Protein AF-A0A0V1K9D4-F1 (afdb_monomer)

pLDDT: mean 84.63, std 13.73, range [25.91, 98.25]

Structure (mmCIF, N/CA/C/O backbone):
data_AF-A0A0V1K9D4-F1
#
_entry.id   AF-A0A0V1K9D4-F1
#
loop_
_atom_site.group_PDB
_atom_site.id
_atom_site.type_symbol
_atom_site.label_atom_id
_atom_site.label_alt_id
_atom_site.label_comp_id
_atom_site.label_asym_id
_atom_site.label_entity_id
_atom_site.label_seq_id
_atom_site.pdbx_PDB_ins_code
_atom_site.Cartn_x
_atom_site.Cartn_y
_atom_site.Cartn_z
_atom_site.occupancy
_atom_site.B_iso_or_equiv
_atom_site.auth_seq_id
_atom_site.auth_comp_id
_atom_site.auth_asym_id
_atom_site.auth_atom_id
_atom_site.pdbx_PDB_model_num
ATOM 1 N N . MET A 1 1 ? -11.809 5.997 -17.974 1.00 25.91 1 MET A N 1
ATOM 2 C CA . MET A 1 1 ? -11.691 7.268 -17.230 1.00 25.91 1 MET A CA 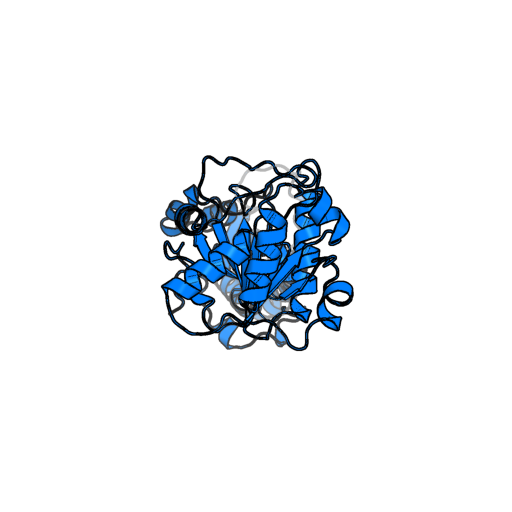1
ATOM 3 C C . MET A 1 1 ? -11.210 6.908 -15.827 1.00 25.91 1 MET A C 1
ATOM 5 O O . MET A 1 1 ? -12.027 6.686 -14.948 1.00 25.91 1 MET A O 1
ATOM 9 N N . LEU A 1 2 ? -9.905 6.669 -15.652 1.00 32.56 2 LEU A N 1
ATOM 10 C CA . LEU A 1 2 ? -9.353 6.331 -14.336 1.00 32.56 2 LEU A CA 1
ATOM 11 C C . LEU A 1 2 ? -9.170 7.648 -13.589 1.00 32.56 2 LEU A C 1
ATOM 13 O O . LEU A 1 2 ? -8.347 8.472 -13.978 1.00 32.56 2 LEU A O 1
ATOM 17 N N . ALA A 1 3 ? -10.036 7.872 -12.604 1.00 34.72 3 ALA A N 1
ATOM 18 C CA . ALA A 1 3 ? -10.008 9.046 -11.756 1.00 34.72 3 ALA A CA 1
ATOM 19 C C . ALA A 1 3 ? -8.617 9.184 -11.133 1.00 34.72 3 ALA A C 1
ATOM 21 O O . ALA A 1 3 ? -8.110 8.249 -10.507 1.00 34.72 3 ALA A O 1
ATOM 22 N N . TYR A 1 4 ? -8.012 10.357 -11.308 1.00 41.97 4 TYR A N 1
ATOM 23 C CA . TYR A 1 4 ? -6.889 10.788 -10.494 1.00 41.97 4 TYR A CA 1
ATOM 24 C C . TYR A 1 4 ? -7.265 10.529 -9.034 1.00 41.97 4 TYR A C 1
ATOM 26 O O . TYR A 1 4 ? -8.296 10.997 -8.551 1.00 41.97 4 TYR A O 1
ATOM 34 N N . THR A 1 5 ? -6.488 9.693 -8.357 1.00 53.44 5 THR A N 1
ATOM 35 C CA . THR A 1 5 ? -6.694 9.436 -6.937 1.00 53.44 5 THR A CA 1
ATOM 36 C C . THR A 1 5 ? -6.131 10.636 -6.183 1.00 53.44 5 THR A C 1
ATOM 38 O O . THR A 1 5 ? -4.928 10.730 -5.952 1.00 53.44 5 THR A O 1
ATOM 41 N N . ILE A 1 6 ? -7.013 11.591 -5.901 1.00 59.72 6 ILE A N 1
ATOM 42 C CA . ILE A 1 6 ? -6.710 12.868 -5.248 1.00 59.72 6 ILE A CA 1
ATOM 43 C C . ILE A 1 6 ? -6.670 12.655 -3.727 1.00 59.72 6 ILE A C 1
ATOM 45 O O . ILE A 1 6 ? -7.391 11.809 -3.196 1.00 59.72 6 ILE A O 1
ATOM 49 N N . MET A 1 7 ? -5.840 13.434 -3.029 1.00 61.31 7 MET A N 1
ATOM 50 C CA . MET A 1 7 ? -5.960 13.642 -1.582 1.00 61.31 7 MET A CA 1
ATOM 51 C C . MET A 1 7 ? -7.354 14.185 -1.262 1.00 61.31 7 MET A C 1
ATOM 53 O O . MET A 1 7 ? -7.665 15.335 -1.573 1.00 61.31 7 MET A O 1
ATOM 57 N N . GLN A 1 8 ? -8.205 13.360 -0.666 1.00 69.81 8 GLN A N 1
ATOM 58 C CA . GLN A 1 8 ? -9.568 13.758 -0.333 1.00 69.81 8 GLN A CA 1
ATOM 59 C C . GLN A 1 8 ? -9.597 14.423 1.050 1.00 69.81 8 GLN A C 1
ATOM 61 O O . GLN A 1 8 ? -8.937 13.978 1.991 1.00 69.81 8 GLN A O 1
ATOM 66 N N . ASN A 1 9 ? -10.343 15.525 1.145 1.00 63.78 9 ASN A N 1
ATOM 67 C CA . ASN A 1 9 ? -10.524 16.287 2.387 1.00 63.78 9 ASN A CA 1
ATOM 68 C C . ASN A 1 9 ? -11.768 15.845 3.175 1.00 63.78 9 ASN A C 1
ATOM 70 O O . ASN A 1 9 ? -12.062 16.421 4.224 1.00 63.78 9 ASN A O 1
ATOM 74 N N . ASP A 1 10 ? -12.495 14.854 2.666 1.00 78.75 10 ASP A N 1
ATOM 75 C CA . ASP A 1 10 ? -13.687 14.311 3.306 1.00 78.75 10 ASP A CA 1
ATOM 76 C C . ASP A 1 10 ? -13.288 13.334 4.421 1.00 78.75 10 ASP A C 1
ATOM 78 O O . ASP A 1 10 ? -12.188 12.781 4.404 1.00 78.75 10 ASP A O 1
ATOM 82 N N . ASP A 1 11 ? -14.163 13.118 5.408 1.00 81.88 11 ASP A N 1
ATOM 83 C CA . ASP A 1 11 ? -13.891 12.162 6.486 1.00 81.88 11 ASP A CA 1
ATOM 84 C C . ASP A 1 11 ? -13.832 10.730 5.908 1.00 81.88 11 ASP A C 1
ATOM 86 O O . ASP A 1 11 ? -14.867 10.187 5.494 1.00 81.88 11 ASP A O 1
ATOM 90 N N . PRO A 1 12 ? -12.652 10.072 5.891 1.00 85.25 12 PRO A N 1
ATOM 91 C CA . PRO A 1 12 ? -12.510 8.744 5.309 1.00 85.25 12 PRO A CA 1
ATOM 92 C C . PRO A 1 12 ? -13.266 7.669 6.087 1.00 85.25 12 PRO A C 1
ATOM 94 O O . PRO A 1 12 ? -13.378 6.546 5.588 1.00 85.25 12 PRO A O 1
ATOM 97 N N . PHE A 1 13 ? -13.747 7.959 7.298 1.00 86.94 13 PHE A N 1
ATOM 98 C CA . PHE A 1 13 ? -14.445 7.008 8.151 1.00 86.94 13 PHE A CA 1
ATOM 99 C C . PHE A 1 13 ? -15.970 7.053 7.987 1.00 86.94 13 PHE A C 1
ATOM 101 O O . PHE A 1 13 ? -16.631 6.079 8.344 1.00 86.94 13 PHE A O 1
ATOM 108 N N . ASN A 1 14 ? -16.534 8.079 7.340 1.00 80.88 14 ASN A N 1
ATOM 109 C CA . ASN A 1 14 ? -17.980 8.149 7.070 1.00 80.88 14 ASN A CA 1
ATOM 110 C C . ASN A 1 14 ? -18.453 7.053 6.096 1.00 80.88 14 ASN A C 1
ATOM 112 O O . ASN A 1 14 ? -19.564 6.538 6.193 1.00 80.88 14 ASN A O 1
ATOM 116 N N . GLN A 1 15 ? -17.582 6.596 5.196 1.00 78.19 15 GLN A N 1
ATOM 117 C CA . GLN A 1 15 ? -17.855 5.459 4.301 1.00 78.19 15 GLN A CA 1
ATOM 118 C C . GLN A 1 15 ? -17.862 4.086 5.006 1.00 78.19 15 GLN A C 1
ATOM 120 O O . GLN A 1 15 ? -18.138 3.070 4.364 1.00 78.19 15 GLN A O 1
ATOM 125 N N . LEU A 1 16 ? -17.553 4.025 6.309 1.00 82.56 16 LEU A N 1
ATOM 126 C CA . LEU A 1 16 ? -17.587 2.782 7.084 1.00 82.56 16 LEU A CA 1
ATOM 127 C C . LEU A 1 16 ? -19.004 2.391 7.542 1.00 82.56 16 LEU A C 1
ATOM 129 O O . LEU A 1 16 ? -19.195 1.303 8.088 1.00 82.56 16 LEU A O 1
ATOM 133 N N . LEU A 1 17 ? -20.011 3.236 7.314 1.00 74.25 17 LEU A N 1
ATOM 134 C CA . LEU A 1 17 ? -21.397 2.940 7.676 1.00 74.25 17 LEU A CA 1
ATOM 135 C C . LEU A 1 17 ? -21.888 1.631 7.031 1.00 74.25 17 LEU A C 1
ATOM 137 O O . LEU A 1 17 ? -21.565 1.303 5.887 1.00 74.25 17 LEU A O 1
ATOM 141 N N . CYS A 1 18 ? -22.667 0.857 7.793 1.00 75.06 18 CYS A N 1
ATOM 142 C CA . CYS A 1 18 ? -23.198 -0.460 7.409 1.00 75.06 18 CYS A CA 1
ATOM 143 C C . CYS A 1 18 ? -22.146 -1.548 7.105 1.00 75.06 18 CYS A C 1
ATOM 145 O O . CYS A 1 18 ? -22.516 -2.652 6.692 1.00 75.06 18 CYS A O 1
ATOM 147 N N . LYS A 1 19 ? -20.854 -1.276 7.319 1.00 87.44 19 LYS A N 1
ATOM 148 C CA . LYS A 1 19 ? -19.765 -2.240 7.132 1.00 87.44 19 LYS A CA 1
ATOM 149 C C . LYS A 1 19 ? -19.511 -3.053 8.393 1.00 87.44 19 LYS A C 1
ATOM 151 O O . LYS A 1 19 ? -19.795 -2.620 9.512 1.00 87.44 19 LYS A O 1
ATOM 156 N N . ARG A 1 20 ? -18.928 -4.237 8.212 1.00 93.62 20 ARG A N 1
ATOM 157 C CA . ARG A 1 20 ? -18.290 -4.971 9.301 1.00 93.62 20 ARG A CA 1
ATOM 158 C C . ARG A 1 20 ? -16.832 -4.550 9.427 1.00 93.62 20 ARG A C 1
ATOM 160 O O . ARG A 1 20 ? -16.049 -4.720 8.491 1.00 93.62 20 ARG A O 1
ATOM 167 N N . ILE A 1 21 ? -16.476 -4.030 10.593 1.00 95.56 21 ILE A N 1
ATOM 168 C CA . ILE A 1 21 ? -15.229 -3.305 10.818 1.00 95.56 21 ILE A CA 1
ATOM 169 C C . ILE A 1 21 ? -14.412 -3.988 11.909 1.00 95.56 21 ILE A C 1
ATOM 171 O O . ILE A 1 21 ? -14.935 -4.332 12.968 1.00 95.56 21 ILE A O 1
ATOM 175 N N . LEU A 1 22 ? -13.116 -4.133 11.653 1.00 97.94 22 LEU A N 1
ATOM 176 C CA . LEU A 1 22 ? -12.110 -4.490 12.643 1.00 97.94 22 LEU A CA 1
ATOM 177 C C . LEU A 1 22 ? -11.229 -3.274 12.930 1.00 97.94 22 LEU A C 1
ATOM 179 O O . LEU A 1 22 ? -10.551 -2.797 12.021 1.00 97.94 22 LEU A O 1
ATOM 183 N N . ILE A 1 23 ? -11.170 -2.811 14.176 1.00 97.81 23 ILE A N 1
ATOM 184 C CA . ILE A 1 23 ? -10.136 -1.868 14.617 1.00 97.81 23 ILE A CA 1
ATOM 185 C C . ILE A 1 23 ? -8.977 -2.679 15.180 1.00 97.81 23 ILE A C 1
ATOM 187 O O . ILE A 1 23 ? -9.066 -3.232 16.274 1.00 97.81 23 ILE A O 1
ATOM 191 N N . LEU A 1 24 ? -7.895 -2.774 14.413 1.00 97.69 24 LEU A N 1
ATOM 192 C CA . LEU A 1 24 ? -6.723 -3.560 14.759 1.00 97.69 24 LEU A CA 1
ATOM 193 C C . LEU A 1 24 ? -5.747 -2.724 15.593 1.00 97.69 24 LEU A C 1
ATOM 195 O O . LEU A 1 24 ? -5.039 -1.869 15.062 1.00 97.69 24 LEU A O 1
ATOM 199 N N . GLY A 1 25 ? -5.670 -3.006 16.893 1.00 95.38 25 GLY A N 1
ATOM 200 C CA . GLY A 1 25 ? -4.737 -2.328 17.798 1.00 95.38 25 GLY A CA 1
ATOM 201 C C . GLY A 1 25 ? -5.230 -0.952 18.246 1.00 95.38 25 GLY A C 1
ATOM 202 O O . GLY A 1 25 ? -4.499 0.030 18.168 1.00 95.38 25 GLY A O 1
ATOM 203 N N . ASP A 1 26 ? -6.453 -0.890 18.764 1.00 94.44 26 ASP A N 1
ATOM 204 C CA . ASP A 1 26 ? -7.172 0.318 19.184 1.00 94.44 26 ASP A CA 1
ATOM 205 C C . ASP A 1 26 ? -6.628 0.980 20.469 1.00 94.44 26 ASP A C 1
ATOM 207 O O . ASP A 1 2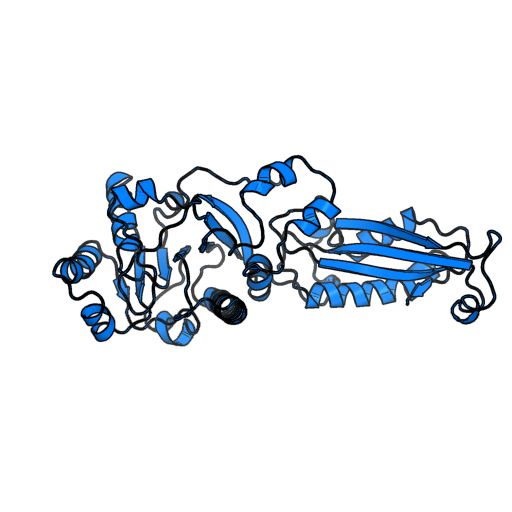6 ? -7.300 1.788 21.095 1.00 94.44 26 ASP A O 1
ATOM 211 N N . GLY A 1 27 ? -5.410 0.649 20.906 1.00 90.94 27 GLY A N 1
ATOM 212 C CA . GLY A 1 27 ? -4.718 1.329 22.006 1.00 90.94 27 GLY A CA 1
ATOM 213 C C . GLY A 1 27 ? -5.580 1.534 23.259 1.00 90.94 27 GLY A C 1
ATOM 214 O O . GLY A 1 27 ? -5.817 0.594 24.007 1.00 90.94 27 GLY A O 1
ATOM 215 N N . ASN A 1 28 ? -6.022 2.773 23.498 1.00 90.81 28 ASN A N 1
ATOM 216 C CA . ASN A 1 28 ? -6.856 3.178 24.639 1.00 90.81 28 ASN A CA 1
ATOM 217 C C . ASN A 1 28 ? -8.381 3.093 24.387 1.00 90.81 28 ASN A C 1
ATOM 219 O O . ASN A 1 28 ? -9.152 3.619 25.184 1.00 90.81 28 ASN A O 1
ATOM 223 N N . LEU A 1 29 ? -8.815 2.475 23.286 1.00 94.00 29 LEU A N 1
ATOM 224 C CA . LEU A 1 29 ? -10.207 2.280 22.853 1.00 94.00 29 LEU A CA 1
ATOM 225 C C . LEU A 1 29 ? -10.982 3.560 22.482 1.00 94.00 29 LEU A C 1
ATOM 227 O O . LEU A 1 29 ? -12.164 3.505 22.127 1.00 94.00 29 LEU A O 1
ATOM 231 N N . THR A 1 30 ? -10.345 4.734 22.544 1.00 93.69 30 THR A N 1
ATOM 232 C CA . THR A 1 30 ? -11.038 6.011 22.306 1.00 93.69 30 THR A C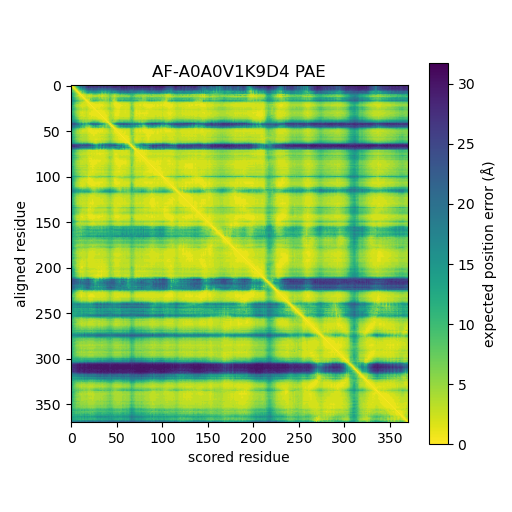A 1
ATOM 233 C C . THR A 1 30 ? -11.386 6.242 20.840 1.00 93.69 30 THR A C 1
ATOM 235 O O . THR A 1 30 ? -12.328 6.982 20.563 1.00 93.69 30 THR A O 1
ATOM 238 N N . PHE A 1 31 ? -10.687 5.599 19.897 1.00 94.69 31 PHE A N 1
ATOM 239 C CA . PHE A 1 31 ? -11.038 5.694 18.481 1.00 94.69 31 PHE A CA 1
ATOM 240 C C . PHE A 1 31 ? -12.329 4.931 18.186 1.00 94.69 31 PHE A C 1
ATOM 242 O O . PHE A 1 31 ? -13.242 5.518 17.608 1.00 94.69 31 PHE A O 1
ATOM 249 N N . SER A 1 32 ? -12.469 3.685 18.659 1.00 94.81 32 SER A N 1
ATOM 250 C CA . SER A 1 32 ? -13.750 2.967 18.536 1.00 94.81 32 SER A CA 1
ATOM 251 C C . SER A 1 32 ? -14.897 3.718 19.197 1.00 94.81 32 SER A C 1
ATOM 253 O O . SER A 1 32 ? -15.984 3.789 18.630 1.00 94.81 32 SER A O 1
ATOM 255 N N . LYS A 1 33 ? -14.661 4.332 20.366 1.00 93.12 33 LYS A N 1
ATOM 256 C CA . LYS A 1 33 ? -15.680 5.160 21.024 1.00 93.12 33 LYS A CA 1
ATOM 257 C C . LYS A 1 33 ? -16.093 6.337 20.141 1.00 93.12 33 LYS A C 1
ATOM 259 O O . LYS A 1 33 ? -17.284 6.543 19.942 1.00 93.12 33 LYS A O 1
ATOM 264 N N . ALA A 1 34 ? -15.133 7.081 19.594 1.00 92.31 34 ALA A N 1
ATOM 265 C CA . ALA A 1 34 ? -15.419 8.213 18.718 1.00 92.31 34 ALA A CA 1
ATOM 266 C C . ALA A 1 34 ? -16.162 7.794 17.437 1.00 92.31 34 ALA A C 1
ATOM 268 O O . ALA A 1 34 ? -17.061 8.510 17.001 1.00 92.31 34 ALA A O 1
ATOM 269 N N . LEU A 1 35 ? -15.834 6.628 16.868 1.00 90.88 35 LEU A N 1
ATOM 270 C CA . LEU A 1 35 ? -16.497 6.091 15.676 1.00 90.88 35 LEU A CA 1
ATOM 271 C C . LEU A 1 35 ? -17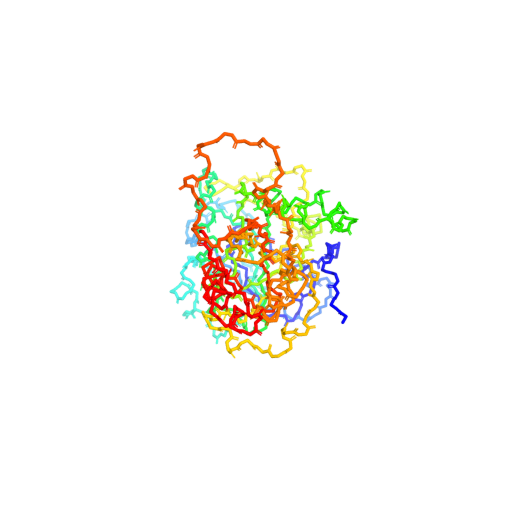.962 5.708 15.949 1.00 90.88 35 LEU A C 1
ATOM 273 O O . LEU A 1 35 ? -18.841 6.023 15.152 1.00 90.88 35 LEU A O 1
ATOM 277 N N . ILE A 1 36 ? -18.241 5.088 17.099 1.00 89.25 36 ILE A N 1
ATOM 278 C CA . ILE A 1 36 ? -19.614 4.782 17.531 1.00 89.25 36 ILE A CA 1
ATOM 279 C C . ILE A 1 36 ? -20.408 6.059 17.828 1.00 89.25 36 ILE A C 1
ATOM 281 O O . ILE A 1 36 ? -21.588 6.137 17.492 1.00 89.25 36 ILE A O 1
ATOM 285 N N . THR A 1 37 ? -19.778 7.079 18.419 1.00 88.19 37 THR A N 1
ATOM 286 C CA . THR A 1 37 ? -20.415 8.393 18.606 1.00 88.19 37 THR A CA 1
ATOM 287 C C . THR A 1 37 ? -20.787 9.019 17.260 1.00 88.19 37 THR A C 1
ATOM 289 O O . THR A 1 37 ? -21.915 9.472 17.108 1.00 88.19 37 THR A O 1
ATOM 292 N N . ALA A 1 38 ? -19.887 8.982 16.268 1.00 84.44 38 ALA A N 1
ATOM 293 C CA . ALA A 1 38 ? -20.153 9.503 14.922 1.00 84.44 38 ALA A CA 1
ATOM 294 C C . ALA A 1 38 ? -21.348 8.806 14.253 1.00 84.44 38 ALA A C 1
ATOM 296 O O . ALA A 1 38 ? -22.213 9.453 13.676 1.00 84.44 38 ALA A O 1
ATOM 297 N N . GLN A 1 39 ? -21.434 7.480 14.376 1.00 78.56 39 GLN A N 1
ATOM 298 C CA . GLN A 1 39 ? -22.564 6.713 13.852 1.00 78.56 39 GLN A CA 1
ATOM 299 C C . GLN A 1 39 ? -23.895 7.140 14.476 1.00 78.56 39 GLN A C 1
ATOM 301 O O . GLN A 1 39 ? -24.880 7.295 13.759 1.00 78.56 39 GLN A O 1
ATOM 306 N N . ALA A 1 40 ? -23.928 7.333 15.798 1.00 77.94 40 ALA A N 1
ATOM 307 C CA . ALA A 1 40 ? -25.138 7.756 16.498 1.00 77.94 40 ALA A CA 1
ATOM 308 C C . ALA A 1 40 ? -25.624 9.152 16.062 1.00 77.94 40 ALA A C 1
ATOM 310 O O . ALA A 1 40 ? -26.806 9.451 16.208 1.00 77.94 40 ALA A O 1
ATOM 311 N N . GLU A 1 41 ? -24.729 9.995 15.536 1.00 76.56 41 GLU A N 1
ATOM 312 C CA . GLU A 1 41 ? -25.057 11.308 14.968 1.00 76.56 41 GLU A CA 1
ATOM 313 C C . GLU A 1 41 ? -25.604 11.208 13.533 1.00 76.56 41 GLU A C 1
ATOM 315 O O . GLU A 1 41 ? -26.464 12.005 13.161 1.00 76.56 41 GLU A O 1
ATOM 320 N N . GLU A 1 42 ? -25.105 10.265 12.722 1.00 69.44 42 GLU A N 1
ATOM 321 C CA . GLU A 1 42 ? -25.304 10.286 11.266 1.00 69.44 42 GLU A CA 1
ATOM 322 C C . GLU A 1 42 ? -26.422 9.381 10.724 1.00 69.44 42 GLU A C 1
ATOM 324 O O . GLU A 1 42 ? -26.942 9.743 9.676 1.00 69.44 42 GLU A O 1
ATOM 329 N N . ASN A 1 43 ? -26.804 8.249 11.348 1.00 61.75 43 ASN A N 1
ATOM 330 C CA . ASN A 1 43 ? -27.981 7.420 10.983 1.00 61.75 43 ASN A CA 1
ATOM 331 C C . ASN A 1 43 ? -28.107 6.148 11.862 1.00 61.75 43 ASN A C 1
ATOM 333 O O . ASN A 1 43 ? -27.112 5.552 12.266 1.00 61.75 43 ASN A O 1
ATOM 337 N N . ASP A 1 44 ? -29.335 5.643 12.036 1.00 60.84 44 ASP A N 1
ATOM 338 C CA . ASP A 1 44 ? -29.733 4.505 12.901 1.00 60.84 44 ASP A CA 1
ATOM 339 C C . ASP A 1 44 ? -29.297 3.095 12.406 1.00 60.84 44 ASP A C 1
ATOM 341 O O . ASP A 1 44 ? -29.872 2.068 12.772 1.00 60.84 44 ASP A O 1
ATOM 345 N N . CYS A 1 45 ? -28.291 3.003 11.528 1.00 63.06 45 CYS A N 1
ATOM 346 C CA . CYS A 1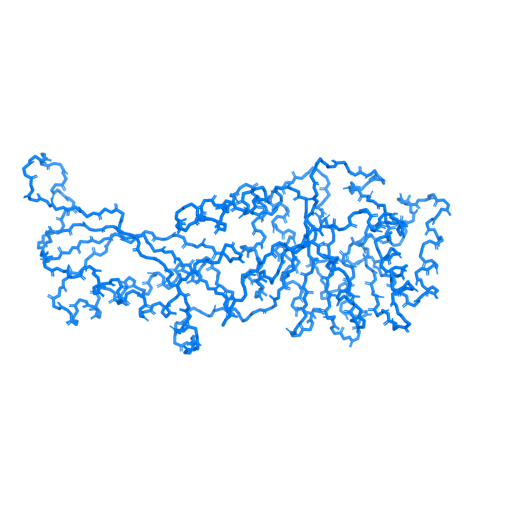 45 ? -27.793 1.716 11.026 1.00 63.06 45 CYS A CA 1
ATOM 347 C C . CYS A 1 45 ? -26.696 1.162 11.943 1.00 63.06 45 CYS A C 1
ATOM 349 O O . CYS A 1 45 ? -25.719 1.871 12.172 1.00 63.06 45 CYS A O 1
ATOM 351 N N . PRO A 1 46 ? -26.772 -0.095 12.424 1.00 67.06 46 PRO A N 1
ATOM 352 C CA . PRO A 1 46 ? -25.795 -0.642 13.365 1.00 67.06 46 PRO A CA 1
ATOM 353 C C . PRO A 1 46 ? -24.411 -0.846 12.719 1.00 67.06 46 PRO A C 1
ATOM 355 O O . PRO A 1 46 ? -24.262 -1.648 11.792 1.00 67.06 46 PRO A O 1
ATOM 358 N N . LEU A 1 47 ? -23.374 -0.172 13.236 1.00 73.69 47 LEU A N 1
ATOM 359 C CA . LEU A 1 47 ? -21.978 -0.514 12.957 1.00 73.69 47 LEU A CA 1
ATOM 360 C C . LEU A 1 47 ? -21.667 -1.877 13.572 1.00 73.69 47 LEU A C 1
ATOM 362 O O . LEU A 1 47 ? -21.774 -2.082 14.781 1.00 73.69 47 LEU A O 1
ATOM 366 N N . ARG A 1 48 ? -21.221 -2.814 12.735 1.00 89.31 48 ARG A N 1
ATOM 367 C CA . ARG A 1 48 ? -20.727 -4.117 13.187 1.00 89.31 48 ARG A CA 1
ATOM 368 C C . ARG A 1 48 ? -19.238 -3.995 13.485 1.00 89.31 48 ARG A C 1
ATOM 370 O O . ARG A 1 48 ? -18.409 -4.338 12.644 1.00 89.31 48 ARG A O 1
ATOM 377 N N . LEU A 1 49 ? -18.922 -3.444 14.654 1.00 93.44 49 LEU A N 1
ATOM 378 C CA . LEU A 1 49 ? -17.567 -3.077 15.062 1.00 93.44 49 LEU A CA 1
ATOM 379 C C . LEU A 1 49 ? -16.963 -4.102 16.030 1.00 93.44 49 LEU A C 1
ATOM 381 O O . LEU A 1 49 ? -17.555 -4.422 17.060 1.00 93.44 49 LEU A O 1
ATOM 385 N N . ILE A 1 50 ? -15.749 -4.552 15.723 1.00 97.25 50 ILE A N 1
ATOM 386 C CA . ILE A 1 50 ? -14.889 -5.298 16.644 1.00 97.25 50 ILE A CA 1
ATOM 387 C C . ILE A 1 50 ? -13.637 -4.462 16.888 1.00 97.25 50 ILE A C 1
ATOM 389 O O . ILE A 1 50 ? -12.906 -4.147 15.949 1.00 97.25 50 ILE A O 1
ATOM 393 N N . SER A 1 51 ? -13.387 -4.106 18.143 1.00 97.19 51 SER A N 1
ATOM 394 C CA . SER A 1 51 ? -12.173 -3.414 18.565 1.00 97.19 51 SER A CA 1
ATOM 395 C C . SER A 1 51 ? -11.195 -4.407 19.170 1.00 97.19 51 SER A C 1
ATOM 397 O O . SER A 1 51 ? -11.581 -5.232 20.000 1.00 97.19 51 SER A O 1
ATOM 399 N N . THR A 1 52 ? -9.928 -4.351 18.763 1.00 98.06 52 THR A N 1
ATOM 400 C CA . THR A 1 52 ? -8.905 -5.250 19.290 1.00 98.06 52 THR A CA 1
ATOM 401 C C . THR A 1 52 ? -7.744 -4.513 19.920 1.00 98.06 52 THR A C 1
ATOM 403 O O . THR A 1 52 ? -7.298 -3.468 19.449 1.00 98.06 52 THR A O 1
ATOM 406 N N . VAL A 1 53 ? -7.191 -5.119 20.961 1.00 95.44 53 VAL A N 1
ATOM 407 C CA . VAL A 1 53 ? -6.043 -4.618 21.713 1.00 95.44 53 VAL A CA 1
ATOM 408 C C . VAL A 1 53 ? -4.968 -5.702 21.737 1.00 95.44 53 VAL A C 1
ATOM 410 O O . VAL A 1 53 ? -5.276 -6.889 21.852 1.00 95.44 53 VAL A O 1
ATOM 413 N N . TYR A 1 54 ? -3.702 -5.295 21.610 1.00 95.12 54 TYR A N 1
ATOM 414 C CA . TYR A 1 54 ? -2.572 -6.226 21.622 1.00 95.12 54 TYR A CA 1
ATOM 415 C C . TYR A 1 54 ? -2.315 -6.802 23.018 1.00 95.12 54 TYR A C 1
ATOM 417 O O . TYR A 1 54 ? -2.031 -7.987 23.165 1.00 95.12 54 TYR A O 1
ATOM 425 N N . GLU A 1 55 ? -2.378 -5.963 24.049 1.00 92.81 55 GLU A N 1
ATOM 426 C CA . GLU A 1 55 ? -2.220 -6.369 25.441 1.00 92.81 55 GLU A CA 1
ATOM 427 C C . GLU A 1 55 ? -3.348 -7.304 25.913 1.00 92.81 55 GLU A C 1
ATOM 429 O O . GLU A 1 55 ? -4.464 -7.289 25.387 1.00 92.81 55 GLU A O 1
ATOM 434 N N . THR A 1 56 ? -3.060 -8.107 26.940 1.00 95.06 56 THR A N 1
ATOM 435 C CA . THR A 1 56 ? -4.102 -8.813 27.708 1.00 95.06 56 THR A CA 1
ATOM 436 C C . THR A 1 56 ? -4.992 -7.811 28.454 1.00 95.06 56 THR A C 1
ATOM 438 O O . THR A 1 56 ? -4.579 -6.675 28.698 1.00 95.06 56 THR A O 1
ATOM 441 N N . GLU A 1 57 ? -6.201 -8.221 28.848 1.00 92.94 57 GLU A N 1
ATOM 442 C CA . GLU A 1 57 ? -7.135 -7.348 29.578 1.00 92.94 57 GLU A CA 1
ATOM 443 C C . GLU A 1 57 ? -6.522 -6.835 30.894 1.00 92.94 57 GLU A C 1
ATOM 445 O O . GLU A 1 57 ? -6.571 -5.641 31.175 1.00 92.94 57 GLU A O 1
ATOM 450 N N . GLU A 1 58 ? -5.829 -7.697 31.641 1.00 91.06 58 GLU A N 1
ATOM 451 C CA . GLU A 1 58 ? -5.129 -7.354 32.890 1.00 91.06 58 GLU A CA 1
ATOM 452 C C . GLU A 1 58 ? -4.031 -6.294 32.688 1.00 91.06 58 GLU A C 1
ATOM 454 O O . GLU A 1 58 ? -3.942 -5.305 33.426 1.00 91.06 58 GLU A O 1
ATOM 459 N N . GLN A 1 59 ? -3.196 -6.470 31.658 1.00 91.12 59 GLN A N 1
ATOM 460 C CA . GLN A 1 59 ? -2.144 -5.514 31.302 1.00 91.12 59 GLN A CA 1
ATOM 461 C C . GLN A 1 59 ? -2.733 -4.178 30.847 1.00 91.12 59 GLN A C 1
ATOM 463 O O . GLN A 1 59 ? -2.217 -3.116 31.204 1.00 91.12 59 GLN A O 1
ATOM 468 N N . TRP A 1 60 ? -3.810 -4.226 30.064 1.00 90.94 60 TRP A N 1
ATOM 469 C CA . TRP A 1 60 ? -4.494 -3.033 29.589 1.00 90.94 60 TRP A CA 1
ATOM 470 C C . TRP A 1 60 ? -5.113 -2.247 30.748 1.00 90.94 60 TRP A C 1
ATOM 472 O O . TRP A 1 60 ? -4.859 -1.050 30.867 1.00 90.94 60 TRP A O 1
ATOM 482 N N . LEU A 1 61 ? -5.837 -2.914 31.653 1.00 88.19 61 LEU A N 1
ATOM 483 C CA . LEU A 1 61 ? -6.443 -2.293 32.836 1.00 88.19 61 LEU A CA 1
ATOM 484 C C . LEU A 1 61 ? -5.395 -1.664 33.756 1.00 88.19 61 LEU A C 1
ATOM 486 O O . LEU A 1 61 ? -5.613 -0.581 34.289 1.00 88.19 61 LEU A O 1
ATOM 490 N N . THR A 1 62 ? -4.234 -2.305 33.897 1.00 87.06 62 THR A N 1
ATOM 491 C CA . THR A 1 62 ? -3.114 -1.762 34.678 1.00 87.06 62 THR A CA 1
ATOM 492 C C . THR A 1 62 ? -2.547 -0.496 34.032 1.00 87.06 62 THR A C 1
ATOM 494 O O . THR A 1 62 ? -2.254 0.484 34.716 1.00 87.06 62 THR A O 1
ATOM 497 N N . ARG A 1 63 ? -2.398 -0.499 32.701 1.00 81.56 63 ARG A N 1
ATOM 498 C CA . ARG A 1 63 ? -1.859 0.630 31.932 1.00 81.56 63 ARG A CA 1
ATOM 499 C C . ARG A 1 63 ? -2.819 1.819 31.870 1.00 81.56 63 ARG A C 1
ATOM 501 O O . ARG A 1 63 ? -2.363 2.960 31.825 1.00 81.56 63 ARG A O 1
ATOM 508 N N . PHE A 1 64 ? -4.118 1.552 31.839 1.00 78.75 64 PHE A N 1
ATOM 509 C CA . PHE A 1 64 ? -5.185 2.544 31.729 1.00 78.75 64 PHE A CA 1
ATOM 510 C C . PHE A 1 64 ? -6.035 2.581 33.011 1.00 78.75 64 PHE A C 1
ATOM 512 O O . PHE A 1 64 ? -7.257 2.664 32.953 1.00 78.75 64 PHE A O 1
ATOM 519 N N . SER A 1 65 ? -5.393 2.535 34.179 1.00 67.50 65 SER A N 1
ATOM 520 C CA . SER A 1 65 ? -6.030 2.357 35.494 1.00 67.50 65 SER A CA 1
ATOM 521 C C . SER A 1 65 ? -6.858 3.543 36.016 1.00 67.50 65 SER A C 1
ATOM 523 O O . SER A 1 65 ? -7.504 3.423 37.056 1.00 67.50 65 SER A O 1
ATOM 525 N N . GLU A 1 66 ? -6.895 4.680 35.314 1.00 60.03 66 GLU A N 1
ATOM 526 C CA . GLU A 1 66 ? -7.737 5.818 35.704 1.00 60.03 66 GLU A CA 1
ATOM 527 C C . GLU A 1 66 ? -9.244 5.533 35.508 1.00 60.03 66 GLU A C 1
ATOM 529 O O . GLU A 1 66 ? -9.670 4.839 34.579 1.00 60.03 66 GLU A O 1
ATOM 534 N N . SER A 1 67 ? -10.063 6.096 36.405 1.00 47.59 67 SER A N 1
ATOM 535 C CA . SER A 1 67 ? -11.496 5.818 36.642 1.00 47.59 67 SER A CA 1
ATOM 536 C C . SER A 1 67 ? -12.436 5.957 35.433 1.00 47.59 67 SER A C 1
ATOM 538 O O . SER A 1 67 ? -13.586 5.522 35.482 1.00 47.59 67 SER A O 1
ATOM 540 N N . THR A 1 68 ? -11.963 6.512 34.321 1.00 53.31 68 THR A N 1
ATOM 541 C CA . THR A 1 68 ? -12.709 6.678 33.068 1.00 53.31 68 THR A CA 1
ATOM 542 C C . THR A 1 68 ? -12.674 5.443 32.154 1.00 53.31 68 THR A C 1
ATOM 544 O O . THR A 1 68 ? -13.464 5.376 31.213 1.00 53.31 68 THR A O 1
ATOM 547 N N . ASN A 1 69 ? -11.851 4.421 32.423 1.00 57.03 69 ASN A N 1
ATOM 548 C CA . ASN A 1 69 ? -11.545 3.388 31.417 1.00 57.03 69 ASN A CA 1
ATOM 549 C C . ASN A 1 69 ? -12.308 2.058 31.560 1.00 57.03 69 ASN A C 1
ATOM 551 O O . ASN A 1 69 ? -12.718 1.476 30.556 1.00 57.03 69 ASN A O 1
ATOM 555 N N . GLY A 1 70 ? -12.655 1.622 32.776 1.00 60.53 70 GLY A N 1
ATOM 556 C CA . GLY A 1 70 ? -13.697 0.590 32.932 1.00 60.53 70 GLY A CA 1
ATOM 557 C C . GLY A 1 70 ? -15.030 1.045 32.315 1.00 60.53 70 GLY A C 1
ATOM 558 O O . GLY A 1 70 ? -15.790 0.248 31.767 1.00 60.53 70 GLY A O 1
ATOM 559 N N . SER A 1 71 ? -15.262 2.364 32.304 1.00 78.00 71 SER A N 1
ATOM 560 C CA . SER A 1 71 ? -16.414 2.963 31.637 1.00 78.00 71 SER A CA 1
ATOM 561 C C . SER A 1 71 ? -16.351 2.843 30.110 1.00 78.00 71 SER A C 1
ATOM 563 O O . SER A 1 71 ? -17.399 2.650 29.502 1.00 78.00 71 SER A O 1
ATOM 565 N N . ILE A 1 72 ? -15.164 2.892 29.474 1.00 90.44 72 ILE A N 1
ATOM 566 C CA . ILE A 1 72 ? -15.073 2.835 28.004 1.00 90.44 72 ILE A CA 1
ATOM 567 C C . ILE A 1 72 ? -15.390 1.441 27.466 1.00 90.44 72 ILE A C 1
ATOM 569 O O . ILE A 1 72 ? -16.162 1.331 26.518 1.00 90.44 72 ILE A O 1
ATOM 573 N N . ILE A 1 73 ? -14.880 0.379 28.099 1.00 91.25 73 ILE A N 1
ATOM 574 C CA . ILE A 1 73 ? -15.174 -1.003 27.687 1.00 91.25 73 ILE A CA 1
ATOM 575 C C . ILE A 1 73 ? -16.672 -1.274 27.839 1.00 91.25 73 ILE A C 1
ATOM 577 O O . ILE A 1 73 ? -17.308 -1.769 26.910 1.00 91.25 73 ILE A O 1
ATOM 581 N N . ASN A 1 74 ? -17.249 -0.900 28.984 1.00 89.88 74 ASN A N 1
ATOM 582 C CA . ASN A 1 74 ? -18.677 -1.077 29.241 1.00 89.88 74 ASN A CA 1
ATOM 583 C C . ASN A 1 74 ? -19.541 -0.246 28.286 1.00 89.88 74 ASN A C 1
ATOM 585 O O . ASN A 1 74 ? -20.559 -0.737 27.811 1.00 89.88 74 ASN A O 1
ATOM 589 N N . HIS A 1 75 ? -19.124 0.980 27.963 1.00 90.00 75 HIS A N 1
ATOM 590 C CA . HIS A 1 75 ? -19.800 1.833 26.989 1.00 90.00 75 HIS A CA 1
ATOM 591 C C . HIS A 1 75 ? -19.762 1.247 25.572 1.00 90.00 75 HIS A C 1
ATOM 593 O O . HIS A 1 75 ? -20.767 1.259 24.871 1.00 90.00 75 HIS A O 1
ATOM 599 N N . LEU A 1 76 ? -18.618 0.711 25.145 1.00 92.75 76 LEU A N 1
ATOM 600 C CA . LEU A 1 76 ? -18.488 0.051 23.846 1.00 92.75 76 LEU A CA 1
ATOM 601 C C . LEU A 1 76 ? -19.367 -1.203 23.781 1.00 92.75 76 LEU A C 1
ATOM 603 O O . LEU A 1 76 ? -20.171 -1.349 22.860 1.00 92.75 76 LEU A O 1
ATOM 607 N N . ARG A 1 77 ? -19.291 -2.065 24.802 1.00 92.81 77 ARG A N 1
ATOM 608 C CA . ARG A 1 77 ? -20.101 -3.288 24.889 1.00 92.81 77 ARG A CA 1
ATOM 609 C C . ARG A 1 77 ? -21.602 -2.987 24.940 1.00 92.81 77 ARG A C 1
ATOM 611 O O . ARG A 1 77 ? -22.369 -3.670 24.268 1.00 92.81 77 ARG A O 1
ATOM 618 N N . SER A 1 78 ? -22.035 -1.946 25.660 1.00 90.50 78 SER A N 1
ATOM 619 C CA . SER A 1 78 ? -23.454 -1.548 25.708 1.00 90.50 78 SER A CA 1
ATOM 620 C C . SER A 1 78 ? -23.981 -1.006 24.376 1.00 90.50 78 SER A C 1
ATOM 622 O O . SER A 1 78 ? -25.189 -0.997 24.153 1.00 90.50 78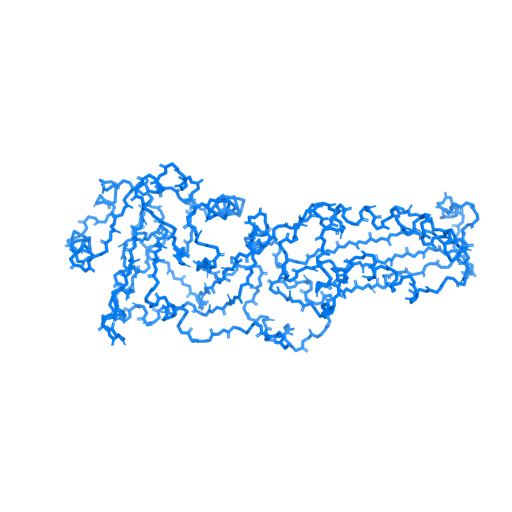 SER A O 1
ATOM 624 N N . ARG A 1 79 ? -23.084 -0.603 23.470 1.00 89.94 79 ARG A N 1
ATOM 625 C CA . ARG A 1 79 ? -23.385 -0.216 22.085 1.00 89.94 79 ARG A CA 1
ATOM 626 C C . ARG A 1 79 ? -23.214 -1.364 21.083 1.00 89.94 79 ARG A C 1
ATOM 628 O O . ARG A 1 79 ? -23.296 -1.130 19.883 1.00 89.94 79 ARG A O 1
ATOM 635 N N . GLY A 1 80 ? -22.995 -2.593 21.555 1.00 90.19 80 GLY A N 1
ATOM 636 C CA . GLY A 1 80 ? -22.855 -3.779 20.706 1.00 90.19 80 GLY A CA 1
ATOM 637 C C . GLY A 1 80 ? -21.466 -3.967 20.090 1.00 90.19 80 GLY A C 1
ATOM 638 O O . GLY A 1 80 ? -21.314 -4.798 19.198 1.00 90.19 80 GLY A O 1
ATOM 639 N N . VAL A 1 81 ? -20.453 -3.225 20.551 1.00 92.94 81 VAL A N 1
ATOM 640 C CA . VAL A 1 81 ? -19.061 -3.410 20.117 1.00 92.94 81 VAL A CA 1
ATOM 641 C C . VAL A 1 81 ? -18.429 -4.563 20.881 1.00 92.94 81 VAL A C 1
ATOM 643 O O . VAL A 1 81 ? -18.416 -4.585 22.115 1.00 92.94 81 VAL A O 1
ATOM 646 N N . GLU A 1 82 ? -17.827 -5.492 20.148 1.00 94.50 82 GLU A N 1
ATOM 647 C CA . GLU A 1 82 ? -17.006 -6.539 20.743 1.00 94.50 82 GLU A CA 1
ATOM 648 C C . GLU A 1 82 ? -15.582 -6.016 20.972 1.00 94.50 82 GLU A C 1
ATOM 650 O O . GLU A 1 82 ? -14.949 -5.494 20.055 1.00 94.50 82 GLU A O 1
ATOM 655 N N . VAL A 1 83 ? -15.074 -6.141 22.201 1.00 96.00 83 VAL A N 1
ATOM 656 C CA . VAL A 1 83 ? -13.712 -5.723 22.568 1.00 96.00 83 VAL A CA 1
ATOM 657 C C . VAL A 1 83 ? -12.871 -6.963 22.850 1.00 96.00 83 VAL A C 1
ATOM 659 O O . VAL A 1 83 ? -13.126 -7.679 23.821 1.00 96.00 83 VAL A O 1
ATOM 662 N N . LEU A 1 84 ? -11.869 -7.211 22.004 1.00 97.69 84 LEU A N 1
ATOM 663 C CA . LEU A 1 84 ? -11.008 -8.391 22.049 1.00 97.69 84 LEU A CA 1
ATOM 664 C C . LEU A 1 84 ? -9.578 -8.030 22.463 1.00 97.69 84 LEU A C 1
ATOM 666 O O . LEU A 1 84 ? -8.846 -7.363 21.736 1.00 97.69 84 LEU A O 1
ATOM 670 N N . PHE A 1 85 ? -9.153 -8.542 23.613 1.00 97.12 85 PHE A N 1
ATOM 671 C CA . PHE A 1 85 ? -7.773 -8.431 24.094 1.00 97.12 85 PHE A CA 1
ATOM 672 C C . PHE A 1 85 ? -6.873 -9.542 23.547 1.00 97.12 85 PHE A C 1
ATOM 674 O O . PHE A 1 85 ? -7.372 -10.556 23.045 1.00 97.12 85 PHE A O 1
ATOM 681 N N . ALA A 1 86 ? -5.558 -9.365 23.696 1.00 97.44 86 ALA A N 1
ATOM 682 C CA . ALA A 1 86 ? -4.521 -10.307 23.277 1.00 97.44 86 ALA A CA 1
ATOM 683 C C . ALA A 1 86 ? -4.560 -10.660 21.776 1.00 97.44 86 ALA A C 1
ATOM 685 O O . ALA A 1 86 ? -4.316 -11.804 21.389 1.00 97.44 86 ALA A O 1
ATOM 686 N N . VAL A 1 87 ? -4.884 -9.684 20.921 1.00 98.00 87 VAL A N 1
ATOM 687 C CA . VAL A 1 87 ? -4.898 -9.859 19.462 1.00 98.00 87 VAL A CA 1
ATOM 688 C C . VAL A 1 87 ? -3.599 -9.337 18.855 1.00 98.00 87 VAL A C 1
ATOM 690 O O . VAL A 1 87 ? -3.305 -8.142 18.895 1.00 98.00 87 VAL A O 1
ATOM 693 N N . ASP A 1 88 ? -2.831 -10.234 18.242 1.00 96.88 88 ASP A N 1
ATOM 694 C CA . ASP A 1 88 ? -1.577 -9.911 17.571 1.00 96.88 88 ASP A CA 1
ATOM 695 C C . ASP A 1 88 ? -1.817 -9.726 16.068 1.00 96.88 88 ASP A C 1
ATOM 697 O O . ASP A 1 88 ? -2.087 -10.681 15.339 1.00 96.88 88 ASP A O 1
ATOM 701 N N . GLY A 1 89 ? -1.678 -8.488 15.587 1.00 96.44 89 GLY A N 1
ATOM 702 C CA . GLY A 1 89 ? -1.863 -8.145 14.173 1.00 96.44 89 GLY A CA 1
ATOM 703 C C . GLY A 1 89 ? -0.906 -8.849 13.207 1.00 96.44 89 GLY A C 1
ATOM 704 O O . GLY A 1 89 ? -1.186 -8.910 12.013 1.00 96.44 89 GLY A O 1
ATOM 705 N N . THR A 1 90 ? 0.199 -9.408 13.707 1.00 96.75 90 THR A N 1
ATOM 706 C CA . THR A 1 90 ? 1.145 -10.209 12.913 1.00 96.75 90 THR A CA 1
ATOM 707 C C . THR A 1 90 ? 0.814 -11.702 12.910 1.00 96.75 90 THR A C 1
ATOM 709 O O . THR A 1 90 ? 1.437 -12.469 12.180 1.00 96.75 90 THR A O 1
ATOM 712 N N . ARG A 1 91 ? -0.177 -12.122 13.707 1.00 97.06 91 ARG A N 1
ATOM 713 C CA . ARG A 1 91 ? -0.616 -13.514 13.879 1.00 97.06 91 ARG A CA 1
ATOM 714 C C . ARG A 1 91 ? -2.141 -13.584 13.986 1.00 97.06 91 ARG A C 1
ATOM 716 O O . ARG A 1 91 ? -2.704 -14.161 14.920 1.00 97.06 91 ARG A O 1
ATOM 723 N N . LEU A 1 92 ? -2.836 -12.967 13.028 1.00 97.50 92 LEU A N 1
ATOM 724 C CA . LEU A 1 92 ? -4.304 -12.872 13.041 1.00 97.50 92 LEU A CA 1
ATOM 725 C C . LEU A 1 92 ? -4.982 -14.239 12.910 1.00 97.50 92 LEU A C 1
ATOM 727 O O . LEU A 1 92 ? -6.065 -14.436 13.459 1.00 97.50 92 LEU A O 1
ATOM 731 N N . GLN A 1 93 ? -4.339 -15.187 12.222 1.00 95.81 93 GLN A N 1
ATOM 732 C CA . GLN A 1 93 ? -4.852 -16.552 12.106 1.00 95.81 93 GLN A CA 1
ATOM 733 C C . GLN A 1 93 ? -4.982 -17.254 13.460 1.00 95.81 93 GLN A C 1
ATOM 735 O O . GLN A 1 93 ? -5.932 -17.994 13.676 1.00 95.81 93 GLN A O 1
ATOM 740 N N . GLU A 1 94 ? -4.043 -17.003 14.367 1.00 96.56 94 GLU A N 1
ATOM 741 C CA . GLU A 1 94 ? -3.991 -17.641 15.683 1.00 96.56 94 GLU A CA 1
ATOM 742 C C . GLU A 1 94 ? -4.816 -16.860 16.708 1.00 96.56 94 GLU A C 1
ATOM 744 O O . GLU A 1 94 ? -5.523 -17.440 17.526 1.00 96.56 94 GLU A O 1
ATOM 749 N N . THR A 1 95 ? -4.724 -15.528 16.667 1.00 97.88 95 THR A N 1
ATOM 750 C CA . THR A 1 95 ? -5.199 -14.672 17.766 1.00 97.88 95 THR A CA 1
ATOM 751 C C . THR A 1 95 ? -6.574 -14.044 17.533 1.00 97.88 95 THR A C 1
ATOM 753 O O . THR A 1 95 ? -7.220 -13.632 18.502 1.00 97.88 95 THR A O 1
ATOM 756 N N . LEU A 1 96 ? -7.044 -13.986 16.278 1.00 97.69 96 LEU A N 1
ATOM 757 C CA . LEU A 1 96 ? -8.326 -13.374 15.912 1.00 97.69 96 LEU A CA 1
ATOM 758 C C . LEU A 1 96 ? -9.288 -14.342 15.219 1.00 97.69 96 LEU A C 1
ATOM 760 O O . LEU A 1 96 ? -10.437 -14.424 15.641 1.00 97.69 96 LEU A O 1
ATOM 764 N N . LEU A 1 97 ? -8.855 -15.066 14.178 1.00 95.62 97 LEU A N 1
ATOM 765 C CA . LEU A 1 97 ? -9.757 -15.902 13.367 1.00 95.62 97 LEU A CA 1
ATOM 766 C C . LEU A 1 97 ? -10.607 -16.899 14.170 1.00 95.62 97 LEU A C 1
ATOM 768 O O . LEU A 1 97 ? -11.793 -16.994 13.870 1.00 95.62 97 LEU A O 1
ATOM 772 N N . PRO A 1 98 ? -10.094 -17.583 15.212 1.00 96.75 98 PRO A N 1
ATOM 773 C CA . PRO A 1 98 ? -10.911 -18.510 15.998 1.00 96.75 98 PRO A CA 1
ATOM 774 C C . PRO A 1 98 ? -12.052 -17.832 16.772 1.00 96.75 98 PRO A C 1
ATOM 776 O O . PRO A 1 98 ? -12.936 -18.509 17.287 1.00 96.75 98 PRO A O 1
ATOM 779 N N . ARG A 1 99 ? -12.019 -16.500 16.890 1.00 96.19 99 ARG A N 1
ATOM 780 C CA . ARG A 1 99 ? -12.942 -15.684 17.689 1.00 96.19 99 ARG A CA 1
ATOM 781 C C . ARG A 1 99 ? -13.946 -14.924 16.824 1.00 96.19 99 ARG A C 1
ATOM 783 O O . ARG A 1 99 ? -14.788 -14.220 17.362 1.00 96.19 99 ARG A O 1
ATOM 790 N N . VAL A 1 100 ? -13.855 -15.029 15.496 1.00 94.75 100 VAL A N 1
ATOM 791 C CA . VAL A 1 100 ? -14.715 -14.289 14.563 1.00 94.75 100 VAL A CA 1
ATOM 792 C C . VAL A 1 100 ? -15.288 -15.221 13.500 1.00 94.75 100 VAL A C 1
ATOM 794 O O . VAL A 1 100 ? -14.609 -16.090 12.972 1.00 94.75 100 VAL A O 1
ATOM 797 N N . SER A 1 101 ? -16.559 -15.030 13.155 1.00 88.56 101 SER A N 1
ATOM 798 C CA . SER A 1 101 ? -17.308 -15.982 12.316 1.00 88.56 101 SER A CA 1
ATOM 799 C C . SER A 1 101 ? -17.312 -15.679 10.815 1.00 88.56 101 SER A C 1
ATOM 801 O O . SER A 1 101 ? -17.851 -16.454 10.032 1.00 88.56 101 SER A O 1
ATOM 803 N N . ALA A 1 102 ? -16.760 -14.543 10.390 1.00 92.94 102 ALA A N 1
ATOM 804 C CA . ALA A 1 102 ? -16.743 -14.150 8.982 1.00 92.94 102 ALA A CA 1
ATOM 805 C C . ALA A 1 102 ? -15.674 -13.063 8.744 1.00 92.94 102 ALA A C 1
ATOM 807 O O . ALA A 1 102 ? -15.184 -12.482 9.719 1.00 92.94 102 ALA A O 1
ATOM 808 N N . PRO A 1 103 ? -15.340 -12.758 7.483 1.00 95.56 103 PRO A N 1
ATOM 809 C CA . PRO A 1 103 ? -14.413 -11.683 7.157 1.00 95.56 103 PRO A CA 1
ATOM 810 C C . PRO A 1 103 ? -15.005 -10.286 7.415 1.00 95.56 103 PRO A C 1
ATOM 812 O O . PRO A 1 103 ? -16.211 -10.121 7.622 1.00 95.56 103 PRO A O 1
ATOM 815 N N . PHE A 1 104 ? -14.129 -9.283 7.390 1.00 97.19 104 PHE A N 1
ATOM 816 C CA . PHE A 1 104 ? -14.421 -7.864 7.569 1.00 97.19 104 PHE A CA 1
ATOM 817 C C . PHE A 1 104 ? -14.423 -7.127 6.233 1.00 97.19 104 PHE A C 1
ATOM 819 O O . PHE A 1 104 ? -13.567 -7.365 5.381 1.00 97.19 104 PHE A O 1
ATOM 826 N N . ASP A 1 105 ? -15.339 -6.178 6.080 1.00 95.81 105 ASP A N 1
ATOM 827 C CA . ASP A 1 105 ? -15.348 -5.263 4.939 1.00 95.81 105 ASP A CA 1
ATOM 828 C C . ASP A 1 105 ? -14.255 -4.202 5.077 1.00 95.81 105 ASP A C 1
ATOM 830 O O . ASP A 1 105 ? -13.714 -3.715 4.084 1.00 95.81 105 ASP A O 1
ATOM 834 N N . CYS A 1 106 ? -13.932 -3.824 6.314 1.00 96.19 106 CYS A N 1
ATOM 835 C CA . CYS A 1 106 ? -12.925 -2.819 6.607 1.00 96.19 106 CYS A CA 1
ATOM 836 C C . CYS A 1 106 ? -12.061 -3.254 7.789 1.00 96.19 106 CYS A C 1
ATOM 838 O O . CYS A 1 106 ? -12.572 -3.647 8.836 1.00 96.19 106 CYS A O 1
ATOM 840 N N . VAL A 1 107 ? -10.746 -3.136 7.639 1.00 98.12 107 VAL A N 1
ATOM 841 C CA . VAL A 1 107 ? -9.805 -3.200 8.762 1.00 98.12 107 VAL A CA 1
ATOM 842 C C . VAL A 1 107 ? -9.188 -1.819 8.912 1.00 98.12 107 VAL A C 1
ATOM 844 O O . VAL A 1 107 ? -8.689 -1.269 7.935 1.00 98.12 107 VAL A O 1
ATOM 847 N N . VAL A 1 108 ? -9.216 -1.255 10.113 1.00 98.19 108 VAL A N 1
ATOM 848 C CA . VAL A 1 108 ? -8.628 0.048 10.433 1.00 98.19 108 VAL A CA 1
ATOM 849 C C . VAL A 1 108 ? -7.485 -0.162 11.410 1.00 98.19 108 VAL A C 1
ATOM 851 O O . VAL A 1 108 ? -7.661 -0.799 12.444 1.00 98.19 108 VAL A O 1
ATOM 854 N N . MET A 1 109 ? -6.318 0.388 11.103 1.00 97.81 109 MET A N 1
ATOM 855 C CA . MET A 1 109 ? -5.175 0.411 12.003 1.00 97.81 109 MET A CA 1
ATOM 856 C C . MET A 1 109 ? -4.610 1.823 12.068 1.00 97.81 109 MET A C 1
ATOM 858 O O . MET A 1 109 ? -4.121 2.366 11.077 1.00 97.81 109 MET A O 1
ATOM 862 N N . ASN A 1 110 ? -4.654 2.414 13.255 1.00 96.00 110 ASN A N 1
ATOM 863 C CA . ASN A 1 110 ? -4.196 3.778 13.460 1.00 96.00 110 ASN A CA 1
ATOM 864 C C . ASN A 1 110 ? -2.812 3.787 14.104 1.00 96.00 110 ASN A C 1
ATOM 866 O O . ASN A 1 110 ? -2.637 3.246 15.191 1.00 96.00 110 ASN A O 1
ATOM 870 N N . PHE A 1 111 ? -1.850 4.443 13.451 1.00 93.94 111 PHE A N 1
ATOM 871 C CA . PHE A 1 111 ? -0.527 4.749 14.005 1.00 93.94 111 PHE A CA 1
ATOM 872 C C . PHE A 1 111 ? 0.195 3.521 14.596 1.00 93.94 111 PHE A C 1
ATOM 874 O O . PHE A 1 111 ? 0.556 3.523 15.777 1.00 93.94 111 PHE A O 1
ATOM 881 N N . PRO A 1 112 ? 0.412 2.450 13.805 1.00 93.56 112 PRO A N 1
ATOM 882 C CA . PRO A 1 112 ? 1.008 1.220 14.314 1.00 93.56 112 PRO A CA 1
ATOM 883 C C . PRO A 1 112 ? 2.406 1.467 14.882 1.00 93.56 112 PRO A C 1
ATOM 885 O O . PRO A 1 112 ? 3.200 2.227 14.329 1.00 93.56 112 PRO A O 1
ATOM 888 N N . HIS A 1 113 ? 2.734 0.785 15.978 1.00 86.44 113 HIS A N 1
ATOM 889 C CA . HIS A 1 113 ? 3.978 1.022 16.703 1.00 86.44 113 HIS A CA 1
ATOM 890 C C . HIS A 1 113 ? 4.593 -0.287 17.214 1.00 86.44 113 HIS A C 1
ATOM 892 O O . HIS A 1 113 ? 3.916 -1.117 17.816 1.00 86.44 113 HIS A O 1
ATOM 898 N N . THR A 1 114 ? 5.905 -0.465 17.032 1.00 85.44 114 THR A N 1
ATOM 899 C CA . THR A 1 114 ? 6.634 -1.687 17.438 1.00 85.44 114 THR A CA 1
ATOM 900 C C . THR A 1 114 ? 6.945 -1.742 18.936 1.00 85.44 114 THR A C 1
ATOM 902 O O . THR A 1 114 ? 7.308 -2.786 19.469 1.00 85.44 114 THR A O 1
ATOM 905 N N . GLY A 1 115 ? 6.782 -0.627 19.647 1.00 78.12 115 GLY A N 1
ATOM 906 C CA . GLY A 1 115 ? 7.265 -0.450 21.017 1.00 78.12 115 GLY A CA 1
ATOM 907 C C . GLY A 1 115 ? 8.701 0.063 21.063 1.00 78.12 115 GLY A C 1
ATOM 908 O O . GLY A 1 115 ? 9.484 -0.186 20.149 1.00 78.12 115 GLY A O 1
ATOM 909 N N . GLY A 1 116 ? 9.032 0.803 22.124 1.00 77.81 116 GLY A N 1
ATOM 910 C CA . GLY A 1 116 ? 10.347 1.428 22.278 1.00 77.81 116 GLY A CA 1
ATOM 911 C C . GLY A 1 116 ? 10.596 2.578 21.296 1.00 77.81 116 GLY A C 1
ATOM 912 O O . GLY A 1 116 ? 9.663 3.213 20.811 1.00 77.81 116 GLY A O 1
ATOM 913 N N . LYS A 1 117 ? 11.872 2.875 21.024 1.00 77.69 117 LYS A N 1
ATOM 914 C CA . LYS A 1 117 ? 12.253 3.888 20.030 1.00 77.69 117 LYS A CA 1
ATOM 915 C C . LYS A 1 117 ? 11.947 3.376 18.621 1.00 77.69 117 LYS A C 1
ATOM 917 O O . LYS A 1 117 ? 12.242 2.226 18.302 1.00 77.69 117 LYS A O 1
ATOM 922 N N . THR A 1 118 ? 11.402 4.252 17.777 1.00 79.25 118 THR A N 1
ATOM 923 C CA . THR A 1 118 ? 11.086 3.926 16.380 1.00 79.25 118 THR A CA 1
ATOM 924 C C . THR A 1 118 ? 12.343 3.457 15.646 1.00 79.25 118 THR A C 1
ATOM 926 O O . THR A 1 118 ? 13.363 4.144 15.639 1.00 79.25 118 THR A O 1
ATOM 929 N N . ASN A 1 119 ? 12.256 2.290 15.008 1.00 89.94 119 ASN A N 1
ATOM 930 C CA . ASN A 1 119 ? 13.294 1.752 14.139 1.00 89.94 119 ASN A CA 1
ATOM 931 C C . ASN A 1 119 ? 12.672 1.378 12.794 1.00 89.94 119 ASN A C 1
ATOM 933 O O . ASN A 1 119 ? 11.758 0.556 12.732 1.00 89.94 119 ASN A O 1
ATOM 937 N N . LEU A 1 120 ? 13.211 1.944 11.715 1.00 92.00 120 LEU A N 1
ATOM 938 C CA . LEU A 1 120 ? 12.663 1.797 10.370 1.00 92.00 120 LEU A CA 1
ATOM 939 C C . LEU A 1 120 ? 12.539 0.335 9.920 1.00 92.00 120 LEU A C 1
ATOM 941 O O . LEU A 1 120 ? 11.547 -0.037 9.297 1.00 92.00 120 LEU A O 1
ATOM 945 N N . LYS A 1 121 ? 13.520 -0.511 10.259 1.00 93.50 121 LYS A N 1
ATOM 946 C CA . LYS A 1 121 ? 13.504 -1.941 9.923 1.00 93.50 121 LYS A CA 1
ATOM 947 C C . LYS A 1 121 ? 12.359 -2.654 10.640 1.00 93.50 121 LYS A C 1
ATOM 949 O O . LYS A 1 121 ? 11.651 -3.436 10.012 1.00 93.50 121 LYS A O 1
ATOM 954 N N . HIS A 1 122 ? 12.161 -2.367 11.927 1.00 94.19 122 HIS A N 1
ATOM 955 C CA . HIS A 1 122 ? 11.086 -2.977 12.708 1.00 94.19 122 HIS A CA 1
ATOM 956 C C . HIS A 1 122 ? 9.708 -2.499 12.242 1.00 94.19 122 HIS A C 1
ATOM 958 O O . HIS A 1 122 ? 8.817 -3.325 12.092 1.00 94.19 122 HIS A O 1
ATOM 964 N N . CYS A 1 123 ? 9.537 -1.207 11.940 1.00 94.56 123 CYS A N 1
ATOM 965 C CA . CYS A 1 123 ? 8.275 -0.677 11.411 1.00 94.56 123 CYS A CA 1
ATOM 966 C C . CYS A 1 123 ? 7.907 -1.316 10.064 1.00 94.56 123 CYS A C 1
ATOM 968 O O . CYS A 1 123 ? 6.772 -1.745 9.869 1.00 94.56 123 CYS A O 1
ATOM 970 N N . ARG A 1 124 ? 8.886 -1.448 9.157 1.00 96.25 124 ARG A N 1
ATOM 971 C CA . ARG A 1 124 ? 8.698 -2.135 7.871 1.00 96.25 124 ARG A CA 1
ATOM 972 C C . ARG A 1 124 ? 8.337 -3.604 8.049 1.00 96.25 124 ARG A C 1
ATOM 974 O O . ARG A 1 124 ? 7.464 -4.101 7.349 1.00 96.25 124 ARG A O 1
ATOM 981 N N . HIS A 1 125 ? 9.003 -4.297 8.972 1.00 96.31 125 HIS A N 1
ATOM 982 C CA . HIS A 1 125 ? 8.694 -5.694 9.254 1.00 96.31 125 HIS A CA 1
ATOM 983 C C . HIS A 1 125 ? 7.286 -5.852 9.840 1.00 96.31 125 HIS A C 1
ATOM 985 O O . HIS A 1 125 ? 6.517 -6.643 9.311 1.00 96.31 125 HIS A O 1
ATOM 991 N N . LEU A 1 126 ? 6.916 -5.040 10.837 1.00 96.44 126 LEU A N 1
ATOM 992 C CA . LEU A 1 126 ? 5.575 -5.034 11.428 1.00 96.44 126 LEU A CA 1
ATOM 993 C C . LEU A 1 126 ? 4.493 -4.875 10.355 1.00 96.44 126 LEU A C 1
ATOM 995 O O . LEU A 1 126 ? 3.585 -5.696 10.274 1.00 96.44 126 LEU A O 1
ATOM 999 N N . LEU A 1 127 ? 4.612 -3.854 9.500 1.00 97.31 127 LEU A N 1
ATOM 1000 C CA . LEU A 1 127 ? 3.641 -3.629 8.431 1.00 97.31 127 LEU A CA 1
ATOM 1001 C C . LEU A 1 127 ? 3.620 -4.759 7.406 1.00 97.31 127 LEU A C 1
ATOM 1003 O O . LEU A 1 127 ? 2.537 -5.152 6.982 1.00 97.31 127 LEU A O 1
ATOM 1007 N N . LYS A 1 128 ? 4.783 -5.305 7.030 1.00 96.81 128 LYS A N 1
ATOM 1008 C CA . LYS A 1 128 ? 4.847 -6.467 6.137 1.00 96.81 128 LYS A CA 1
ATOM 1009 C C . LYS A 1 128 ? 4.036 -7.633 6.704 1.00 96.81 128 LYS A C 1
ATOM 1011 O O . LYS A 1 128 ? 3.194 -8.172 5.993 1.00 96.81 128 LYS A O 1
ATOM 1016 N N . GLU A 1 129 ? 4.255 -7.992 7.967 1.00 97.75 129 GLU A N 1
ATOM 1017 C CA . GLU A 1 129 ? 3.542 -9.109 8.594 1.00 97.75 129 GLU A CA 1
ATOM 1018 C C . GLU A 1 129 ? 2.041 -8.831 8.726 1.00 97.75 129 GLU A C 1
ATOM 1020 O O . GLU A 1 129 ? 1.233 -9.718 8.455 1.00 97.75 129 GLU A O 1
ATOM 1025 N N . ILE A 1 130 ? 1.644 -7.595 9.052 1.00 97.94 130 ILE A N 1
ATOM 1026 C CA . ILE A 1 130 ? 0.228 -7.201 9.076 1.00 97.94 130 ILE A CA 1
ATOM 1027 C C . ILE A 1 130 ? -0.400 -7.390 7.696 1.00 97.94 130 ILE A C 1
ATOM 1029 O O . ILE A 1 130 ? -1.390 -8.109 7.583 1.00 97.94 130 ILE A O 1
ATOM 1033 N N . PHE A 1 131 ? 0.188 -6.825 6.635 1.00 97.94 131 PHE A N 1
ATOM 1034 C CA . PHE A 1 131 ? -0.321 -6.982 5.268 1.00 97.94 131 PHE A CA 1
ATOM 1035 C C . PHE A 1 131 ? -0.475 -8.456 4.880 1.00 97.94 131 PHE A C 1
ATOM 1037 O O . PHE A 1 131 ? -1.520 -8.854 4.364 1.00 97.94 131 PHE A O 1
ATOM 1044 N N . MET A 1 132 ? 0.523 -9.287 5.195 1.00 96.69 132 MET A N 1
ATOM 1045 C CA . MET A 1 132 ? 0.472 -10.727 4.928 1.00 96.69 132 MET A CA 1
ATOM 1046 C C . MET A 1 132 ? -0.653 -11.442 5.687 1.00 96.69 132 MET A C 1
ATOM 1048 O O . MET A 1 132 ? -1.184 -12.431 5.180 1.00 96.69 132 MET A O 1
ATOM 1052 N N . ASN A 1 133 ? -1.040 -10.943 6.864 1.00 97.06 133 ASN A N 1
ATOM 1053 C CA . ASN A 1 133 ? -2.111 -11.502 7.686 1.00 97.06 133 ASN A CA 1
ATOM 1054 C C . ASN A 1 133 ? -3.507 -10.966 7.329 1.00 97.06 133 ASN A C 1
ATOM 1056 O O . ASN A 1 133 ? -4.501 -11.672 7.513 1.00 97.06 133 ASN A O 1
ATOM 1060 N N . LEU A 1 134 ? -3.603 -9.756 6.767 1.00 96.69 134 LEU A N 1
ATOM 1061 C CA . LEU A 1 134 ? -4.876 -9.146 6.365 1.00 96.69 134 LEU A CA 1
ATOM 1062 C C . LEU A 1 134 ? -5.657 -10.010 5.373 1.00 96.69 134 LEU A C 1
ATOM 1064 O O . LEU A 1 134 ? -6.890 -10.007 5.391 1.00 96.69 134 LEU A O 1
ATOM 1068 N N . LYS A 1 135 ? -4.955 -10.802 4.549 1.00 87.38 135 LYS A N 1
ATOM 1069 C CA . LYS A 1 135 ? -5.584 -11.676 3.555 1.00 87.38 135 LYS A CA 1
ATOM 1070 C C . LYS A 1 135 ? -6.561 -12.695 4.157 1.00 87.38 135 LYS A C 1
ATOM 1072 O O . LYS A 1 135 ? -7.454 -13.143 3.441 1.00 87.38 135 LYS A O 1
ATOM 1077 N N . HIS A 1 136 ? -6.402 -13.038 5.435 1.00 92.00 136 HIS A N 1
ATOM 1078 C CA . HIS A 1 136 ? -7.239 -14.022 6.121 1.00 92.00 136 HIS A CA 1
ATOM 1079 C C . HIS A 1 136 ? -8.498 -13.425 6.750 1.00 92.00 136 HIS A C 1
ATOM 1081 O O . HIS A 1 136 ? -9.459 -14.149 6.979 1.00 92.00 136 HIS A O 1
ATOM 1087 N N . VAL A 1 137 ? -8.485 -12.125 7.049 1.00 95.56 137 VAL A N 1
ATOM 1088 C CA . VAL A 1 137 ? -9.558 -11.464 7.804 1.00 95.56 137 VAL A CA 1
ATOM 1089 C C . VAL A 1 137 ? -10.385 -10.516 6.944 1.00 95.56 137 VAL A C 1
ATOM 1091 O O . VAL A 1 137 ? -11.549 -10.300 7.249 1.00 95.56 137 VAL A O 1
ATOM 1094 N N . LEU A 1 138 ? -9.828 -9.948 5.871 1.00 96.12 138 LEU A N 1
ATOM 1095 C CA . LEU A 1 138 ? -10.573 -9.066 4.968 1.00 96.12 138 LEU A CA 1
ATOM 1096 C C . LEU A 1 138 ? -11.430 -9.863 3.983 1.00 96.12 138 LEU A C 1
ATOM 1098 O O . LEU A 1 138 ? -10.993 -10.902 3.491 1.00 96.12 138 LEU A O 1
ATOM 1102 N N . SER A 1 139 ? -12.594 -9.333 3.620 1.00 95.25 139 SER A N 1
ATOM 1103 C CA . SER A 1 139 ? -13.388 -9.840 2.501 1.00 95.25 139 SER A CA 1
ATOM 1104 C C . SER A 1 139 ? -12.680 -9.573 1.165 1.00 95.25 139 SER A C 1
ATOM 1106 O O . SER A 1 139 ? -11.669 -8.864 1.106 1.00 95.25 139 SER A O 1
ATOM 1108 N N . GLU A 1 140 ? -13.187 -10.163 0.080 1.00 90.88 140 GLU A N 1
ATOM 1109 C CA . GLU A 1 140 ? -12.610 -10.027 -1.266 1.00 90.88 140 GLU A CA 1
ATOM 1110 C C . GLU A 1 140 ? -12.522 -8.561 -1.720 1.00 90.88 140 GLU A C 1
ATOM 1112 O O . GLU A 1 140 ? -11.472 -8.116 -2.175 1.00 90.88 140 GLU A O 1
ATOM 1117 N N . ASN A 1 141 ? -13.585 -7.788 -1.479 1.00 92.75 141 ASN A N 1
ATOM 1118 C CA . ASN A 1 141 ? -13.649 -6.347 -1.752 1.00 92.75 141 ASN A CA 1
ATOM 1119 C C . ASN A 1 141 ? -13.319 -5.492 -0.518 1.00 92.75 141 ASN A C 1
ATOM 1121 O O . ASN A 1 141 ? -13.620 -4.297 -0.480 1.00 92.75 141 ASN A O 1
ATOM 1125 N N . GLY A 1 142 ? -12.747 -6.114 0.515 1.00 95.12 142 GLY A N 1
ATOM 1126 C CA . GLY A 1 142 ? -12.440 -5.454 1.769 1.00 95.12 142 GLY A CA 1
ATOM 1127 C C . GLY A 1 142 ? -11.308 -4.437 1.621 1.00 95.12 142 GLY A C 1
ATOM 1128 O O . GLY A 1 142 ? -10.365 -4.636 0.849 1.00 95.12 142 GLY A O 1
ATOM 1129 N N . LYS A 1 143 ? -11.387 -3.353 2.394 1.00 97.00 143 LYS A N 1
ATOM 1130 C CA . LYS A 1 143 ? -10.397 -2.269 2.394 1.00 97.00 143 LYS A CA 1
ATOM 1131 C C . LYS A 1 143 ? -9.615 -2.215 3.703 1.00 97.00 143 LYS A C 1
ATOM 1133 O O . LYS A 1 143 ? -10.156 -2.461 4.782 1.00 97.00 143 LYS A O 1
ATOM 1138 N N . PHE A 1 144 ? -8.338 -1.860 3.611 1.00 98.25 144 PHE A N 1
ATOM 1139 C CA . PHE A 1 144 ? -7.485 -1.625 4.773 1.00 98.25 144 PHE A CA 1
ATOM 1140 C C . PHE A 1 144 ? -7.175 -0.138 4.918 1.00 98.25 144 PHE A C 1
ATOM 1142 O O . PHE A 1 144 ? -6.626 0.471 4.008 1.00 98.25 144 PHE A O 1
ATOM 1149 N N . TYR A 1 145 ? -7.516 0.430 6.066 1.00 98.25 145 TYR A N 1
ATOM 1150 C CA . TYR A 1 145 ? -7.323 1.830 6.411 1.00 98.25 145 TYR A CA 1
ATOM 1151 C C . TYR A 1 145 ? -6.135 1.923 7.354 1.00 98.25 145 TYR A C 1
ATOM 1153 O O . TYR A 1 145 ? -6.196 1.437 8.483 1.00 98.25 145 TYR A O 1
ATOM 1161 N N . LEU A 1 146 ? -5.055 2.543 6.895 1.00 98.25 146 LEU A N 1
ATOM 1162 C CA . LEU A 1 146 ? -3.834 2.689 7.669 1.00 98.25 146 LEU A CA 1
ATOM 1163 C C . LEU A 1 146 ? -3.540 4.163 7.917 1.00 98.25 146 LEU A C 1
ATOM 1165 O O . LEU A 1 146 ? -3.198 4.893 6.985 1.00 98.25 146 LEU A O 1
ATOM 1169 N N . SER A 1 147 ? -3.619 4.587 9.175 1.00 96.81 147 SER A N 1
ATOM 1170 C CA . SER A 1 147 ? -3.287 5.964 9.545 1.00 96.81 147 SER A CA 1
ATOM 1171 C C . SER A 1 147 ? -1.809 6.103 9.888 1.00 96.81 147 SER A C 1
ATOM 1173 O O . SER A 1 147 ? -1.279 5.339 10.701 1.00 96.81 147 SER A O 1
ATOM 1175 N N . LEU A 1 148 ? -1.147 7.086 9.282 1.00 94.19 148 LEU A N 1
ATOM 1176 C CA . LEU A 1 148 ? 0.295 7.310 9.365 1.00 94.19 148 LEU A CA 1
ATOM 1177 C C . LEU A 1 148 ? 0.610 8.771 9.681 1.00 94.19 148 LEU A C 1
ATOM 1179 O O . LEU A 1 148 ? -0.078 9.695 9.247 1.00 94.19 148 LEU A O 1
ATOM 1183 N N . LEU A 1 149 ? 1.691 8.970 10.427 1.00 91.38 149 LEU A N 1
ATOM 1184 C CA . LEU A 1 149 ? 2.268 10.282 10.696 1.00 91.38 149 LEU A CA 1
ATOM 1185 C C . LEU A 1 149 ? 3.105 10.770 9.507 1.00 91.38 149 LEU A C 1
ATOM 1187 O O . LEU A 1 149 ? 3.523 9.985 8.651 1.00 91.38 149 LEU A O 1
ATOM 1191 N N . ASP A 1 150 ? 3.395 12.072 9.486 1.00 85.19 150 ASP A N 1
ATOM 1192 C CA . ASP A 1 150 ? 4.267 12.674 8.474 1.00 85.19 150 ASP A CA 1
ATOM 1193 C C . ASP A 1 150 ? 5.621 11.948 8.381 1.00 85.19 150 ASP A C 1
ATOM 1195 O O . ASP A 1 150 ? 6.216 11.562 9.390 1.00 85.19 150 ASP A O 1
ATOM 1199 N N . GLY A 1 151 ? 6.092 11.732 7.152 1.00 86.25 151 GLY A N 1
ATOM 1200 C CA . GLY A 1 151 ? 7.352 11.040 6.865 1.00 86.25 151 GLY A CA 1
ATOM 1201 C C . GLY A 1 151 ? 7.327 9.512 7.020 1.00 86.25 151 GLY A C 1
ATOM 1202 O O . GLY A 1 151 ? 8.286 8.851 6.618 1.00 86.25 151 GLY A O 1
ATOM 1203 N N . GLN A 1 152 ? 6.253 8.919 7.555 1.00 92.38 152 GLN A N 1
ATOM 1204 C CA . GLN A 1 152 ? 6.118 7.458 7.599 1.00 92.38 152 GLN A CA 1
ATOM 1205 C C . GLN A 1 152 ? 5.725 6.896 6.230 1.00 92.38 152 GLN A C 1
ATOM 1207 O O . GLN A 1 152 ? 6.261 5.871 5.811 1.00 92.38 152 GLN A O 1
ATOM 1212 N N . PHE A 1 153 ? 4.844 7.581 5.504 1.00 94.19 153 PHE A N 1
ATOM 1213 C CA . PHE A 1 153 ? 4.531 7.243 4.118 1.00 94.19 153 PHE A CA 1
ATOM 1214 C C . PHE A 1 153 ? 5.634 7.724 3.166 1.00 94.19 153 PHE A C 1
ATOM 1216 O O . PHE A 1 153 ? 6.325 8.707 3.430 1.00 94.19 153 PHE A O 1
ATOM 1223 N N . GLU A 1 154 ? 5.837 7.009 2.062 1.00 93.00 154 GLU A N 1
ATOM 1224 C CA . GLU A 1 154 ? 6.926 7.290 1.123 1.00 93.00 154 GLU A CA 1
ATOM 1225 C C . GLU A 1 154 ? 6.747 8.544 0.276 1.00 93.00 154 GLU A C 1
ATOM 1227 O O . GLU A 1 154 ? 7.731 8.987 -0.308 1.00 93.00 154 GLU A O 1
ATOM 1232 N N . ILE A 1 155 ? 5.549 9.123 0.224 1.00 89.12 155 ILE A N 1
ATOM 1233 C CA . ILE A 1 155 ? 5.287 10.373 -0.490 1.00 89.12 155 ILE A CA 1
ATOM 1234 C C . ILE A 1 155 ? 5.092 11.488 0.529 1.00 89.12 155 ILE A C 1
ATOM 1236 O O . ILE A 1 155 ? 4.323 11.355 1.479 1.00 89.12 155 ILE A O 1
ATOM 1240 N N . ASP A 1 156 ? 5.792 12.599 0.316 1.00 82.19 156 ASP A N 1
ATOM 1241 C CA . ASP A 1 156 ? 5.582 13.809 1.102 1.00 82.19 156 ASP A CA 1
ATOM 1242 C C . ASP A 1 156 ? 4.287 14.496 0.672 1.00 82.19 156 ASP A C 1
ATOM 1244 O O . ASP A 1 156 ? 4.148 14.880 -0.492 1.00 82.19 156 ASP A O 1
ATOM 1248 N N . LYS A 1 157 ? 3.366 14.696 1.618 1.00 75.94 157 LYS A N 1
ATOM 1249 C CA . LYS A 1 157 ? 2.098 15.385 1.368 1.00 75.94 157 LYS A CA 1
ATOM 1250 C C . LYS A 1 157 ? 2.309 16.778 0.767 1.00 75.94 157 LYS A C 1
ATOM 1252 O O . LYS A 1 157 ? 1.548 17.178 -0.105 1.00 75.94 157 LYS A O 1
ATOM 1257 N N . GLN A 1 158 ? 3.347 17.508 1.185 1.00 75.31 158 GLN A N 1
ATOM 1258 C CA . GLN A 1 158 ? 3.598 18.870 0.689 1.00 75.31 158 GLN A CA 1
ATOM 1259 C C . GLN A 1 158 ? 3.993 18.898 -0.788 1.00 75.31 158 GLN A C 1
ATOM 1261 O O . GLN A 1 158 ? 3.744 19.885 -1.470 1.00 75.31 158 GLN A O 1
ATOM 1266 N N . ARG A 1 159 ? 4.571 17.804 -1.289 1.00 76.00 159 ARG A N 1
ATOM 1267 C CA . ARG A 1 159 ? 5.028 17.695 -2.676 1.00 76.00 159 ARG A CA 1
ATOM 1268 C C . ARG A 1 159 ? 3.966 17.097 -3.602 1.00 76.00 159 ARG A C 1
ATOM 1270 O O . ARG A 1 159 ? 4.218 16.923 -4.788 1.00 76.00 159 ARG A O 1
ATOM 1277 N N . TRP A 1 160 ? 2.778 16.776 -3.087 1.00 75.19 160 TRP A N 1
ATOM 1278 C CA . TRP A 1 160 ? 1.717 16.156 -3.881 1.00 75.19 160 TRP A CA 1
ATOM 1279 C C . TRP A 1 160 ? 1.245 17.052 -5.027 1.00 75.19 160 TRP A C 1
ATOM 1281 O O . TRP A 1 160 ? 1.203 16.618 -6.174 1.00 75.19 160 TRP A O 1
ATOM 1291 N N . SER A 1 161 ? 0.978 18.327 -4.734 1.00 71.19 161 SER A N 1
ATOM 1292 C CA . SER A 1 161 ? 0.573 19.308 -5.747 1.00 71.19 161 SER A CA 1
ATOM 1293 C C . SER A 1 161 ? 1.670 19.554 -6.788 1.00 71.19 161 SER A C 1
ATOM 1295 O O . SER A 1 161 ? 1.365 19.792 -7.953 1.00 71.19 161 SER A O 1
ATOM 1297 N N . GLU A 1 162 ? 2.947 19.439 -6.398 1.00 76.56 162 GLU A N 1
ATOM 1298 C CA . GLU A 1 162 ? 4.067 19.486 -7.347 1.00 76.56 162 GLU A CA 1
ATOM 1299 C C . GLU A 1 162 ? 4.032 18.279 -8.291 1.00 76.56 162 GLU A C 1
ATOM 1301 O O . GLU A 1 162 ? 4.257 18.430 -9.487 1.00 76.56 162 GLU A O 1
ATOM 1306 N N . ALA A 1 163 ? 3.730 17.084 -7.775 1.00 71.19 163 ALA A N 1
ATOM 1307 C CA . ALA A 1 163 ? 3.656 15.863 -8.574 1.00 71.19 163 ALA A CA 1
ATOM 1308 C C . ALA A 1 163 ? 2.473 15.857 -9.555 1.00 71.19 163 ALA A C 1
ATOM 1310 O O . ALA A 1 163 ? 2.591 15.292 -10.638 1.00 71.19 163 ALA A O 1
ATOM 1311 N N . GLU A 1 164 ? 1.356 16.502 -9.212 1.00 69.56 164 GLU A N 1
ATOM 1312 C CA . GLU A 1 164 ? 0.205 16.646 -10.115 1.00 69.56 164 GLU A CA 1
ATOM 1313 C C . GLU A 1 164 ? 0.488 17.603 -11.278 1.00 69.56 164 GLU A C 1
ATOM 1315 O O . GLU A 1 164 ? 0.017 17.385 -12.393 1.00 69.56 164 GLU A O 1
ATOM 1320 N N . GLN A 1 165 ? 1.271 18.654 -11.029 1.00 72.88 165 GLN A N 1
ATOM 1321 C CA . GLN A 1 165 ? 1.609 19.663 -12.036 1.00 72.88 165 GLN A CA 1
ATOM 1322 C C . GLN A 1 165 ? 2.851 19.291 -12.854 1.00 72.88 165 GLN A C 1
ATOM 1324 O O . GLN A 1 165 ? 3.062 19.843 -13.935 1.00 72.88 165 GLN A O 1
ATOM 1329 N N . ASN A 1 166 ? 3.671 18.359 -12.358 1.00 75.81 166 ASN A N 1
ATOM 1330 C CA . ASN A 1 166 ? 4.909 17.948 -12.998 1.00 75.81 166 ASN A CA 1
ATOM 1331 C C . ASN A 1 166 ? 4.766 16.589 -13.699 1.00 75.81 166 ASN A C 1
ATOM 1333 O O . ASN A 1 166 ? 4.687 15.528 -13.074 1.00 75.81 166 ASN A O 1
ATOM 1337 N N . SER A 1 167 ? 4.777 16.635 -15.029 1.00 75.38 167 SER A N 1
ATOM 1338 C CA . SER A 1 167 ? 4.741 15.458 -15.899 1.00 75.38 167 SER A CA 1
ATOM 1339 C C . SER A 1 167 ? 6.111 14.798 -16.103 1.00 75.38 167 SER A C 1
ATOM 1341 O O . SER A 1 167 ? 6.177 13.756 -16.753 1.00 75.38 167 SER A O 1
ATOM 1343 N N . ASP A 1 168 ? 7.194 15.353 -15.543 1.00 84.88 168 ASP A N 1
ATOM 1344 C CA . ASP A 1 168 ? 8.514 14.724 -15.564 1.00 84.88 168 ASP A CA 1
ATOM 1345 C C . ASP A 1 168 ? 8.494 13.428 -14.745 1.00 84.88 168 ASP A C 1
ATOM 1347 O O . ASP A 1 168 ? 8.393 13.403 -13.513 1.00 84.88 168 ASP A O 1
ATOM 1351 N N . ILE A 1 169 ? 8.638 12.318 -15.457 1.00 82.56 169 ILE A N 1
ATOM 1352 C CA . ILE A 1 169 ? 8.670 10.983 -14.882 1.00 82.56 169 ILE A CA 1
ATOM 1353 C C . ILE A 1 169 ? 9.805 10.794 -13.870 1.00 82.56 169 ILE A C 1
ATOM 1355 O O . ILE A 1 169 ? 9.632 10.134 -12.844 1.00 82.56 169 ILE A O 1
ATOM 1359 N N . MET A 1 170 ? 10.977 11.380 -14.110 1.00 85.69 170 MET A N 1
ATOM 1360 C CA . MET A 1 170 ? 12.106 11.234 -13.199 1.00 85.69 170 MET A CA 1
ATOM 1361 C C . MET A 1 170 ? 11.865 12.018 -11.918 1.00 85.69 170 MET A C 1
ATOM 1363 O O . MET A 1 170 ? 12.224 11.540 -10.839 1.00 85.69 170 MET A O 1
ATOM 1367 N N . PHE A 1 171 ? 11.179 13.158 -12.004 1.00 86.38 171 PHE A N 1
ATOM 1368 C CA . PHE A 1 171 ? 10.684 13.844 -10.819 1.00 86.38 171 PHE A CA 1
ATOM 1369 C C . PHE A 1 171 ? 9.731 12.938 -10.026 1.00 86.38 171 PHE A C 1
ATOM 1371 O O . PHE A 1 171 ? 9.972 12.705 -8.839 1.00 86.38 171 PHE A O 1
ATOM 1378 N N . GLN A 1 172 ? 8.735 12.332 -10.679 1.00 82.81 172 GLN A N 1
ATOM 1379 C CA . GLN A 1 172 ? 7.773 11.424 -10.034 1.00 82.81 172 GLN A CA 1
ATOM 1380 C C . GLN A 1 172 ? 8.452 10.216 -9.368 1.00 82.81 172 GLN A C 1
ATOM 1382 O O . GLN A 1 172 ? 8.132 9.869 -8.233 1.00 82.81 172 GLN A O 1
ATOM 1387 N N . VAL A 1 173 ? 9.466 9.623 -10.003 1.00 83.38 173 VAL A N 1
ATOM 1388 C CA . VAL A 1 173 ? 10.282 8.541 -9.419 1.00 83.38 173 VAL A CA 1
ATOM 1389 C C . VAL A 1 173 ? 10.951 8.977 -8.108 1.00 83.38 173 VAL A C 1
ATOM 1391 O O . VAL A 1 173 ? 11.016 8.201 -7.150 1.00 83.38 173 VAL A O 1
ATOM 1394 N N . THR A 1 174 ? 11.464 10.211 -8.039 1.00 86.31 174 THR A N 1
ATOM 1395 C CA . THR A 1 174 ? 12.168 10.721 -6.845 1.00 86.31 174 THR A CA 1
ATOM 1396 C C . THR A 1 174 ? 11.240 11.043 -5.675 1.00 86.31 174 THR A C 1
ATOM 1398 O O . THR A 1 174 ? 11.719 11.236 -4.556 1.00 86.31 174 THR A O 1
ATOM 1401 N N . MET A 1 175 ? 9.923 11.064 -5.896 1.00 86.56 175 MET A N 1
ATOM 1402 C CA . MET A 1 175 ? 8.937 11.333 -4.850 1.00 86.56 175 MET A CA 1
ATOM 1403 C C . MET A 1 175 ? 8.916 10.253 -3.772 1.00 86.56 175 MET A C 1
ATOM 1405 O O . MET A 1 175 ? 8.622 10.553 -2.618 1.00 86.56 175 MET A O 1
ATOM 1409 N N . HIS A 1 176 ? 9.253 9.008 -4.125 1.00 90.94 176 HIS A N 1
ATOM 1410 C CA . HIS A 1 176 ? 9.213 7.879 -3.199 1.00 90.94 176 HIS A CA 1
ATOM 1411 C C . HIS A 1 176 ? 10.459 7.855 -2.310 1.00 90.94 176 HIS A C 1
ATOM 1413 O O . HIS A 1 176 ? 11.463 7.198 -2.618 1.00 90.94 176 HIS A O 1
ATOM 1419 N N . LYS A 1 177 ? 10.372 8.518 -1.155 1.00 90.75 177 LYS A N 1
ATOM 1420 C CA . LYS A 1 177 ? 11.425 8.590 -0.134 1.00 90.75 177 LYS A CA 1
ATOM 1421 C C . LYS A 1 177 ? 11.872 7.200 0.302 1.00 90.75 177 LYS A C 1
ATOM 1423 O O . LYS A 1 177 ? 11.050 6.352 0.657 1.00 90.75 177 LYS A O 1
ATOM 1428 N N . LYS A 1 178 ? 13.180 6.930 0.265 1.00 89.12 178 LYS A N 1
ATOM 1429 C CA . LYS A 1 178 ? 13.769 5.629 0.653 1.00 89.12 178 LYS A CA 1
ATOM 1430 C C . LYS A 1 178 ? 13.912 5.466 2.165 1.00 89.12 178 LYS A C 1
ATOM 1432 O O . LYS A 1 178 ? 14.007 4.339 2.638 1.00 89.12 178 LYS A O 1
ATOM 1437 N N . ASP A 1 179 ? 13.909 6.567 2.895 1.00 89.94 179 ASP A N 1
ATOM 1438 C CA . ASP A 1 179 ? 13.989 6.715 4.349 1.00 89.94 179 ASP A CA 1
ATOM 1439 C C . ASP A 1 179 ? 12.602 6.810 5.017 1.00 89.94 179 ASP A C 1
ATOM 1441 O O . ASP A 1 179 ? 12.468 7.273 6.140 1.00 89.94 179 ASP A O 1
ATOM 1445 N N . SER A 1 180 ? 11.568 6.306 4.343 1.00 92.69 180 SER A N 1
ATOM 1446 C CA . SER A 1 180 ? 10.198 6.156 4.853 1.00 92.69 180 SER A CA 1
ATOM 1447 C C . SER A 1 180 ? 9.871 4.691 5.159 1.00 92.69 180 SER A C 1
ATOM 1449 O O . SER A 1 180 ? 10.691 3.788 4.949 1.00 92.69 180 SER A O 1
ATOM 1451 N N . TRP A 1 181 ? 8.656 4.390 5.604 1.00 95.31 181 TRP A N 1
ATOM 1452 C CA . TRP A 1 181 ? 8.233 3.008 5.826 1.00 95.31 181 TRP A CA 1
ATOM 1453 C C . TRP A 1 181 ? 7.954 2.250 4.520 1.00 95.31 181 TRP A C 1
ATOM 1455 O O . TRP A 1 181 ? 7.868 1.028 4.565 1.00 95.31 181 TRP A O 1
ATOM 1465 N N . ARG A 1 182 ? 7.925 2.926 3.357 1.00 95.19 182 ARG A N 1
ATOM 1466 C CA . ARG A 1 182 ? 7.756 2.302 2.026 1.00 95.19 182 ARG A CA 1
ATOM 1467 C C . ARG A 1 182 ? 6.521 1.400 1.959 1.00 95.19 182 ARG A C 1
ATOM 1469 O O . ARG A 1 182 ? 6.593 0.273 1.471 1.00 95.19 182 ARG A O 1
ATOM 1476 N N . VAL A 1 183 ? 5.409 1.876 2.502 1.00 96.56 183 VAL A N 1
ATOM 1477 C CA . VAL A 1 183 ? 4.212 1.082 2.774 1.00 96.56 183 VAL A CA 1
ATOM 1478 C C . VAL A 1 183 ? 3.605 0.521 1.491 1.00 96.56 183 VAL A C 1
ATOM 1480 O O . VAL A 1 183 ? 3.240 -0.651 1.479 1.00 96.56 183 VAL A O 1
ATOM 1483 N N . MET A 1 184 ? 3.579 1.281 0.389 1.00 96.12 184 MET A N 1
ATOM 1484 C CA . MET A 1 184 ? 3.085 0.780 -0.902 1.00 96.12 184 MET A CA 1
ATOM 1485 C C . MET A 1 184 ? 3.924 -0.398 -1.397 1.00 96.12 184 MET A C 1
ATOM 1487 O O . MET A 1 184 ? 3.396 -1.390 -1.892 1.00 96.12 184 MET A O 1
ATOM 1491 N N . TYR A 1 185 ? 5.244 -0.309 -1.222 1.00 96.69 185 TYR A N 1
ATOM 1492 C CA . TYR A 1 185 ? 6.173 -1.367 -1.615 1.00 96.69 185 TYR A CA 1
ATOM 1493 C C . TYR A 1 185 ? 6.056 -2.611 -0.732 1.00 96.69 185 TYR A C 1
ATOM 1495 O O . TYR A 1 185 ? 6.405 -3.693 -1.188 1.00 96.69 185 TYR A O 1
ATOM 1503 N N . LEU A 1 186 ? 5.598 -2.480 0.516 1.00 97.06 186 LEU A N 1
ATOM 1504 C CA . LEU A 1 186 ? 5.314 -3.619 1.393 1.00 97.06 186 LEU A CA 1
ATOM 1505 C C . LEU A 1 186 ? 3.960 -4.256 1.055 1.00 97.06 186 LEU A C 1
ATOM 1507 O O . LEU A 1 186 ? 3.861 -5.479 1.006 1.00 97.06 186 LEU A O 1
ATOM 1511 N N . ALA A 1 187 ? 2.951 -3.429 0.778 1.00 97.31 187 ALA A N 1
ATOM 1512 C CA . ALA A 1 187 ? 1.577 -3.839 0.502 1.00 97.31 187 ALA A CA 1
ATOM 1513 C C . ALA A 1 187 ? 1.467 -4.792 -0.701 1.00 97.31 187 ALA A C 1
ATOM 1515 O O . ALA A 1 187 ? 0.750 -5.794 -0.637 1.00 97.31 187 ALA A O 1
ATOM 1516 N N . VAL A 1 188 ? 2.234 -4.545 -1.771 1.00 96.19 188 VAL A N 1
ATOM 1517 C CA . VAL A 1 188 ? 2.187 -5.384 -2.982 1.00 96.19 188 VAL A CA 1
ATOM 1518 C C . VAL A 1 188 ? 2.609 -6.834 -2.737 1.00 96.19 188 VAL A C 1
ATOM 1520 O O . VAL A 1 188 ? 2.091 -7.727 -3.394 1.00 96.19 188 VAL A O 1
ATOM 1523 N N . TYR A 1 189 ? 3.454 -7.127 -1.744 1.00 95.44 189 TYR A N 1
ATOM 1524 C CA . TYR A 1 189 ? 3.790 -8.524 -1.421 1.00 95.44 189 TYR A CA 1
ATOM 1525 C C . TYR A 1 189 ? 2.593 -9.329 -0.903 1.00 95.44 189 TYR A C 1
ATOM 1527 O O . TYR A 1 189 ? 2.611 -10.556 -0.961 1.00 95.44 189 TYR A O 1
ATOM 1535 N N . ALA A 1 190 ? 1.561 -8.649 -0.406 1.00 95.50 190 ALA A N 1
ATOM 1536 C CA . ALA A 1 190 ? 0.338 -9.260 0.093 1.00 95.50 190 ALA A CA 1
ATOM 1537 C C . ALA A 1 190 ? -0.864 -9.069 -0.848 1.00 95.50 190 ALA A C 1
ATOM 1539 O O . ALA A 1 190 ? -1.985 -9.396 -0.462 1.00 95.50 190 ALA A O 1
ATOM 1540 N N . GLY A 1 191 ? -0.658 -8.547 -2.064 1.00 95.31 191 GLY A N 1
ATOM 1541 C CA . GLY A 1 191 ? -1.752 -8.305 -3.008 1.00 95.31 191 GLY A CA 1
ATOM 1542 C C . GLY A 1 191 ? -2.570 -7.056 -2.689 1.00 95.31 191 GLY A C 1
ATOM 1543 O O . GLY A 1 191 ? -3.787 -7.067 -2.840 1.00 95.31 191 GLY A O 1
ATOM 1544 N N . PHE A 1 192 ? -1.926 -5.985 -2.220 1.00 96.31 192 PHE A N 1
ATOM 1545 C CA . PHE A 1 192 ? -2.586 -4.708 -1.947 1.00 96.31 192 PHE A CA 1
ATOM 1546 C C . PHE A 1 192 ? -1.941 -3.557 -2.719 1.00 96.31 192 PHE A C 1
ATOM 1548 O O . PHE A 1 192 ? -0.720 -3.492 -2.865 1.00 96.31 192 PHE A O 1
ATOM 1555 N N . VAL A 1 193 ? -2.772 -2.611 -3.153 1.00 95.88 193 VAL A N 1
ATOM 1556 C CA . VAL A 1 193 ? -2.362 -1.321 -3.730 1.00 95.88 193 VAL A CA 1
ATOM 1557 C C . VAL A 1 193 ? -3.146 -0.191 -3.073 1.00 95.88 193 VAL A C 1
ATOM 1559 O O . VAL A 1 193 ? -4.214 -0.422 -2.502 1.00 95.88 193 VAL A O 1
ATOM 1562 N N . VAL A 1 194 ? -2.620 1.033 -3.142 1.00 95.81 194 VAL A N 1
ATOM 1563 C CA . VAL A 1 194 ? -3.315 2.208 -2.603 1.00 95.81 194 VAL A CA 1
ATOM 1564 C C . VAL A 1 194 ? -4.549 2.510 -3.449 1.00 95.81 194 VAL A C 1
ATOM 1566 O O . VAL A 1 194 ? -4.470 2.655 -4.668 1.00 95.81 194 VAL A O 1
ATOM 1569 N N . ASP A 1 195 ? -5.689 2.603 -2.785 1.00 93.75 195 ASP A N 1
ATOM 1570 C CA . ASP A 1 195 ? -6.967 3.008 -3.356 1.00 93.75 195 ASP A CA 1
ATOM 1571 C C . ASP A 1 195 ? -7.158 4.522 -3.266 1.00 93.75 195 ASP A C 1
ATOM 1573 O O . ASP A 1 195 ? -7.514 5.149 -4.253 1.00 93.75 195 ASP A O 1
ATOM 1577 N N . SER A 1 196 ? -6.880 5.113 -2.099 1.00 92.06 196 SER A N 1
ATOM 1578 C CA . SER A 1 196 ? -6.978 6.561 -1.876 1.00 92.06 196 SER A CA 1
ATOM 1579 C C . SER A 1 196 ? -6.193 7.008 -0.648 1.00 92.06 196 SER A C 1
ATOM 1581 O O . SER A 1 196 ? -5.905 6.191 0.229 1.00 92.06 196 SER A O 1
ATOM 1583 N N . ILE A 1 197 ? -5.876 8.301 -0.571 1.00 92.06 197 ILE A N 1
ATOM 1584 C CA . ILE A 1 197 ? -5.280 8.930 0.612 1.00 92.06 197 ILE A CA 1
ATOM 1585 C C . ILE A 1 197 ? -6.167 10.087 1.062 1.00 92.06 197 ILE A C 1
ATOM 1587 O O . ILE A 1 197 ? -6.674 10.844 0.238 1.00 92.06 197 ILE A O 1
ATOM 1591 N N . HIS A 1 198 ? -6.347 10.197 2.373 1.00 92.00 198 HIS A N 1
ATOM 1592 C CA . HIS A 1 198 ? -7.172 11.210 3.020 1.00 92.00 198 HIS A CA 1
ATOM 1593 C C . HIS A 1 198 ? -6.425 11.842 4.183 1.00 92.00 198 HIS A C 1
ATOM 1595 O O . HIS A 1 198 ? -5.494 11.249 4.737 1.00 92.00 198 HIS A O 1
ATOM 1601 N N . ASP A 1 199 ? -6.880 13.012 4.605 1.00 91.62 199 ASP A N 1
ATOM 1602 C CA . ASP A 1 199 ? -6.451 13.585 5.874 1.00 91.62 199 ASP A CA 1
ATOM 1603 C C . ASP A 1 199 ? -7.062 12.822 7.048 1.00 91.62 199 ASP A C 1
ATOM 1605 O O . ASP A 1 199 ? -8.232 12.445 7.035 1.00 91.62 199 ASP A O 1
ATOM 1609 N N . PHE A 1 200 ? -6.269 12.592 8.094 1.00 92.38 200 PHE A N 1
ATOM 1610 C CA . PHE A 1 200 ? -6.797 12.032 9.330 1.00 92.38 200 PHE A CA 1
ATOM 1611 C C . PHE A 1 200 ? -7.649 13.103 10.042 1.00 92.38 200 PHE A C 1
ATOM 1613 O O . PHE A 1 200 ? -7.113 14.163 10.393 1.00 92.38 200 PHE A O 1
ATOM 1620 N N . PRO A 1 201 ? -8.947 12.854 10.305 1.00 91.88 201 PRO A N 1
ATOM 1621 C CA . PRO A 1 201 ? -9.893 13.853 10.804 1.00 91.88 201 PRO A CA 1
ATOM 1622 C C . PRO A 1 201 ? -9.756 14.067 12.323 1.00 91.88 201 PRO A C 1
ATOM 1624 O O . PRO A 1 201 ? -10.685 13.854 13.102 1.00 91.88 201 PRO A O 1
ATOM 1627 N N . THR A 1 202 ? -8.569 14.490 12.778 1.00 89.31 202 THR A N 1
ATOM 1628 C CA . THR A 1 202 ? -8.236 14.632 14.208 1.00 89.31 202 THR A CA 1
ATOM 1629 C C . THR A 1 202 ? -9.246 15.509 14.943 1.00 89.31 202 THR A C 1
ATOM 1631 O O . THR A 1 202 ? -9.692 15.144 16.023 1.00 89.31 202 THR A O 1
ATOM 1634 N N . LYS A 1 203 ? -9.627 16.662 14.373 1.00 88.25 203 LYS A N 1
ATOM 1635 C CA . LYS A 1 203 ? -10.519 17.622 15.047 1.00 88.25 203 LYS A CA 1
ATOM 1636 C C . LYS A 1 203 ? -11.917 17.040 15.254 1.00 88.25 203 LYS A C 1
ATOM 1638 O O . LYS A 1 203 ? -12.454 17.142 16.352 1.00 88.25 203 LYS A O 1
ATOM 1643 N N . GLN A 1 204 ? -12.472 16.413 14.219 1.00 89.38 204 GLN A N 1
ATOM 1644 C CA . GLN A 1 204 ? -13.789 15.780 14.238 1.00 89.38 204 GLN A CA 1
ATOM 1645 C C . GLN A 1 204 ? -13.812 14.623 15.241 1.00 89.38 204 GLN A C 1
ATOM 1647 O O . GLN A 1 204 ? -14.677 14.568 16.111 1.00 89.38 204 GLN A O 1
ATOM 1652 N N . LEU A 1 205 ? -12.805 13.745 15.187 1.00 91.00 205 LEU A N 1
ATOM 1653 C CA . LEU A 1 205 ? -12.676 12.627 16.119 1.00 91.00 205 LEU A CA 1
ATOM 1654 C C . LEU A 1 205 ? -12.501 13.108 17.565 1.00 91.00 205 LEU A C 1
ATOM 1656 O O . LEU A 1 205 ? -13.119 12.558 18.475 1.00 91.00 205 LEU A O 1
ATOM 1660 N N . SER A 1 206 ? -11.692 14.145 17.798 1.00 90.38 206 SER A N 1
ATOM 1661 C CA . SER A 1 206 ? -11.494 14.715 19.135 1.00 90.38 206 SER A CA 1
ATOM 1662 C C . SER A 1 206 ? -12.762 15.369 19.686 1.00 90.38 206 SER A C 1
ATOM 1664 O O . SER A 1 206 ? -13.040 15.204 20.872 1.00 90.38 206 SER A O 1
ATOM 1666 N N . GLY A 1 207 ? -13.580 16.015 18.843 1.00 89.81 207 GLY A N 1
ATOM 1667 C CA . GLY A 1 207 ? -14.923 16.483 19.219 1.00 89.81 207 GLY A CA 1
ATOM 1668 C C . GLY A 1 207 ? -15.845 15.357 19.705 1.00 89.81 207 GLY A C 1
ATOM 1669 O O . GLY A 1 207 ? -16.714 15.588 20.540 1.00 89.81 207 GLY A O 1
ATOM 1670 N N . ARG A 1 208 ? -15.589 14.121 19.260 1.00 90.62 208 ARG A N 1
ATOM 1671 C CA . ARG A 1 208 ? -16.303 12.892 19.649 1.00 90.62 208 ARG A CA 1
ATOM 1672 C C . ARG A 1 208 ? -15.598 12.086 20.750 1.00 90.62 208 ARG A C 1
ATOM 1674 O O . ARG A 1 208 ? -16.003 10.966 21.063 1.00 90.62 208 ARG A O 1
ATOM 1681 N N . GLY A 1 209 ? -14.548 12.645 21.357 1.00 89.06 209 GLY A N 1
ATOM 1682 C CA . GLY A 1 209 ? -13.831 12.047 22.485 1.00 89.06 209 GLY A CA 1
ATOM 1683 C C . GLY A 1 209 ? -12.638 11.158 22.123 1.00 89.06 209 GLY A C 1
ATOM 1684 O O . GLY A 1 209 ? -12.150 10.442 22.998 1.00 89.06 209 GLY A O 1
ATOM 1685 N N . TYR A 1 210 ? -12.147 11.188 20.879 1.00 90.94 210 TYR A N 1
ATOM 1686 C CA . TYR A 1 210 ? -10.884 10.536 20.518 1.00 90.94 210 TYR A CA 1
ATOM 1687 C C . TYR A 1 210 ? -9.697 11.229 21.191 1.00 90.94 210 TYR A C 1
ATOM 1689 O O . TYR A 1 210 ? -9.491 12.439 21.039 1.00 90.94 210 TYR A O 1
ATOM 1697 N N . VAL A 1 211 ? -8.873 10.434 21.877 1.00 87.06 211 VAL A N 1
ATOM 1698 C CA . VAL A 1 211 ? -7.636 10.890 22.510 1.00 87.06 211 VAL A CA 1
ATOM 1699 C C . VAL A 1 211 ? -6.489 10.025 22.023 1.00 87.06 211 VAL A C 1
ATOM 1701 O O . VAL A 1 211 ? -6.460 8.812 22.226 1.00 87.06 211 VAL A O 1
ATOM 1704 N N . ASN A 1 212 ? -5.494 10.662 21.419 1.00 78.94 212 ASN A N 1
ATOM 1705 C CA . ASN A 1 212 ? -4.302 9.960 20.990 1.00 78.94 212 ASN A CA 1
ATOM 1706 C C . ASN A 1 212 ? -3.466 9.468 22.190 1.00 78.94 212 ASN A C 1
ATOM 1708 O O . ASN A 1 212 ? -3.122 10.261 23.066 1.00 78.94 212 ASN A O 1
ATOM 1712 N N . ALA A 1 213 ? -3.087 8.186 22.195 1.00 69.19 213 ALA A N 1
ATOM 1713 C CA . ALA A 1 213 ? -2.139 7.605 23.146 1.00 69.19 213 ALA A CA 1
ATOM 1714 C C . ALA A 1 213 ? -0.971 6.962 22.381 1.00 69.19 213 ALA A C 1
ATOM 1716 O O . ALA A 1 213 ? -1.128 5.947 21.706 1.00 69.19 213 ALA A O 1
ATOM 1717 N N . GLY A 1 214 ? 0.203 7.578 22.470 1.00 55.91 214 GLY A N 1
ATOM 1718 C CA . GLY A 1 214 ? 1.274 7.433 21.493 1.00 55.91 214 GLY A CA 1
ATOM 1719 C C . GLY A 1 214 ? 2.412 6.474 21.826 1.00 55.91 214 GLY A C 1
ATOM 1720 O O . GLY A 1 214 ? 3.099 6.002 20.923 1.00 55.91 214 GLY A O 1
ATOM 1721 N N . PHE A 1 215 ? 2.648 6.170 23.104 1.00 54.03 215 PHE A N 1
ATOM 1722 C CA . PHE A 1 215 ? 3.839 5.421 23.517 1.00 54.03 215 PHE A CA 1
ATOM 1723 C C . PHE A 1 215 ? 3.479 4.074 24.133 1.00 54.03 215 PHE A C 1
ATOM 1725 O O . PHE A 1 215 ? 2.832 4.012 25.173 1.00 54.03 215 PHE A O 1
ATOM 1732 N N . ARG A 1 216 ? 3.947 2.967 23.538 1.00 51.34 216 ARG A N 1
ATOM 1733 C CA . ARG A 1 216 ? 3.834 1.627 24.148 1.00 51.34 216 ARG A CA 1
ATOM 1734 C C . ARG A 1 216 ? 4.523 1.655 25.523 1.00 51.34 216 ARG A C 1
ATOM 1736 O O . ARG A 1 216 ? 5.726 1.889 25.585 1.00 51.34 216 ARG A O 1
ATOM 1743 N N . GLY A 1 217 ? 3.753 1.467 26.596 1.00 49.78 217 GLY A N 1
ATOM 1744 C CA . GLY A 1 217 ? 4.231 1.492 27.985 1.00 49.78 217 GLY A CA 1
ATOM 1745 C C . GLY A 1 217 ? 3.870 2.734 28.812 1.00 49.78 217 GLY A C 1
ATOM 1746 O O . GLY A 1 217 ? 3.924 2.638 30.026 1.00 49.78 217 GLY A O 1
ATOM 1747 N N . ASN A 1 218 ? 3.448 3.855 28.208 1.00 50.53 218 ASN A N 1
ATOM 1748 C CA . ASN A 1 218 ? 2.987 5.051 28.936 1.00 50.53 218 ASN A CA 1
ATOM 1749 C C . ASN A 1 218 ? 1.787 5.684 28.210 1.00 50.53 218 ASN A C 1
ATOM 1751 O O . ASN A 1 218 ? 1.829 5.860 26.997 1.00 50.53 218 ASN A O 1
ATOM 1755 N N . ALA A 1 219 ? 0.725 6.072 28.920 1.00 53.78 219 ALA A N 1
ATOM 1756 C CA . ALA A 1 219 ? -0.496 6.662 28.340 1.00 53.78 219 ALA A CA 1
ATOM 1757 C C . ALA A 1 219 ? -0.324 8.098 27.771 1.00 53.78 219 ALA A C 1
ATOM 1759 O O . ALA A 1 219 ? -1.286 8.852 27.677 1.00 53.78 219 ALA A O 1
ATOM 1760 N N . LYS A 1 220 ? 0.897 8.506 27.391 1.00 51.66 220 LYS A N 1
ATOM 1761 C CA . LYS A 1 220 ? 1.191 9.852 26.874 1.00 51.66 220 LYS A CA 1
ATOM 1762 C C . LYS A 1 220 ? 0.749 10.001 25.419 1.00 51.66 220 LYS A C 1
ATOM 1764 O O . LYS A 1 220 ? 1.042 9.128 24.603 1.00 51.66 220 LYS A O 1
ATOM 1769 N N . SER A 1 221 ? 0.115 11.124 25.094 1.00 58.38 221 SER A N 1
ATOM 1770 C CA . SER A 1 221 ? -0.169 11.550 23.721 1.00 58.38 221 SER A CA 1
ATOM 1771 C C . SER A 1 221 ? 1.114 11.906 22.962 1.00 58.38 221 SER A C 1
ATOM 1773 O O . SER A 1 221 ? 2.157 12.183 23.564 1.00 58.38 221 SER A O 1
ATOM 1775 N N . PHE A 1 222 ? 1.051 11.900 21.630 1.00 58.41 222 PHE A N 1
ATOM 1776 C CA . PHE A 1 222 ? 2.079 12.505 20.783 1.00 58.41 222 PHE A CA 1
ATOM 1777 C C . PHE A 1 222 ? 1.585 13.823 20.166 1.00 58.41 222 PHE A C 1
ATOM 1779 O O . PHE A 1 222 ? 0.404 13.975 19.856 1.00 58.41 222 PHE A O 1
ATOM 1786 N N . HIS A 1 223 ? 2.494 14.786 19.993 1.00 55.59 223 HIS A N 1
ATOM 1787 C CA . HIS A 1 223 ? 2.228 16.057 19.316 1.00 55.59 223 HIS A CA 1
ATOM 1788 C C . HIS A 1 223 ? 2.879 16.051 17.932 1.00 55.59 223 HIS A C 1
ATOM 1790 O O . HIS A 1 223 ? 4.065 15.744 17.805 1.00 55.59 223 HIS A O 1
ATOM 1796 N N . HIS A 1 224 ? 2.117 16.429 16.903 1.00 63.94 224 HIS A N 1
ATOM 1797 C CA . HIS A 1 224 ? 2.624 16.592 15.543 1.00 63.94 224 HIS A CA 1
ATOM 1798 C C . HIS A 1 224 ? 2.222 17.945 14.975 1.00 63.94 224 HIS A C 1
ATOM 1800 O O . HIS A 1 224 ? 1.079 18.373 15.110 1.00 63.94 224 HIS A O 1
ATOM 1806 N N . ASN A 1 225 ? 3.170 18.589 14.294 1.00 65.88 225 ASN A N 1
ATOM 1807 C CA . ASN A 1 225 ? 2.967 19.892 13.656 1.00 65.88 225 ASN A CA 1
ATOM 1808 C C . ASN A 1 225 ? 2.249 19.784 12.300 1.00 65.88 225 ASN A C 1
ATOM 1810 O O . ASN A 1 225 ? 1.912 20.799 11.701 1.00 65.88 225 ASN A O 1
ATOM 1814 N N . LYS A 1 226 ? 2.043 18.561 11.797 1.00 81.88 226 LYS A N 1
ATOM 1815 C CA . LYS A 1 226 ? 1.429 18.275 10.498 1.00 81.88 226 LYS A CA 1
ATOM 1816 C C . LYS A 1 226 ? 0.250 17.321 10.663 1.00 81.88 226 LYS A C 1
ATOM 1818 O O . LYS A 1 226 ? 0.259 16.470 11.552 1.00 81.88 226 LYS A O 1
ATOM 1823 N N . VAL A 1 227 ? -0.742 17.474 9.787 1.00 86.25 227 VAL A N 1
ATOM 1824 C CA . VAL A 1 227 ? -1.943 16.629 9.742 1.00 86.25 227 VAL A CA 1
ATOM 1825 C C . VAL A 1 227 ? -1.541 15.213 9.305 1.00 86.25 227 VAL A C 1
ATOM 1827 O O . VAL A 1 227 ? -0.954 15.084 8.227 1.00 86.25 227 VAL A O 1
ATOM 1830 N N . PRO A 1 228 ? -1.805 14.170 10.116 1.00 91.50 228 PRO A N 1
ATOM 1831 C CA . PRO A 1 228 ? -1.576 12.787 9.711 1.00 91.50 228 PRO A CA 1
ATOM 1832 C C . PRO A 1 228 ? -2.467 12.391 8.531 1.00 91.50 228 PRO A C 1
ATOM 1834 O O . PRO A 1 228 ? -3.455 13.063 8.245 1.00 91.50 228 PRO A O 1
ATOM 1837 N N . ILE A 1 229 ? -2.146 11.282 7.872 1.00 93.06 229 ILE A N 1
ATOM 1838 C CA . ILE A 1 229 ? -2.905 10.787 6.715 1.00 93.06 229 ILE A CA 1
ATOM 1839 C C . ILE A 1 229 ? -3.539 9.429 7.005 1.00 93.06 229 ILE A C 1
ATOM 1841 O O . ILE A 1 229 ? -3.028 8.673 7.830 1.00 93.06 229 ILE A O 1
ATOM 1845 N N . VAL A 1 230 ? -4.601 9.103 6.275 1.00 95.69 230 VAL A N 1
ATOM 1846 C CA . VAL A 1 230 ? -5.185 7.764 6.161 1.00 95.69 230 VAL A CA 1
ATOM 1847 C C . VAL A 1 230 ? -4.914 7.253 4.755 1.00 95.69 230 VAL A C 1
ATOM 1849 O O . VAL A 1 230 ? -5.409 7.813 3.779 1.00 95.69 230 VAL A O 1
ATOM 1852 N N . VAL A 1 231 ? -4.135 6.182 4.642 1.00 96.38 231 VAL A N 1
ATOM 1853 C CA . VAL A 1 231 ? -3.900 5.486 3.375 1.00 96.38 231 VAL A CA 1
ATOM 1854 C C . VAL A 1 231 ? -4.844 4.295 3.312 1.00 96.38 231 VAL A C 1
ATOM 1856 O O . VAL A 1 231 ? -4.771 3.387 4.142 1.00 96.38 231 VAL A O 1
ATOM 1859 N N . ILE A 1 232 ? -5.739 4.305 2.331 1.00 97.12 232 ILE A N 1
ATOM 1860 C CA . ILE A 1 232 ? -6.702 3.234 2.097 1.00 97.12 232 ILE A CA 1
ATOM 1861 C C . ILE A 1 232 ? -6.126 2.305 1.040 1.00 97.12 232 ILE A C 1
ATOM 1863 O O . ILE A 1 232 ? -5.759 2.748 -0.046 1.00 97.12 232 ILE A O 1
ATOM 1867 N N . PHE A 1 233 ? -6.061 1.017 1.346 1.00 97.44 233 PHE A N 1
ATOM 1868 C CA . PHE A 1 233 ? -5.601 -0.030 0.448 1.00 97.44 233 PHE A CA 1
ATOM 1869 C C . PHE A 1 233 ? -6.765 -0.912 0.015 1.00 97.44 233 PHE A C 1
ATOM 1871 O O . PHE A 1 233 ? -7.620 -1.276 0.827 1.00 97.44 233 PHE A O 1
ATOM 1878 N N . ARG A 1 234 ? -6.744 -1.315 -1.254 1.00 95.69 234 ARG A N 1
ATOM 1879 C CA . ARG A 1 234 ? -7.633 -2.335 -1.817 1.00 95.69 234 ARG A CA 1
ATOM 1880 C C . ARG A 1 234 ? -6.839 -3.566 -2.226 1.00 95.69 234 ARG A C 1
ATOM 1882 O O . ARG A 1 234 ? -5.645 -3.468 -2.527 1.00 95.69 234 ARG A O 1
ATOM 1889 N N . ARG A 1 235 ? -7.512 -4.714 -2.265 1.00 94.75 235 ARG A N 1
ATOM 1890 C CA . ARG A 1 235 ? -6.934 -5.948 -2.796 1.00 94.75 235 ARG A CA 1
ATOM 1891 C C . ARG A 1 235 ? -6.798 -5.884 -4.317 1.00 94.75 235 ARG A C 1
ATOM 1893 O O . ARG A 1 235 ? -7.622 -5.287 -5.009 1.00 94.75 235 ARG A O 1
ATOM 1900 N N . VAL A 1 236 ? -5.751 -6.532 -4.805 1.00 92.75 236 VAL A N 1
ATOM 1901 C CA . VAL A 1 236 ? -5.488 -6.837 -6.211 1.00 92.75 236 VAL A CA 1
ATOM 1902 C C . VAL A 1 236 ? -4.870 -8.227 -6.319 1.00 92.75 236 VAL A C 1
ATOM 1904 O O . VAL A 1 236 ? -4.207 -8.676 -5.377 1.00 92.75 236 VAL A O 1
ATOM 1907 N N . PRO A 1 237 ? -5.019 -8.917 -7.458 1.00 91.31 237 PRO A N 1
ATOM 1908 C CA . PRO A 1 237 ? -4.259 -10.131 -7.702 1.00 91.31 237 PRO A CA 1
ATOM 1909 C C . PRO A 1 237 ? -2.750 -9.846 -7.670 1.00 91.31 237 PRO A C 1
ATOM 1911 O O . PRO A 1 237 ? -2.277 -8.806 -8.141 1.00 91.31 237 PRO A O 1
ATOM 1914 N N . ILE A 1 238 ? -1.980 -10.782 -7.115 1.00 88.88 238 ILE A N 1
ATOM 1915 C CA . ILE A 1 238 ? -0.517 -10.744 -7.196 1.00 88.88 238 ILE A CA 1
ATOM 1916 C C . ILE A 1 238 ? -0.120 -11.239 -8.579 1.00 88.88 238 ILE A C 1
ATOM 1918 O O . ILE A 1 238 ? -0.587 -12.287 -9.028 1.00 88.88 238 ILE A O 1
ATOM 1922 N N . LEU A 1 239 ? 0.739 -10.482 -9.251 1.00 83.50 239 LEU A N 1
ATOM 1923 C CA . LEU A 1 239 ? 1.219 -10.865 -10.566 1.00 83.50 239 LEU A CA 1
ATOM 1924 C C . LEU A 1 239 ? 2.132 -12.092 -10.451 1.00 83.50 239 LEU A C 1
ATOM 1926 O O . LEU A 1 239 ? 3.029 -12.134 -9.614 1.00 83.50 239 LEU A O 1
ATOM 1930 N N . THR A 1 240 ? 1.911 -13.112 -11.271 1.00 77.19 240 THR A N 1
ATOM 1931 C CA . THR A 1 240 ? 2.807 -14.275 -11.314 1.00 77.19 240 THR A CA 1
ATOM 1932 C C . THR A 1 240 ? 4.054 -13.969 -12.138 1.00 77.19 240 THR A C 1
ATOM 1934 O O . THR A 1 240 ? 4.064 -13.033 -12.931 1.00 77.19 240 THR A O 1
ATOM 1937 N N . SER A 1 241 ? 5.091 -14.797 -12.021 1.00 69.94 241 SER A N 1
ATOM 1938 C CA . SER A 1 241 ? 6.363 -14.630 -12.739 1.00 69.94 241 SER A CA 1
ATOM 1939 C C . SER A 1 241 ? 6.291 -14.830 -14.260 1.00 69.94 241 SER A C 1
ATOM 1941 O O . SER A 1 241 ? 7.331 -14.837 -14.899 1.00 69.94 241 SER A O 1
ATOM 1943 N N . THR A 1 242 ? 5.107 -15.014 -14.855 1.00 73.12 242 THR A N 1
ATOM 1944 C CA . THR A 1 242 ? 4.944 -15.212 -16.305 1.00 73.12 242 THR A CA 1
ATOM 1945 C C . THR A 1 242 ? 4.006 -14.169 -16.911 1.00 73.12 242 THR A C 1
ATOM 1947 O O . THR A 1 242 ? 2.893 -13.950 -16.428 1.00 73.12 242 THR A O 1
ATOM 1950 N N . LEU A 1 243 ? 4.444 -13.540 -18.007 1.00 72.94 243 LEU A N 1
ATOM 1951 C CA . LEU A 1 243 ? 3.675 -12.511 -18.726 1.00 72.94 243 LEU A CA 1
ATOM 1952 C C . LEU A 1 243 ? 2.450 -13.065 -19.471 1.00 72.94 243 LEU A C 1
ATOM 1954 O O . LEU A 1 243 ? 1.527 -12.321 -19.811 1.00 72.94 243 LEU A O 1
ATOM 1958 N N . THR A 1 244 ? 2.408 -14.372 -19.723 1.00 67.25 244 THR A N 1
ATOM 1959 C CA . THR A 1 244 ? 1.325 -15.040 -20.462 1.00 67.25 244 THR A CA 1
ATOM 1960 C C . THR A 1 244 ? -0.021 -14.967 -19.744 1.00 67.25 244 THR A C 1
ATOM 1962 O O . THR A 1 244 ? -1.055 -14.940 -20.404 1.00 67.25 244 THR A O 1
ATOM 1965 N N . VAL A 1 245 ? -0.014 -14.869 -18.412 1.00 70.12 245 VAL A N 1
ATOM 1966 C CA . VAL A 1 245 ? -1.222 -14.848 -17.568 1.00 70.12 245 VAL A CA 1
ATOM 1967 C C . VAL A 1 245 ? -1.804 -13.433 -17.418 1.00 70.12 245 VAL A C 1
ATOM 1969 O O . VAL A 1 245 ? -2.904 -13.259 -16.901 1.00 70.12 245 VAL A O 1
ATOM 1972 N N . VAL A 1 246 ? -1.100 -12.401 -17.897 1.00 72.81 246 VAL A N 1
ATOM 1973 C CA . VAL A 1 246 ? -1.558 -11.008 -17.790 1.00 72.81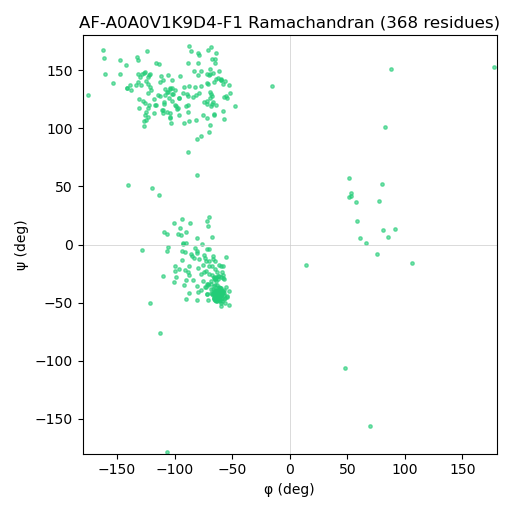 246 VAL A CA 1
ATOM 1974 C C . VAL A 1 246 ? -2.745 -10.759 -18.735 1.00 72.81 246 VAL A C 1
ATOM 1976 O O . VAL A 1 246 ? -2.587 -10.971 -19.945 1.00 72.81 246 VAL A O 1
ATOM 1979 N N . PRO A 1 247 ? -3.906 -10.291 -18.229 1.00 70.75 247 PRO A N 1
ATOM 1980 C CA . PRO A 1 247 ? -5.089 -10.035 -19.049 1.00 70.75 247 PRO A CA 1
ATOM 1981 C C . PRO A 1 247 ? -4.861 -8.970 -20.125 1.00 70.75 247 PRO A C 1
ATOM 1983 O O . PRO A 1 247 ? -4.136 -7.999 -19.907 1.00 70.75 247 PRO A O 1
ATOM 1986 N N . ARG A 1 248 ? -5.562 -9.103 -21.259 1.00 72.44 248 ARG A N 1
ATOM 1987 C CA . ARG A 1 248 ? -5.505 -8.137 -22.374 1.00 72.44 248 ARG A CA 1
ATOM 1988 C C . ARG A 1 248 ? -5.941 -6.723 -21.985 1.00 72.44 248 ARG A C 1
ATOM 1990 O O . ARG A 1 248 ? -5.441 -5.762 -22.553 1.00 72.44 248 ARG A O 1
ATOM 1997 N N . ASP A 1 249 ? -6.807 -6.573 -20.989 1.00 68.81 249 ASP A N 1
ATOM 1998 C CA . ASP A 1 249 ? -7.233 -5.245 -20.530 1.00 68.81 249 ASP A CA 1
ATOM 1999 C C . ASP A 1 249 ? -6.069 -4.454 -19.906 1.00 68.81 249 ASP A C 1
ATOM 2001 O O . ASP A 1 249 ? -6.023 -3.229 -20.010 1.00 68.81 249 ASP A O 1
ATOM 2005 N N . VAL A 1 250 ? -5.074 -5.149 -19.333 1.00 68.06 250 VAL A N 1
ATOM 2006 C CA . VAL A 1 250 ? -3.832 -4.529 -18.840 1.00 68.06 250 VAL A CA 1
ATOM 2007 C C . VAL A 1 250 ? -2.988 -4.006 -20.002 1.00 68.06 250 VAL A C 1
ATOM 2009 O O . VAL A 1 250 ? -2.428 -2.917 -19.913 1.00 68.06 250 VAL A O 1
ATOM 2012 N N . GLU A 1 251 ? -2.947 -4.737 -21.122 1.00 66.56 251 GLU A N 1
ATOM 2013 C CA . GLU A 1 251 ? -2.228 -4.322 -22.335 1.00 66.56 251 GLU A CA 1
ATOM 2014 C C . GLU A 1 251 ? -2.782 -3.017 -22.909 1.00 66.56 251 GLU A C 1
ATOM 2016 O O . GLU A 1 251 ? -2.048 -2.275 -23.551 1.00 66.56 251 GLU A O 1
ATOM 2021 N N . GLN A 1 252 ? -4.055 -2.702 -22.676 1.00 66.19 252 GLN A N 1
ATOM 2022 C CA . GLN A 1 252 ? -4.685 -1.477 -23.175 1.00 66.19 252 GLN A CA 1
ATOM 2023 C C . GLN A 1 252 ? -4.558 -0.292 -22.209 1.00 66.19 252 GLN A C 1
ATOM 2025 O O . GLN A 1 252 ? -5.059 0.797 -22.497 1.00 66.19 252 GLN A O 1
ATOM 2030 N N . GLN A 1 253 ? -3.892 -0.471 -21.064 1.00 67.69 253 GLN A N 1
ATOM 2031 C CA . GLN A 1 253 ? -3.760 0.597 -20.084 1.00 67.69 253 GLN A CA 1
ATOM 2032 C C . GLN A 1 253 ? -2.916 1.761 -20.579 1.00 67.69 253 GLN A C 1
ATOM 2034 O O . GLN A 1 253 ? -1.931 1.621 -21.306 1.00 67.69 253 GLN A O 1
ATOM 2039 N N . HIS A 1 254 ? -3.291 2.942 -20.096 1.00 67.81 254 HIS A N 1
ATOM 2040 C CA . HIS A 1 254 ? -2.527 4.147 -20.328 1.00 67.81 254 HIS A CA 1
ATOM 2041 C C . HIS A 1 254 ? -1.136 4.033 -19.676 1.00 67.81 254 HIS A C 1
ATOM 2043 O O . HIS A 1 254 ? -0.970 3.495 -18.576 1.00 67.81 254 HIS A O 1
ATOM 2049 N N . ARG A 1 255 ? -0.122 4.567 -20.360 1.00 79.06 255 ARG A N 1
ATOM 2050 C CA . ARG A 1 255 ? 1.278 4.578 -19.906 1.00 79.06 255 ARG A CA 1
ATOM 2051 C C . ARG A 1 255 ? 1.588 5.682 -18.888 1.00 79.06 255 ARG A C 1
ATOM 2053 O O . ARG A 1 255 ? 2.735 5.861 -18.502 1.00 79.06 255 ARG A O 1
ATOM 2060 N N . GLN A 1 256 ? 0.576 6.422 -18.438 1.00 81.62 256 GLN A N 1
ATOM 2061 C CA . GLN A 1 256 ? 0.765 7.425 -17.394 1.00 81.62 256 GLN A CA 1
ATOM 2062 C C . GLN A 1 256 ? 1.144 6.751 -16.090 1.00 81.62 256 GLN A C 1
ATOM 2064 O O . GLN A 1 256 ? 0.599 5.714 -15.717 1.00 81.62 256 GLN A O 1
ATOM 2069 N N . ILE A 1 257 ? 2.076 7.392 -15.409 1.00 85.62 257 ILE A N 1
ATOM 2070 C CA . ILE A 1 257 ? 2.555 6.935 -14.126 1.00 85.62 257 ILE A CA 1
ATOM 2071 C C . ILE A 1 257 ? 1.603 7.386 -13.040 1.00 85.62 257 ILE A C 1
ATOM 2073 O O . ILE A 1 257 ? 1.144 8.527 -12.987 1.00 85.62 257 ILE A O 1
ATOM 2077 N N . ASN A 1 258 ? 1.325 6.443 -12.162 1.00 87.75 258 ASN A N 1
ATOM 2078 C CA . ASN A 1 258 ? 0.540 6.639 -10.976 1.00 87.75 258 ASN A CA 1
ATOM 2079 C C . ASN A 1 258 ? 1.485 6.689 -9.778 1.00 87.75 258 ASN A C 1
ATOM 2081 O O . ASN A 1 258 ? 2.045 5.669 -9.376 1.00 87.75 258 ASN A O 1
ATOM 2085 N N . ILE A 1 259 ? 1.671 7.866 -9.180 1.00 88.69 259 ILE A N 1
ATOM 2086 C CA . ILE A 1 259 ? 2.543 8.016 -8.003 1.00 88.69 259 ILE A CA 1
ATOM 2087 C C . ILE A 1 259 ? 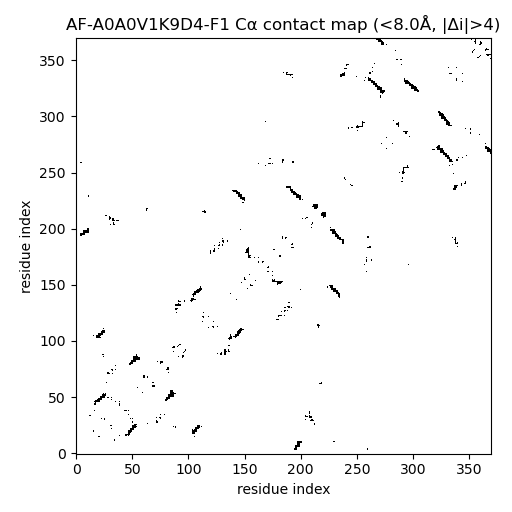2.076 7.152 -6.821 1.00 88.69 259 ILE A C 1
ATOM 2089 O O . ILE A 1 259 ? 2.859 6.825 -5.945 1.00 88.69 259 ILE A O 1
ATOM 2093 N N . LEU A 1 260 ? 0.822 6.694 -6.816 1.00 90.94 260 LEU A N 1
ATOM 2094 C CA . LEU A 1 260 ? 0.271 5.800 -5.798 1.00 90.94 260 LEU A CA 1
ATOM 2095 C C . LEU A 1 260 ? 0.502 4.310 -6.060 1.00 90.94 260 LEU A C 1
ATOM 2097 O O . LEU A 1 260 ? -0.178 3.446 -5.495 1.00 90.94 260 LEU A O 1
ATOM 2101 N N . ARG A 1 261 ? 1.453 3.976 -6.927 1.00 92.81 261 ARG A N 1
ATOM 2102 C CA . ARG A 1 261 ? 1.884 2.601 -7.174 1.00 92.81 261 ARG A CA 1
ATOM 2103 C C . ARG A 1 261 ? 3.389 2.491 -7.006 1.00 92.81 261 ARG A C 1
ATOM 2105 O O . ARG A 1 261 ? 4.105 3.425 -7.357 1.00 92.81 261 ARG A O 1
ATOM 2112 N N . PRO A 1 262 ? 3.914 1.349 -6.535 1.00 94.62 262 PRO A N 1
ATOM 2113 C CA . PRO A 1 262 ? 5.348 1.108 -6.564 1.00 94.62 262 PRO A CA 1
ATOM 2114 C C . PRO A 1 262 ? 5.937 1.342 -7.958 1.00 94.62 262 PRO A C 1
ATOM 2116 O O . PRO A 1 262 ? 5.427 0.840 -8.956 1.00 94.62 262 PRO A O 1
ATOM 2119 N N . ILE A 1 263 ? 7.021 2.114 -8.000 1.00 94.06 263 ILE A N 1
ATOM 2120 C CA . ILE A 1 263 ? 7.809 2.368 -9.207 1.00 94.06 263 ILE A CA 1
ATOM 2121 C C . ILE A 1 263 ? 9.139 1.632 -9.072 1.00 94.06 263 ILE A C 1
ATOM 2123 O O . ILE A 1 263 ? 9.834 1.794 -8.055 1.00 94.06 263 ILE A O 1
ATOM 2127 N N . TYR A 1 264 ? 9.497 0.848 -10.089 1.00 95.12 264 TYR A N 1
ATOM 2128 C CA . TYR A 1 264 ? 10.784 0.165 -10.191 1.00 95.12 264 TYR A CA 1
ATOM 2129 C C . TYR A 1 264 ? 11.541 0.660 -11.418 1.00 95.12 264 TYR A C 1
ATOM 2131 O O . TYR A 1 264 ? 11.039 0.627 -12.535 1.00 95.12 264 TYR A O 1
ATOM 2139 N N . VAL A 1 265 ? 12.766 1.124 -11.196 1.00 94.56 265 VAL A N 1
ATOM 2140 C CA . VAL A 1 265 ? 13.629 1.659 -12.250 1.00 94.56 265 VAL A CA 1
ATOM 2141 C C . VAL A 1 265 ? 14.698 0.631 -12.567 1.00 94.56 265 VAL A C 1
ATOM 2143 O O . VAL A 1 265 ? 15.410 0.188 -11.661 1.00 94.56 265 VAL A O 1
ATOM 2146 N N . HIS A 1 266 ? 14.809 0.271 -13.840 1.00 94.56 266 HIS A N 1
ATOM 2147 C CA . HIS A 1 266 ? 15.801 -0.676 -14.325 1.00 94.56 266 HIS A CA 1
ATOM 2148 C C . HIS A 1 266 ? 16.522 -0.121 -15.545 1.00 94.56 266 HIS A C 1
ATOM 2150 O O . HIS A 1 266 ? 15.891 0.213 -16.542 1.00 94.56 266 HIS A O 1
ATOM 2156 N N . ASP A 1 267 ? 17.848 -0.075 -15.471 1.00 93.06 267 ASP A N 1
ATOM 2157 C CA . ASP A 1 267 ? 18.682 0.309 -16.602 1.00 93.06 267 ASP A CA 1
ATOM 2158 C C . ASP A 1 267 ? 19.089 -0.952 -17.386 1.00 93.06 267 ASP A C 1
ATOM 2160 O O . ASP A 1 267 ? 19.441 -2.001 -16.827 1.00 93.06 267 ASP A O 1
ATOM 2164 N N . VAL A 1 268 ? 18.995 -0.854 -18.706 1.00 91.12 268 VAL A N 1
ATOM 2165 C CA . VAL A 1 268 ? 19.269 -1.912 -19.671 1.00 91.12 268 VAL A CA 1
ATOM 2166 C C . VAL A 1 268 ? 20.305 -1.383 -20.642 1.00 91.12 268 VAL A C 1
ATOM 2168 O O . VAL A 1 268 ? 20.014 -0.540 -21.489 1.00 91.12 268 VAL A O 1
ATOM 2171 N N . SER A 1 269 ? 21.522 -1.895 -20.502 1.00 89.69 269 SER A N 1
ATOM 2172 C CA . SER A 1 269 ? 22.652 -1.518 -21.342 1.00 89.69 269 SER A CA 1
ATOM 2173 C C . SER A 1 269 ? 22.938 -2.618 -22.348 1.00 89.69 269 SER A C 1
ATOM 2175 O O . SER A 1 269 ? 23.006 -3.786 -21.973 1.00 89.69 269 SER A O 1
ATOM 2177 N N . PHE A 1 270 ? 23.140 -2.264 -23.611 1.00 88.56 270 PHE A N 1
ATOM 2178 C CA . PHE A 1 270 ? 23.473 -3.211 -24.673 1.00 88.56 270 PHE A CA 1
ATOM 2179 C C . PHE A 1 270 ? 24.385 -2.592 -25.726 1.00 88.56 270 PHE A C 1
ATOM 2181 O O . PHE A 1 270 ? 24.498 -1.376 -25.871 1.00 88.56 270 PHE A O 1
ATOM 2188 N N . TRP A 1 271 ? 25.068 -3.467 -26.451 1.00 87.00 271 TRP A N 1
ATOM 2189 C CA . TRP A 1 271 ? 25.760 -3.165 -27.690 1.00 87.00 271 TRP A CA 1
ATOM 2190 C C . TRP A 1 271 ? 24.864 -3.495 -28.881 1.00 87.00 271 TRP A C 1
ATOM 2192 O O . TRP A 1 271 ? 24.143 -4.485 -28.832 1.00 87.00 271 TRP A O 1
ATOM 2202 N N . ILE A 1 272 ? 24.955 -2.706 -29.948 1.00 86.06 272 ILE A N 1
ATOM 2203 C CA . ILE A 1 272 ? 24.201 -2.860 -31.194 1.00 86.06 272 ILE A CA 1
ATOM 2204 C C . ILE A 1 272 ? 25.182 -3.043 -32.362 1.00 86.06 272 ILE A C 1
ATOM 2206 O O . ILE A 1 272 ? 26.175 -2.314 -32.456 1.00 86.06 272 ILE A O 1
ATOM 2210 N N . SER A 1 273 ? 24.930 -4.026 -33.229 1.00 82.62 273 SER A N 1
ATOM 2211 C CA . SER A 1 273 ? 25.798 -4.366 -34.371 1.00 82.62 273 SER A CA 1
ATOM 2212 C C . SER A 1 273 ? 25.602 -3.524 -35.628 1.00 82.62 273 SER A C 1
ATOM 2214 O O . SER A 1 273 ? 26.410 -3.612 -36.547 1.00 82.62 273 SER A O 1
ATOM 2216 N N . THR A 1 274 ? 24.532 -2.735 -35.691 1.00 79.12 274 THR A N 1
ATOM 2217 C CA . THR A 1 274 ? 24.215 -1.868 -36.829 1.00 79.12 274 THR A CA 1
ATOM 2218 C C . THR A 1 274 ? 23.946 -0.442 -36.364 1.00 79.12 274 THR A C 1
ATOM 2220 O O . THR A 1 274 ? 23.438 -0.224 -35.261 1.00 79.12 274 THR A O 1
ATOM 2223 N N . ALA A 1 275 ? 24.316 0.526 -37.204 1.00 72.12 275 ALA A N 1
ATOM 2224 C CA . ALA A 1 275 ? 24.099 1.943 -36.947 1.00 72.12 275 ALA A CA 1
ATOM 2225 C C . ALA A 1 275 ? 22.633 2.369 -37.152 1.00 72.12 275 ALA A C 1
ATOM 2227 O O . ALA A 1 275 ? 22.219 3.395 -36.620 1.00 72.12 275 ALA A O 1
ATOM 2228 N N . ASP A 1 276 ? 21.851 1.552 -37.864 1.00 75.00 276 ASP A N 1
ATOM 2229 C CA . ASP A 1 276 ? 20.501 1.886 -38.327 1.00 75.00 276 ASP A CA 1
ATOM 2230 C C . ASP A 1 276 ? 19.385 1.272 -37.463 1.00 75.00 276 ASP A C 1
ATOM 2232 O O . ASP A 1 276 ? 18.246 1.144 -37.915 1.00 75.00 276 ASP A O 1
ATOM 2236 N N . VAL A 1 277 ? 19.674 0.847 -36.224 1.00 78.19 277 VAL A N 1
ATOM 2237 C CA . VAL A 1 277 ? 18.603 0.345 -35.346 1.00 78.19 277 VAL A CA 1
ATOM 2238 C C . VAL A 1 277 ? 17.621 1.464 -35.028 1.00 78.19 277 VAL A C 1
ATOM 2240 O O . VAL A 1 277 ? 17.964 2.467 -34.401 1.00 78.19 277 VAL A O 1
ATOM 2243 N N . ASP A 1 278 ? 16.366 1.240 -35.405 1.00 85.94 278 ASP A N 1
ATOM 2244 C CA . ASP A 1 278 ? 15.256 2.109 -35.051 1.00 85.94 278 ASP A CA 1
ATOM 2245 C C . ASP A 1 278 ? 14.963 1.998 -33.543 1.00 85.94 278 ASP A C 1
ATOM 2247 O O . ASP A 1 278 ? 14.364 1.037 -33.046 1.00 85.94 278 ASP A O 1
ATOM 2251 N N . MET A 1 279 ? 15.408 3.009 -32.797 1.00 84.81 279 MET A N 1
ATOM 2252 C CA . MET A 1 279 ? 15.202 3.097 -31.352 1.00 84.81 279 MET A CA 1
ATOM 2253 C C . MET A 1 279 ? 13.723 3.222 -30.973 1.00 84.81 279 MET A C 1
ATOM 2255 O O . MET A 1 279 ? 13.337 2.764 -29.898 1.00 84.81 279 MET A O 1
ATOM 2259 N N . GLU A 1 280 ? 12.881 3.804 -31.828 1.00 88.88 280 GLU A N 1
ATOM 2260 C CA . GLU A 1 280 ? 11.442 3.890 -31.575 1.00 88.88 280 GLU A CA 1
ATOM 2261 C C . GLU A 1 280 ? 10.770 2.531 -31.769 1.00 88.88 280 GLU A C 1
ATOM 2263 O O . GLU A 1 280 ? 9.889 2.153 -30.993 1.00 88.88 280 GLU A O 1
ATOM 2268 N N . LEU A 1 281 ? 11.224 1.747 -32.746 1.00 89.56 281 LEU A N 1
ATOM 2269 C CA . LEU A 1 281 ? 10.799 0.360 -32.909 1.00 89.56 281 LEU A CA 1
ATOM 2270 C C . LEU A 1 281 ? 11.206 -0.505 -31.710 1.00 89.56 281 LEU A C 1
ATOM 2272 O O . LEU A 1 281 ? 10.386 -1.268 -31.198 1.00 89.56 281 LEU A O 1
ATOM 2276 N N . LEU A 1 282 ? 12.432 -0.336 -31.207 1.00 89.94 282 LEU A N 1
ATOM 2277 C CA . LEU A 1 282 ? 12.895 -1.017 -29.998 1.00 89.94 282 LEU A CA 1
ATOM 2278 C C . LEU A 1 282 ? 12.038 -0.652 -28.774 1.00 89.94 282 LEU A C 1
ATOM 2280 O O . LEU A 1 282 ? 11.603 -1.538 -28.037 1.00 89.94 282 LEU A O 1
ATOM 2284 N N . LYS A 1 283 ? 11.729 0.636 -28.577 1.00 92.00 283 LYS A N 1
ATOM 2285 C CA . LYS A 1 283 ? 10.813 1.085 -27.514 1.00 92.00 283 LYS A CA 1
ATOM 2286 C C . LYS A 1 283 ? 9.428 0.451 -27.657 1.00 92.00 283 LYS A C 1
ATOM 2288 O O . LYS A 1 283 ? 8.898 -0.072 -26.679 1.00 92.00 283 LYS A O 1
ATOM 2293 N N . LYS A 1 284 ? 8.857 0.428 -28.868 1.00 91.31 284 LYS A N 1
ATOM 2294 C CA . LYS A 1 284 ? 7.568 -0.235 -29.147 1.00 91.31 284 LYS A CA 1
ATOM 2295 C C . LYS A 1 284 ? 7.605 -1.725 -28.811 1.00 91.31 284 LYS A C 1
ATOM 2297 O O . LYS A 1 284 ? 6.660 -2.224 -28.205 1.00 91.31 284 LYS A O 1
ATOM 2302 N N . ALA A 1 285 ? 8.695 -2.416 -29.139 1.00 92.38 285 ALA A N 1
ATOM 2303 C CA . ALA A 1 285 ? 8.878 -3.820 -28.791 1.00 92.38 285 ALA A CA 1
ATOM 2304 C C . ALA A 1 285 ? 8.927 -4.033 -27.268 1.00 92.38 285 ALA A C 1
ATOM 2306 O O . ALA A 1 285 ? 8.292 -4.959 -26.769 1.00 92.38 285 ALA A O 1
ATOM 2307 N N . ILE A 1 286 ? 9.596 -3.149 -26.517 1.00 93.75 286 ILE A N 1
ATOM 2308 C CA . ILE A 1 286 ? 9.621 -3.182 -25.043 1.00 93.75 286 ILE A CA 1
ATOM 2309 C C . ILE A 1 286 ? 8.215 -2.977 -24.458 1.00 93.75 286 ILE A C 1
ATOM 2311 O O . ILE A 1 286 ? 7.796 -3.728 -23.571 1.00 93.75 286 ILE A O 1
ATOM 2315 N N . PHE A 1 287 ? 7.461 -1.992 -24.954 1.00 91.75 287 PHE A N 1
ATOM 2316 C CA . PHE A 1 287 ? 6.084 -1.752 -24.507 1.00 91.75 287 PHE A CA 1
ATOM 2317 C C . PHE A 1 287 ? 5.171 -2.944 -24.804 1.00 91.75 287 PHE A C 1
ATOM 2319 O O . PHE A 1 287 ? 4.423 -3.376 -23.927 1.00 91.75 287 PHE A O 1
ATOM 2326 N N . SER A 1 288 ? 5.279 -3.514 -26.007 1.00 89.50 288 SER A N 1
ATOM 2327 C CA . SER A 1 288 ? 4.503 -4.686 -26.415 1.00 89.50 288 SER A CA 1
ATOM 2328 C C . SER A 1 288 ? 4.842 -5.913 -25.570 1.00 89.50 288 SER A C 1
ATOM 2330 O O . SER A 1 288 ? 3.939 -6.571 -25.063 1.00 89.50 288 SER A O 1
ATOM 2332 N N . PHE A 1 289 ? 6.132 -6.207 -25.379 1.00 91.44 289 PHE A N 1
ATOM 2333 C CA . PHE A 1 289 ? 6.589 -7.334 -24.564 1.00 91.44 289 PHE A CA 1
ATOM 2334 C C . PHE A 1 289 ? 6.084 -7.216 -23.125 1.00 91.44 289 PHE A C 1
ATOM 2336 O O . PHE A 1 289 ? 5.516 -8.151 -22.569 1.00 91.44 289 PHE A O 1
ATOM 2343 N N . SER A 1 290 ? 6.262 -6.036 -22.527 1.00 90.94 290 SER A N 1
ATOM 2344 C CA . SER A 1 290 ? 5.888 -5.783 -21.135 1.00 90.94 290 SER A CA 1
ATOM 2345 C C . SER A 1 290 ? 4.390 -5.589 -20.924 1.00 90.94 290 SER A C 1
ATOM 2347 O O . SER A 1 290 ? 3.983 -5.339 -19.789 1.00 90.94 290 SER A O 1
ATOM 2349 N N . LYS A 1 291 ? 3.569 -5.663 -21.983 1.00 88.81 291 LYS A N 1
ATOM 2350 C CA . LYS A 1 291 ? 2.122 -5.428 -21.912 1.00 88.81 291 LYS A CA 1
ATOM 2351 C C . LYS A 1 291 ? 1.789 -4.083 -21.251 1.00 88.81 291 LYS A C 1
ATOM 2353 O O . LYS A 1 291 ? 0.901 -3.997 -20.410 1.00 88.81 291 LYS A O 1
ATOM 2358 N N . ASN A 1 292 ? 2.557 -3.043 -21.593 1.00 88.94 292 ASN A N 1
ATOM 2359 C CA . ASN A 1 292 ? 2.484 -1.695 -21.011 1.00 88.94 292 ASN A CA 1
ATOM 2360 C C . ASN A 1 292 ? 2.705 -1.609 -19.481 1.00 88.94 292 ASN A C 1
ATOM 2362 O O . ASN A 1 292 ? 2.366 -0.597 -18.864 1.00 88.94 292 ASN A O 1
ATOM 2366 N N . MET A 1 293 ? 3.328 -2.619 -18.857 1.00 91.00 293 MET A N 1
ATOM 2367 C CA . MET A 1 293 ? 3.847 -2.497 -17.484 1.00 91.00 293 MET A CA 1
ATOM 2368 C C . MET A 1 293 ? 5.155 -1.711 -17.417 1.00 91.00 293 MET A C 1
ATOM 2370 O O . MET A 1 293 ? 5.461 -1.107 -16.388 1.00 91.00 293 MET A O 1
ATOM 2374 N N . VAL A 1 294 ? 5.931 -1.684 -18.504 1.00 93.69 294 VAL A N 1
ATOM 2375 C CA . VAL A 1 294 ? 6.888 -0.596 -18.703 1.00 93.69 294 VAL A CA 1
ATOM 2376 C C . VAL A 1 294 ? 6.075 0.618 -19.129 1.00 93.69 294 VAL A C 1
ATOM 2378 O O . VAL A 1 294 ? 5.490 0.640 -20.211 1.00 93.69 294 VAL A O 1
ATOM 2381 N N . LYS A 1 295 ? 6.009 1.614 -18.252 1.00 91.12 295 LYS A N 1
ATOM 2382 C CA . LYS A 1 295 ? 5.259 2.850 -18.481 1.00 91.12 295 LYS A CA 1
ATOM 2383 C C . LYS A 1 295 ? 6.070 3.861 -19.286 1.00 91.12 295 LYS A C 1
ATOM 2385 O O . LYS A 1 295 ? 5.501 4.606 -20.069 1.00 91.12 295 LYS A O 1
ATOM 2390 N N . GLU A 1 296 ? 7.395 3.842 -19.150 1.00 92.62 296 GLU A N 1
ATOM 2391 C CA . GLU A 1 296 ? 8.283 4.767 -19.855 1.00 92.62 296 GLU A CA 1
ATOM 2392 C C . GLU A 1 296 ? 9.634 4.122 -20.192 1.00 92.62 296 GLU A C 1
ATOM 2394 O O . GLU A 1 296 ? 10.143 3.292 -19.426 1.00 92.62 296 GLU A O 1
ATOM 2399 N N . VAL A 1 297 ? 10.212 4.526 -21.330 1.00 94.06 297 VAL A N 1
ATOM 2400 C CA . VAL A 1 297 ? 11.542 4.114 -21.800 1.00 94.06 297 VAL A CA 1
ATOM 2401 C C . VAL A 1 297 ? 12.378 5.352 -22.104 1.00 94.06 297 VAL A C 1
ATOM 2403 O O . VAL A 1 297 ? 12.265 5.972 -23.161 1.00 94.06 297 VAL A O 1
ATOM 2406 N N . ILE A 1 298 ? 13.278 5.677 -21.183 1.00 92.69 298 ILE A N 1
ATOM 2407 C CA . ILE A 1 298 ? 14.133 6.858 -21.269 1.00 92.69 298 ILE A CA 1
ATOM 2408 C C . ILE A 1 298 ? 15.475 6.450 -21.862 1.00 92.69 298 ILE A C 1
ATOM 2410 O O . ILE A 1 298 ? 16.160 5.569 -21.342 1.00 92.69 298 ILE A O 1
ATOM 2414 N N . THR A 1 299 ? 15.892 7.118 -22.930 1.00 92.00 299 THR A N 1
ATOM 2415 C CA . THR A 1 299 ? 17.261 6.998 -23.429 1.00 92.00 299 THR A CA 1
ATOM 2416 C C . THR A 1 299 ? 18.199 7.718 -22.464 1.00 92.00 299 THR A C 1
ATOM 2418 O O . THR A 1 299 ? 18.176 8.942 -22.382 1.00 92.00 299 THR A O 1
ATOM 2421 N N . VAL A 1 300 ? 19.009 6.961 -21.719 1.00 89.88 300 VAL A N 1
ATOM 2422 C CA . VAL A 1 300 ? 19.989 7.526 -20.778 1.00 89.88 300 VAL A CA 1
ATOM 2423 C C . VAL A 1 300 ? 21.236 7.966 -21.530 1.00 89.88 300 VAL A C 1
ATOM 2425 O O . VAL A 1 300 ? 21.722 9.075 -21.339 1.00 89.88 300 VAL A O 1
ATOM 2428 N N . GLU A 1 301 ? 21.747 7.090 -22.392 1.00 86.12 301 GLU A N 1
ATOM 2429 C CA . GLU A 1 301 ? 22.977 7.328 -23.138 1.00 86.12 301 GLU A CA 1
ATOM 2430 C C . GLU A 1 301 ? 22.958 6.536 -24.448 1.00 86.12 301 GLU A C 1
ATOM 2432 O O . GLU A 1 301 ? 22.558 5.369 -24.469 1.00 86.12 301 GLU A O 1
ATOM 2437 N N . ILE A 1 302 ? 23.420 7.162 -25.534 1.00 85.25 302 ILE A N 1
ATOM 2438 C CA . ILE A 1 302 ? 23.781 6.472 -26.775 1.00 85.25 302 ILE A CA 1
ATOM 2439 C C . ILE A 1 302 ? 25.219 6.844 -27.114 1.00 85.25 302 ILE A C 1
ATOM 2441 O O . ILE A 1 302 ? 25.541 7.989 -27.430 1.00 85.25 302 ILE A O 1
ATOM 2445 N N . PHE A 1 303 ? 26.079 5.844 -27.057 1.00 80.19 303 PHE A N 1
ATOM 2446 C CA . PHE A 1 303 ? 27.498 5.928 -27.320 1.00 80.19 303 PHE A CA 1
ATOM 2447 C C . PHE A 1 303 ? 27.807 5.460 -28.747 1.00 80.19 303 PHE A C 1
ATOM 2449 O O . PHE A 1 303 ? 27.588 4.296 -29.087 1.00 80.19 303 PHE A O 1
ATOM 2456 N N . HIS A 1 304 ? 28.370 6.357 -29.559 1.00 78.12 304 HIS A N 1
ATOM 2457 C CA . HIS A 1 304 ? 28.864 6.062 -30.906 1.00 78.12 304 HIS A CA 1
ATOM 2458 C C . HIS A 1 304 ? 30.405 6.054 -30.883 1.00 78.12 304 HIS A C 1
ATOM 2460 O O . HIS A 1 304 ? 30.999 7.109 -30.665 1.00 78.12 304 HIS A O 1
ATOM 2466 N N . PRO A 1 305 ? 31.075 4.911 -31.111 1.00 65.19 305 PRO A N 1
ATOM 2467 C CA . PRO A 1 305 ? 32.527 4.770 -31.004 1.00 65.19 305 PRO A CA 1
ATOM 2468 C C . PRO A 1 305 ? 33.353 5.549 -32.046 1.00 65.19 305 PRO A C 1
ATOM 2470 O O . PRO A 1 305 ? 34.569 5.612 -31.890 1.00 65.19 305 PRO A O 1
ATOM 2473 N N . ASP A 1 306 ? 32.734 6.132 -33.083 1.00 61.28 306 ASP A N 1
ATOM 2474 C CA . ASP A 1 306 ? 33.425 6.703 -34.256 1.00 61.28 306 ASP A CA 1
ATOM 2475 C C . ASP A 1 306 ? 33.191 8.210 -34.473 1.00 61.28 306 ASP A C 1
ATOM 2477 O O . ASP A 1 306 ? 32.948 8.696 -35.579 1.00 61.28 306 ASP A O 1
ATOM 2481 N N . LYS A 1 307 ? 33.350 9.003 -33.412 1.00 54.22 307 LYS A N 1
ATOM 2482 C CA . LYS A 1 307 ? 33.671 10.431 -33.553 1.00 54.22 307 LYS A CA 1
ATOM 2483 C C . LYS A 1 307 ? 34.929 10.721 -32.738 1.00 54.22 307 LYS A C 1
ATOM 2485 O O . LYS A 1 307 ? 34.925 10.576 -31.527 1.00 54.22 307 LYS A O 1
ATOM 2490 N N . GLN A 1 308 ? 36.006 11.015 -33.469 1.00 51.56 308 GLN A N 1
ATOM 2491 C CA . GLN A 1 308 ? 37.371 11.370 -33.055 1.00 51.56 308 GLN A CA 1
ATOM 2492 C C . GLN A 1 308 ? 37.560 11.781 -31.580 1.00 51.56 308 GLN A C 1
ATOM 2494 O O . GLN A 1 308 ? 36.852 12.644 -31.080 1.00 51.56 308 GLN A O 1
ATOM 2499 N N . LEU A 1 309 ? 38.639 11.257 -30.982 1.00 50.88 309 LEU A N 1
ATOM 2500 C CA . LEU A 1 309 ? 39.042 11.293 -29.566 1.00 50.88 309 LEU A CA 1
ATOM 2501 C C . LEU A 1 309 ? 38.347 10.222 -28.726 1.00 50.88 309 LEU A C 1
ATOM 2503 O O . LEU A 1 309 ? 37.215 10.394 -28.328 1.00 50.88 309 LEU A O 1
ATOM 2507 N N . PHE A 1 310 ? 39.043 9.125 -28.426 1.00 49.06 310 PHE A N 1
ATOM 2508 C CA . PHE A 1 310 ? 39.402 8.732 -27.055 1.00 49.06 310 PHE A CA 1
ATOM 2509 C C . PHE A 1 310 ? 40.293 7.482 -27.124 1.00 49.06 310 PHE A C 1
ATOM 2511 O O . PHE A 1 310 ? 40.021 6.512 -27.833 1.00 49.06 310 PHE A O 1
ATOM 2518 N N . ALA A 1 311 ? 41.428 7.571 -26.434 1.00 45.69 311 ALA A N 1
ATOM 2519 C CA . ALA A 1 311 ? 42.547 6.645 -26.494 1.00 45.69 311 ALA A CA 1
ATOM 2520 C C . ALA A 1 311 ? 42.167 5.203 -26.104 1.00 45.69 311 ALA A C 1
ATOM 2522 O O . ALA A 1 311 ? 41.370 4.987 -25.195 1.00 45.69 311 ALA A O 1
ATOM 2523 N N . THR A 1 312 ? 42.769 4.255 -26.831 1.00 49.81 312 THR A N 1
ATOM 2524 C CA . THR A 1 312 ? 43.194 2.855 -26.558 1.00 49.81 312 THR A CA 1
ATOM 2525 C C . THR A 1 312 ? 42.714 2.058 -25.324 1.00 49.81 312 THR A C 1
ATOM 2527 O O . THR A 1 312 ? 42.786 0.830 -25.364 1.00 49.81 312 THR A O 1
ATOM 2530 N N . THR A 1 313 ? 42.184 2.661 -24.263 1.00 47.34 313 THR A N 1
ATOM 2531 C CA . THR A 1 313 ? 41.782 1.993 -23.015 1.00 47.34 313 THR A CA 1
ATOM 2532 C C . THR A 1 313 ? 40.322 1.505 -23.025 1.00 47.34 313 THR A C 1
ATOM 2534 O O . THR A 1 313 ? 40.048 0.457 -22.446 1.00 47.34 313 THR A O 1
ATOM 2537 N N . ILE A 1 314 ? 39.389 2.166 -23.737 1.00 51.09 314 ILE A N 1
ATOM 2538 C CA . ILE A 1 314 ? 37.960 1.748 -23.803 1.00 51.09 314 ILE A CA 1
ATOM 2539 C C . ILE A 1 314 ? 37.656 0.797 -24.977 1.00 51.09 314 ILE A C 1
ATOM 2541 O O . ILE A 1 314 ? 36.744 -0.026 -24.880 1.00 51.09 314 ILE A O 1
ATOM 2545 N N . ARG A 1 315 ? 38.476 0.784 -26.042 1.00 49.97 315 ARG A N 1
ATOM 2546 C CA . ARG A 1 315 ? 38.349 -0.215 -27.130 1.00 49.97 315 ARG A CA 1
ATOM 2547 C C . ARG A 1 315 ? 38.472 -1.665 -26.638 1.00 49.97 315 ARG A C 1
ATOM 2549 O O . ARG A 1 315 ? 38.006 -2.566 -27.321 1.00 49.97 315 ARG A O 1
ATOM 2556 N N . ARG A 1 316 ? 39.034 -1.902 -25.445 1.00 51.34 316 ARG A N 1
ATOM 2557 C CA . ARG A 1 316 ? 39.112 -3.236 -24.823 1.00 51.34 316 ARG A CA 1
ATOM 2558 C C . ARG A 1 316 ? 37.759 -3.784 -24.335 1.00 51.34 316 ARG A C 1
ATOM 2560 O O . ARG A 1 316 ? 37.682 -4.973 -24.054 1.00 51.34 316 ARG A O 1
ATOM 2567 N N . GLY A 1 317 ? 36.712 -2.955 -24.233 1.00 60.38 317 GLY A N 1
ATOM 2568 C CA . GLY A 1 317 ? 35.388 -3.361 -23.736 1.00 60.38 317 GLY A CA 1
ATOM 2569 C C . GLY A 1 317 ? 34.289 -3.491 -24.797 1.00 60.38 317 GLY A C 1
ATOM 2570 O O . GLY A 1 317 ? 33.183 -3.910 -24.453 1.00 60.38 317 GLY A O 1
ATOM 2571 N N . ILE A 1 318 ? 34.560 -3.127 -26.058 1.00 67.94 318 ILE A N 1
ATOM 2572 C CA . ILE A 1 318 ? 33.589 -3.229 -27.160 1.00 67.94 318 ILE A CA 1
ATOM 2573 C C . ILE A 1 318 ? 33.738 -4.606 -27.816 1.00 67.94 318 ILE A C 1
ATOM 2575 O O . ILE A 1 318 ? 34.819 -4.913 -28.320 1.00 67.94 318 ILE A O 1
ATOM 2579 N N . PRO A 1 319 ? 32.700 -5.458 -27.819 1.00 70.81 319 PRO A N 1
ATOM 2580 C CA . PRO A 1 319 ? 32.755 -6.727 -28.526 1.00 70.81 319 PRO A CA 1
ATOM 2581 C C . PRO A 1 319 ? 32.937 -6.493 -30.033 1.00 70.81 319 PRO A C 1
ATOM 2583 O O . PRO A 1 319 ? 32.390 -5.544 -30.595 1.00 70.81 319 PRO A O 1
ATOM 2586 N N . ALA A 1 320 ? 33.705 -7.361 -30.693 1.00 73.00 320 ALA A N 1
ATOM 2587 C CA . ALA A 1 320 ? 33.900 -7.289 -32.138 1.00 73.00 320 ALA A CA 1
ATOM 2588 C C . ALA A 1 320 ? 32.552 -7.376 -32.878 1.00 73.00 320 ALA A C 1
ATOM 2590 O O . ALA A 1 320 ? 31.697 -8.178 -32.503 1.00 73.00 320 ALA A O 1
ATOM 2591 N N . GLY A 1 321 ? 32.372 -6.554 -33.917 1.00 75.31 321 GLY A N 1
ATOM 2592 C CA . GLY A 1 321 ? 31.134 -6.501 -34.705 1.00 75.31 321 GLY A CA 1
ATOM 2593 C C . GLY A 1 321 ? 30.036 -5.589 -34.143 1.00 75.31 321 GLY A C 1
ATOM 2594 O O . GLY A 1 321 ? 28.937 -5.584 -34.686 1.00 75.31 321 GLY A O 1
ATOM 2595 N N . PHE A 1 322 ? 30.314 -4.815 -33.087 1.00 80.25 322 PHE A N 1
ATOM 2596 C CA . PHE A 1 322 ? 29.373 -3.847 -32.518 1.00 80.25 322 PHE A CA 1
ATOM 2597 C C . PHE A 1 322 ? 29.845 -2.408 -32.717 1.00 80.25 322 PHE A C 1
ATOM 2599 O O . PHE A 1 322 ? 31.028 -2.107 -32.559 1.00 80.25 322 PHE A O 1
ATOM 2606 N N . CYS A 1 323 ? 28.909 -1.516 -33.041 1.00 78.88 323 CYS A N 1
ATOM 2607 C CA . CYS A 1 323 ? 29.197 -0.137 -33.433 1.00 78.88 323 CYS A CA 1
ATOM 2608 C C . CYS A 1 323 ? 28.401 0.916 -32.654 1.00 78.88 323 CYS A C 1
ATOM 2610 O O . CYS A 1 323 ? 28.655 2.095 -32.846 1.00 78.88 323 CYS A O 1
ATOM 2612 N N . ILE A 1 324 ? 27.463 0.543 -31.776 1.00 82.75 324 ILE A N 1
ATOM 2613 C CA . ILE A 1 324 ? 26.765 1.483 -30.880 1.00 82.75 324 ILE A CA 1
ATOM 2614 C C . ILE A 1 324 ? 26.617 0.846 -29.498 1.00 82.75 324 ILE A C 1
ATOM 2616 O O . ILE A 1 324 ? 26.292 -0.333 -29.386 1.00 82.75 324 ILE A O 1
ATOM 2620 N N . GLY A 1 325 ? 26.857 1.609 -28.432 1.00 85.88 325 GLY A N 1
ATOM 2621 C CA . GLY A 1 325 ? 26.434 1.260 -27.075 1.00 85.88 325 GLY A CA 1
ATOM 2622 C C . GLY A 1 325 ? 25.200 2.070 -26.697 1.00 85.88 325 GLY A C 1
ATOM 2623 O O . GLY A 1 325 ? 25.182 3.272 -26.919 1.00 85.88 325 GLY A O 1
ATOM 2624 N N . ALA A 1 326 ? 24.183 1.452 -26.114 1.00 87.50 326 ALA A N 1
ATOM 2625 C CA . ALA A 1 326 ? 22.996 2.156 -25.646 1.00 87.50 326 ALA A CA 1
ATOM 2626 C C . ALA A 1 326 ? 22.671 1.757 -24.208 1.00 87.50 326 ALA A C 1
ATOM 2628 O O . ALA A 1 326 ? 22.851 0.602 -23.821 1.00 87.50 326 ALA A O 1
ATOM 2629 N N . CYS A 1 327 ? 22.189 2.721 -23.429 1.00 91.06 327 CYS A N 1
ATOM 2630 C CA . CYS A 1 327 ? 21.613 2.514 -22.109 1.00 91.06 327 CYS A CA 1
ATOM 2631 C C . CYS A 1 327 ? 20.192 3.080 -22.103 1.00 91.06 327 CYS A C 1
ATOM 2633 O O . CYS A 1 327 ? 19.981 4.280 -22.305 1.00 91.06 327 CYS A O 1
ATOM 2635 N N . LEU A 1 328 ? 19.218 2.201 -21.888 1.00 93.50 328 LEU A N 1
ATOM 2636 C CA . LEU A 1 328 ? 17.812 2.550 -21.738 1.00 93.50 328 LEU A CA 1
ATOM 2637 C C . LEU A 1 328 ? 17.393 2.373 -20.285 1.00 93.50 328 LEU A C 1
ATOM 2639 O O . LEU A 1 328 ? 17.663 1.340 -19.683 1.00 93.50 328 LEU A O 1
ATOM 2643 N N . ARG A 1 329 ? 16.680 3.349 -19.738 1.00 94.94 329 ARG A N 1
ATOM 2644 C CA . ARG A 1 329 ? 16.046 3.268 -18.426 1.00 94.94 329 ARG A CA 1
ATOM 2645 C C . ARG A 1 329 ? 14.576 2.941 -18.593 1.00 94.94 329 ARG A C 1
ATOM 2647 O O . ARG A 1 329 ? 13.832 3.703 -19.203 1.00 94.94 329 ARG A O 1
ATOM 2654 N N . LEU A 1 330 ? 14.169 1.818 -18.022 1.00 95.56 330 LEU A N 1
ATOM 2655 C CA . LEU A 1 330 ? 12.801 1.326 -18.041 1.00 95.56 330 LEU A CA 1
ATOM 2656 C C . LEU A 1 330 ? 12.136 1.624 -16.700 1.00 95.56 330 LEU A C 1
ATOM 2658 O O . LEU A 1 330 ? 12.685 1.306 -15.638 1.00 95.56 330 LEU A O 1
ATOM 2662 N N . ILE A 1 331 ? 10.948 2.221 -16.755 1.00 94.88 331 ILE A N 1
ATOM 2663 C CA . ILE A 1 331 ? 10.131 2.509 -15.577 1.00 94.88 331 ILE A CA 1
ATOM 2664 C C . ILE A 1 331 ? 8.995 1.490 -15.507 1.00 94.88 331 ILE A C 1
ATOM 2666 O O . ILE A 1 331 ? 8.033 1.563 -16.268 1.00 94.88 331 ILE A O 1
ATOM 2670 N N . TRP A 1 332 ? 9.122 0.530 -14.595 1.00 94.50 332 TRP A N 1
ATOM 2671 C CA . TRP A 1 332 ? 8.157 -0.543 -14.381 1.00 94.50 332 TRP A CA 1
ATOM 2672 C C . TRP A 1 332 ? 7.141 -0.163 -13.304 1.00 94.50 332 TRP A C 1
ATOM 2674 O O . TRP A 1 332 ? 7.518 0.237 -12.196 1.00 94.50 332 TRP A O 1
ATOM 2684 N N . GLN A 1 333 ? 5.859 -0.338 -13.619 1.00 92.88 333 GLN A N 1
ATOM 2685 C CA . GLN A 1 333 ? 4.738 -0.104 -12.715 1.00 92.88 333 GLN A CA 1
ATOM 2686 C C . GLN A 1 333 ? 3.482 -0.838 -13.212 1.00 92.88 333 GLN A C 1
ATOM 2688 O O . GLN A 1 333 ? 3.246 -0.944 -14.413 1.00 92.88 333 GLN A O 1
ATOM 2693 N N . CYS A 1 334 ? 2.639 -1.303 -12.288 1.00 90.38 334 CYS A N 1
ATOM 2694 C CA . CYS A 1 334 ? 1.336 -1.881 -12.609 1.00 90.38 334 CYS A CA 1
ATOM 2695 C C . CYS A 1 334 ? 0.249 -1.304 -11.692 1.00 90.38 334 CYS A C 1
ATOM 2697 O O . CYS A 1 334 ? 0.468 -1.159 -10.488 1.00 90.38 334 CYS A O 1
ATOM 2699 N N . ASP A 1 335 ? -0.911 -0.974 -12.266 1.00 85.31 335 ASP A N 1
ATOM 2700 C CA . ASP A 1 335 ? -2.034 -0.374 -11.539 1.00 85.31 335 ASP A CA 1
ATOM 2701 C C . ASP A 1 335 ? -3.029 -1.412 -11.002 1.00 85.31 335 ASP A C 1
ATOM 2703 O O . ASP A 1 335 ? -3.581 -1.217 -9.913 1.00 85.31 335 ASP A O 1
ATOM 2707 N N . GLU A 1 336 ? -3.238 -2.498 -11.755 1.00 84.56 336 GLU A N 1
ATOM 2708 C CA . GLU A 1 336 ? -4.262 -3.527 -11.490 1.00 84.56 336 GLU A CA 1
ATOM 2709 C C . GLU A 1 336 ? -3.740 -4.741 -10.743 1.00 84.56 336 GLU A C 1
ATOM 2711 O O . GLU A 1 336 ? -4.520 -5.472 -10.140 1.00 84.56 336 GLU A O 1
ATOM 2716 N N . PHE A 1 337 ? -2.429 -4.961 -10.786 1.00 90.31 337 PHE A N 1
ATOM 2717 C CA . PHE A 1 337 ? -1.787 -6.092 -10.141 1.00 90.31 337 PHE A CA 1
ATOM 2718 C C . PHE A 1 337 ? -0.754 -5.605 -9.146 1.00 90.31 337 PHE A C 1
ATOM 2720 O O . PHE A 1 337 ? -0.060 -4.606 -9.348 1.00 90.31 337 PHE A O 1
ATOM 2727 N N . ALA A 1 338 ? -0.607 -6.374 -8.078 1.00 93.00 338 ALA A N 1
ATOM 2728 C CA . ALA A 1 338 ? 0.508 -6.221 -7.173 1.00 93.00 338 ALA A CA 1
ATOM 2729 C C . ALA A 1 338 ? 1.796 -6.681 -7.876 1.00 93.00 338 ALA A C 1
ATOM 2731 O O . ALA A 1 338 ? 2.110 -7.872 -7.931 1.00 93.00 338 ALA A O 1
ATOM 2732 N N . LEU A 1 339 ? 2.533 -5.715 -8.427 1.00 93.88 339 LEU A N 1
ATOM 2733 C CA . LEU A 1 339 ? 3.867 -5.908 -8.985 1.00 93.88 339 LEU A CA 1
ATOM 2734 C C . LEU A 1 339 ? 4.902 -5.731 -7.871 1.00 93.88 339 LEU A C 1
ATOM 2736 O O . LEU A 1 339 ? 5.048 -4.630 -7.341 1.00 93.88 339 LEU A O 1
ATOM 2740 N N . THR A 1 340 ? 5.620 -6.796 -7.513 1.00 94.69 340 THR A N 1
ATOM 2741 C CA . THR A 1 340 ? 6.746 -6.709 -6.570 1.00 94.69 340 THR A CA 1
ATOM 2742 C C . THR A 1 340 ? 8.052 -6.379 -7.292 1.00 94.69 340 THR A C 1
ATOM 2744 O O . THR A 1 340 ? 8.149 -6.426 -8.521 1.00 94.69 340 THR A O 1
ATOM 2747 N N . ARG A 1 341 ? 9.101 -6.084 -6.514 1.00 93.62 341 ARG A N 1
ATOM 2748 C CA . ARG A 1 341 ? 10.440 -5.824 -7.056 1.00 93.62 341 ARG A CA 1
ATOM 2749 C C . ARG A 1 341 ? 11.017 -7.060 -7.745 1.00 93.62 341 ARG A C 1
ATOM 2751 O O . ARG A 1 341 ? 11.689 -6.933 -8.762 1.00 93.62 341 ARG A O 1
ATOM 2758 N N . GLU A 1 342 ? 10.799 -8.233 -7.165 1.00 93.62 342 GLU A N 1
ATOM 2759 C CA . GLU A 1 342 ? 11.274 -9.516 -7.674 1.00 93.62 342 GLU A CA 1
ATOM 2760 C C . GLU A 1 342 ? 10.592 -9.844 -8.996 1.00 93.62 342 GLU A C 1
ATOM 2762 O O . GLU A 1 342 ? 11.287 -10.153 -9.954 1.00 93.62 342 GLU A O 1
ATOM 2767 N N . ILE A 1 343 ? 9.270 -9.667 -9.085 1.00 92.25 343 ILE A N 1
ATOM 2768 C CA . ILE A 1 343 ? 8.528 -9.901 -10.330 1.00 92.25 343 ILE A CA 1
ATOM 2769 C C . ILE A 1 343 ? 8.983 -8.923 -11.421 1.00 92.25 343 ILE A C 1
ATOM 2771 O O . ILE A 1 343 ? 9.270 -9.344 -12.538 1.00 92.25 343 ILE A O 1
ATOM 2775 N N . ALA A 1 344 ? 9.125 -7.630 -11.102 1.00 93.25 344 ALA A N 1
ATOM 2776 C CA . ALA A 1 344 ? 9.634 -6.642 -12.058 1.00 93.25 344 ALA A CA 1
ATOM 2777 C C . ALA A 1 344 ? 11.050 -6.990 -12.551 1.00 93.25 344 ALA A C 1
ATOM 2779 O O . ALA A 1 344 ? 11.339 -6.894 -13.742 1.00 93.25 344 ALA A O 1
ATOM 2780 N N . ARG A 1 345 ? 11.930 -7.448 -11.650 1.00 93.06 345 ARG A N 1
ATOM 2781 C CA . ARG A 1 345 ? 13.268 -7.943 -12.005 1.00 93.06 345 ARG A CA 1
ATOM 2782 C C . ARG A 1 345 ? 13.187 -9.176 -12.906 1.00 93.06 345 ARG A C 1
ATOM 2784 O O . ARG A 1 345 ? 13.963 -9.274 -13.850 1.00 93.06 345 ARG A O 1
ATOM 2791 N N . ASP A 1 346 ? 12.299 -10.115 -12.618 1.00 92.12 346 ASP A N 1
ATOM 2792 C CA . ASP A 1 346 ? 12.199 -11.357 -13.381 1.00 92.12 346 ASP A CA 1
ATOM 2793 C C . ASP A 1 346 ? 11.691 -11.074 -14.805 1.00 92.12 346 ASP A C 1
ATOM 2795 O O . ASP A 1 346 ? 12.326 -11.503 -15.768 1.00 92.12 346 ASP A O 1
ATOM 2799 N N . PHE A 1 347 ? 10.682 -10.211 -14.974 1.00 92.50 347 PHE A N 1
ATOM 2800 C CA . PHE A 1 347 ? 10.285 -9.717 -16.301 1.00 92.50 347 PHE A CA 1
ATOM 2801 C C . PHE A 1 347 ? 11.374 -8.912 -16.995 1.00 92.50 347 PHE A C 1
ATOM 2803 O O . PHE A 1 347 ? 11.526 -9.000 -18.212 1.00 92.50 347 PHE A O 1
ATOM 2810 N N . GLN A 1 348 ? 12.171 -8.155 -16.244 1.00 92.38 348 GLN A N 1
ATOM 2811 C CA . GLN A 1 348 ? 13.332 -7.475 -16.799 1.00 92.38 348 GLN A CA 1
ATOM 2812 C C . GLN A 1 348 ? 14.351 -8.476 -17.371 1.00 92.38 348 GLN A C 1
ATOM 2814 O O . GLN A 1 348 ? 14.966 -8.180 -18.395 1.00 92.38 348 GLN A O 1
ATOM 2819 N N . LEU A 1 349 ? 14.535 -9.645 -16.750 1.00 91.56 349 LEU A N 1
ATOM 2820 C CA . LEU A 1 349 ? 15.403 -10.714 -17.260 1.00 91.56 349 LEU A CA 1
ATOM 2821 C C . LEU A 1 349 ? 14.793 -11.432 -18.471 1.00 91.56 349 LEU A C 1
ATOM 2823 O O . LEU A 1 349 ? 15.525 -11.786 -19.394 1.00 91.56 349 LEU A O 1
ATOM 2827 N N . GLU A 1 350 ? 13.477 -11.630 -18.505 1.00 92.19 350 GLU A N 1
ATOM 2828 C CA . GLU A 1 350 ? 12.795 -12.184 -19.682 1.00 92.19 350 GLU A CA 1
ATOM 2829 C C . GLU A 1 350 ? 12.855 -11.223 -20.874 1.00 92.19 350 GLU A C 1
ATOM 2831 O O . GLU A 1 350 ? 13.201 -11.643 -21.977 1.00 92.19 350 GLU A O 1
ATOM 2836 N N . LEU A 1 351 ? 12.633 -9.924 -20.643 1.00 92.50 351 LEU A N 1
ATOM 2837 C CA . LEU A 1 351 ? 12.775 -8.887 -21.665 1.00 92.50 351 LEU A CA 1
ATOM 2838 C C . LEU A 1 351 ? 14.180 -8.905 -22.263 1.00 92.50 351 LEU A C 1
ATOM 2840 O O . LEU A 1 351 ? 14.342 -8.795 -23.473 1.00 92.50 351 LEU A O 1
ATOM 2844 N N . ARG A 1 352 ? 15.204 -9.072 -21.420 1.00 91.56 352 ARG A N 1
ATOM 2845 C CA . ARG A 1 352 ? 16.593 -9.177 -21.872 1.00 91.56 352 ARG A CA 1
ATOM 2846 C C . ARG A 1 352 ? 16.774 -10.326 -22.875 1.00 91.56 352 ARG A C 1
ATOM 2848 O O . ARG A 1 352 ? 17.324 -10.106 -23.949 1.00 91.56 352 ARG A O 1
ATOM 2855 N N . LYS A 1 353 ? 16.231 -11.511 -22.575 1.00 91.19 353 LYS A N 1
ATOM 2856 C CA . LYS A 1 353 ? 16.269 -12.667 -23.488 1.00 91.19 353 LYS A CA 1
ATOM 2857 C C . LYS A 1 353 ? 15.506 -12.406 -24.787 1.00 91.19 353 LYS A C 1
ATOM 2859 O O . LYS A 1 353 ? 16.012 -12.742 -25.852 1.00 91.19 353 LYS A O 1
ATOM 2864 N N . TYR A 1 354 ? 14.322 -11.804 -24.706 1.00 92.25 354 TYR A N 1
ATOM 2865 C CA . TYR A 1 354 ? 13.528 -11.439 -25.882 1.00 92.25 354 TYR A CA 1
ATOM 2866 C C . TYR A 1 354 ? 14.284 -10.466 -26.801 1.00 92.25 354 TYR A C 1
ATOM 2868 O O . TYR A 1 354 ? 14.321 -10.650 -28.017 1.00 92.25 354 TYR A O 1
ATOM 2876 N N . LEU A 1 355 ? 14.937 -9.453 -26.220 1.00 91.25 355 LEU A N 1
ATOM 2877 C CA . LEU A 1 355 ? 15.686 -8.457 -26.981 1.00 91.25 355 LEU A CA 1
ATOM 2878 C C . LEU A 1 355 ? 16.910 -9.054 -27.689 1.00 91.25 355 LEU A C 1
ATOM 2880 O O . LEU A 1 355 ? 17.150 -8.709 -28.840 1.00 91.25 355 LEU A O 1
ATOM 2884 N N . GLU A 1 356 ? 17.662 -9.949 -27.044 1.00 89.56 356 GLU A N 1
ATOM 2885 C CA . GLU A 1 356 ? 18.847 -10.587 -27.650 1.00 89.56 356 GLU A CA 1
ATOM 2886 C C . GLU A 1 356 ? 18.519 -11.650 -28.702 1.00 89.56 356 GLU A C 1
ATOM 2888 O O . GLU A 1 356 ? 19.356 -11.929 -29.556 1.00 89.56 356 GLU A O 1
ATOM 2893 N N . ASN A 1 357 ? 17.323 -12.243 -28.654 1.00 89.19 357 ASN A N 1
ATOM 2894 C CA . ASN A 1 357 ? 16.954 -13.355 -29.529 1.00 89.19 357 ASN A CA 1
ATOM 2895 C C . ASN A 1 357 ? 15.858 -12.949 -30.517 1.00 89.19 357 ASN A C 1
ATOM 2897 O O . ASN A 1 357 ? 16.138 -12.693 -31.687 1.00 89.19 357 ASN A O 1
ATOM 2901 N N . ASP A 1 358 ? 14.615 -12.862 -30.046 1.00 88.19 358 ASP A N 1
ATOM 2902 C CA . ASP A 1 358 ? 13.436 -12.713 -30.901 1.00 88.19 358 ASP A CA 1
ATOM 2903 C C . ASP A 1 358 ? 13.434 -11.374 -31.646 1.00 88.19 358 ASP A C 1
ATOM 2905 O O . ASP A 1 358 ? 13.250 -11.337 -32.863 1.00 88.19 358 ASP A O 1
ATOM 2909 N N . PHE A 1 359 ? 13.703 -10.271 -30.937 1.00 88.19 359 PHE A N 1
ATOM 2910 C CA . PHE A 1 359 ? 13.782 -8.940 -31.546 1.00 88.19 359 PHE A CA 1
ATOM 2911 C C . PHE A 1 359 ? 14.915 -8.863 -32.577 1.00 88.19 359 PHE A C 1
ATOM 2913 O O . PHE A 1 359 ? 14.704 -8.403 -33.698 1.00 88.19 359 PHE A O 1
ATOM 2920 N N . CYS A 1 360 ? 16.103 -9.353 -32.213 1.00 86.94 360 CYS A N 1
ATOM 2921 C CA . CYS A 1 360 ? 17.268 -9.401 -33.098 1.00 86.94 360 CYS A CA 1
ATOM 2922 C C . CYS A 1 360 ? 16.978 -10.167 -34.391 1.00 86.94 360 CYS A C 1
ATOM 2924 O O . CYS A 1 360 ? 17.266 -9.680 -35.484 1.00 86.94 360 CYS A O 1
ATOM 2926 N N . HIS A 1 361 ? 16.349 -11.338 -34.272 1.00 85.81 361 HIS A N 1
ATOM 2927 C CA . HIS A 1 361 ? 15.964 -12.162 -35.411 1.00 85.81 361 HIS A CA 1
ATOM 2928 C C . HIS A 1 361 ? 14.939 -11.456 -36.314 1.00 85.81 361 HIS A C 1
ATOM 2930 O O . HIS A 1 361 ? 15.109 -11.422 -37.532 1.00 85.81 361 HIS A O 1
ATOM 2936 N N . LEU A 1 362 ? 13.895 -10.860 -35.728 1.00 85.38 362 LEU A N 1
ATOM 2937 C CA . LEU A 1 362 ? 12.835 -10.161 -36.466 1.00 85.38 362 LEU A CA 1
ATOM 2938 C C . LEU A 1 362 ? 13.338 -8.922 -37.216 1.00 85.38 362 LEU A C 1
ATOM 2940 O O . LEU A 1 362 ? 12.846 -8.623 -38.303 1.00 85.38 362 LEU A O 1
ATOM 2944 N N . HIS A 1 363 ? 14.306 -8.208 -36.644 1.00 82.62 363 HIS A N 1
ATOM 2945 C CA . HIS A 1 363 ? 14.783 -6.925 -37.165 1.00 82.62 363 HIS A CA 1
ATOM 2946 C C . HIS A 1 363 ? 16.184 -6.985 -37.776 1.00 82.62 363 HIS A C 1
ATOM 2948 O O . HIS A 1 363 ? 16.756 -5.942 -38.085 1.00 82.62 363 HIS A O 1
ATOM 2954 N N . GLN A 1 364 ? 16.724 -8.194 -37.969 1.00 82.25 364 GLN A N 1
ATOM 2955 C CA . GLN A 1 364 ? 18.029 -8.438 -38.593 1.00 82.25 364 GLN A CA 1
ATOM 2956 C C . GLN A 1 364 ? 19.159 -7.606 -37.961 1.00 82.25 364 GLN A C 1
ATOM 2958 O O . GLN A 1 364 ? 20.036 -7.079 -38.646 1.00 82.25 364 GLN A O 1
ATOM 2963 N N . CYS A 1 365 ? 19.141 -7.490 -36.634 1.00 81.19 365 CYS A N 1
ATOM 2964 C CA . CYS A 1 365 ? 20.168 -6.808 -35.852 1.00 81.19 365 CYS A CA 1
ATOM 2965 C C . CYS A 1 365 ? 20.739 -7.750 -34.788 1.00 81.19 365 CYS A C 1
ATOM 2967 O O . CYS A 1 365 ? 20.184 -8.814 -34.531 1.00 81.19 365 CYS A O 1
ATOM 2969 N N . ILE A 1 366 ? 21.868 -7.386 -34.178 1.00 83.19 366 ILE A N 1
ATOM 2970 C CA . ILE A 1 366 ? 22.424 -8.114 -33.036 1.00 83.19 366 ILE A CA 1
ATOM 2971 C C . ILE A 1 366 ? 22.539 -7.137 -31.874 1.00 83.19 366 ILE A C 1
ATOM 2973 O O . ILE A 1 366 ? 23.240 -6.123 -31.953 1.00 83.19 366 ILE A O 1
ATOM 2977 N N . LEU A 1 367 ? 21.849 -7.468 -30.788 1.00 84.94 367 LEU A N 1
ATOM 2978 C CA . LEU A 1 367 ? 21.958 -6.822 -29.494 1.00 84.94 367 LEU A CA 1
ATOM 2979 C C . LEU A 1 367 ? 22.764 -7.733 -28.571 1.00 84.94 367 LEU A C 1
ATOM 2981 O O . LEU A 1 367 ? 22.535 -8.937 -28.520 1.00 84.94 367 LEU A O 1
ATOM 2985 N N . LYS A 1 368 ? 23.711 -7.159 -27.830 1.00 83.56 368 LYS A N 1
ATOM 2986 C CA . LYS A 1 368 ? 24.430 -7.862 -26.763 1.00 83.56 368 LYS A CA 1
ATOM 2987 C C . LYS A 1 368 ? 24.327 -7.069 -25.476 1.00 83.56 368 LYS A C 1
ATOM 2989 O O . LYS A 1 368 ? 24.966 -6.023 -25.343 1.00 83.56 368 LYS A O 1
ATOM 2994 N N . LEU A 1 369 ? 23.517 -7.549 -24.544 1.00 80.25 369 LEU A N 1
ATOM 2995 C CA . LEU A 1 369 ? 23.299 -6.906 -23.258 1.00 80.25 369 LEU A CA 1
ATOM 2996 C C . LEU A 1 369 ? 24.547 -6.992 -22.379 1.00 80.25 369 LEU A C 1
ATOM 2998 O O . LEU A 1 369 ? 25.365 -7.908 -22.490 1.00 80.25 369 LEU A O 1
ATOM 3002 N N . ARG A 1 370 ? 24.692 -5.990 -21.515 1.00 67.62 370 ARG A N 1
ATOM 3003 C CA . ARG A 1 370 ? 25.739 -5.895 -20.498 1.00 67.62 370 ARG A CA 1
ATOM 3004 C C . ARG A 1 370 ? 25.205 -6.160 -19.099 1.00 67.62 370 ARG A C 1
ATOM 3006 O O . ARG A 1 370 ? 23.998 -5.901 -18.837 1.00 67.62 370 ARG A O 1
#

Foldseek 3Di:
DPDQQDADADAPLVVQFPWQEEADACQLLLLVLLSLLVDVVPDPGQHNYEYEHQAAPVVSCVQVVDPCRVVSCVVCVVSVYHYYYNQQLLCCVPRPPVPDDAATQEYEYEADDPADDDDLVSLLVSLLSNLQSNVPRHDQFHKYKYWFDAQQFQAGPVCVVVLVVDQPPVVLLVRRHPSHNPNQQSNLVNQKFWPHKYFPPVVSSVVSPDDAQHHDPHRDHDDDPDTIMITMMGGFAADDLDPVPDDLVLLVDALRDRSRHDKDKDKWKKFKLDPPDDVVVVVVVVSNLNSSQQSDKDWPDKDFPPDDDDDDPCVVPHDPRTGIMTMIMTIGTGDRHSDHPVSVVSSVVVVVVCVQPVVCVVVVMHIGID

Organism: Trichinella pseudospiralis (NCBI:txid6337)

Radius of gyration: 25.48 Å; Cα contacts (8 Å, |Δi|>4): 655; chains: 1; bounding box: 73×38×75 Å

Secondary structure (DSSP, 8-state):
-------B-S-TTGGGTTSEEEEET-TTSHHHHHHHHHHHHH-SPPPEEEEE-SS-HHHHHHHT-STTHHHHHHHHHHTT-EEE-S--TT-HHHHTGGG-SS-EEEEEEES---SSS--HHHHHHHHHHHHHHHHHHEEEEEEEEEEE-TTTSSS-GGGHHHHHH---HHHHHHTS-TTS--HHHHHGGGTEEEEEEEE--HHHHHHTT-----BTTB------SS--EEEEEEE-PBPPS-GGGS-HHHHTS-----TTS--EEEEEEEEES-TT--HHHHHHHHHHHTTT-EEEEEEEEEE-S-SS---TTSGGGSPTT--EEEEEEEEE--SSSB--HHHHHHHHHHHHHHIIIIIHHHHT--EEE-

Solvent-accessible surface area (backbone atoms only — not comparable to full-atom values): 20782 Å² total; per-residue (Å²): 136,82,73,79,74,55,81,38,87,56,66,75,66,68,79,50,66,73,33,37,34,35,34,54,50,42,76,86,48,24,58,62,49,14,52,54,49,49,40,75,74,74,51,98,61,74,62,47,39,35,39,25,25,54,50,43,63,70,57,44,47,65,68,48,64,56,90,69,41,73,52,49,57,53,51,38,44,77,68,64,32,47,79,41,55,44,30,43,63,66,41,30,74,77,46,40,47,87,80,51,96,70,60,22,46,30,41,38,32,61,60,84,75,88,49,78,77,91,46,71,69,56,50,35,48,52,52,37,39,27,42,58,33,44,69,78,43,41,36,85,88,18,35,38,38,40,30,37,52,83,65,41,47,24,59,57,75,86,51,46,69,54,53,74,74,43,83,52,63,70,61,54,61,64,46,56,40,85,89,27,45,37,52,60,66,43,28,13,77,47,16,26,45,61,63,44,41,24,50,47,57,59,69,65,35,39,77,45,58,32,64,70,63,61,43,74,93,48,81,46,60,72,89,71,100,63,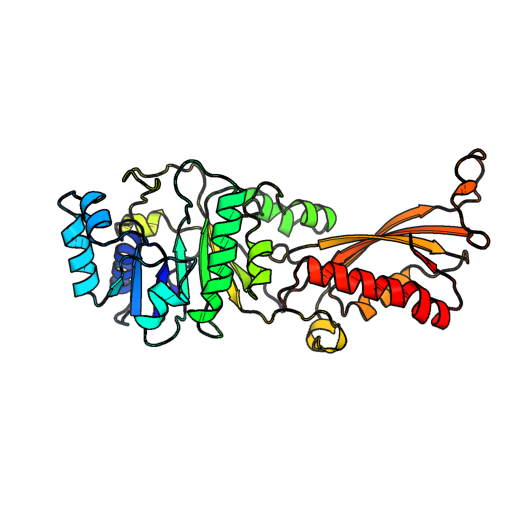80,31,34,30,43,28,30,32,62,31,58,60,61,67,91,53,77,85,76,59,58,71,72,52,47,69,46,74,50,73,84,56,88,69,39,54,77,46,80,47,79,50,36,31,34,25,44,50,92,80,69,57,63,67,58,51,49,50,50,50,31,60,73,47,36,34,27,40,40,46,77,45,81,75,46,78,44,64,84,86,59,91,82,81,73,83,74,62,68,78,74,59,61,88,76,49,57,31,38,40,31,36,36,35,36,35,41,49,91,74,34,15,60,39,73,66,47,54,50,50,50,52,53,51,50,50,53,41,46,49,44,59,49,14,64,77,66,77,45,48,45,48,76,110

Mean predicted aligned error: 7.95 Å

InterPro domains:
  IPR019446 25S rRNA (uridine-N(3))-methyltransferase BMT5-like [PF10354] (22-206)
  IPR029063 S-adenosyl-L-methionine-dependent methyltransferase superfamily [SSF53335] (98-200)
  IPR036690 Ferrodoxin-fold anticodon-binding domain superfamily [G3DSA:3.30.70.380] (258-361)

Nearest PDB structures (foldseek):
  7sok-assembly1_C  TM=5.202E-01  e=1.747E-07  Homo sapiens
  2a14-assembly1_A  TM=4.856E-01  e=2.477E-06  Homo sapiens
  3ldf-assembly1_A  TM=5.541E-01  e=1.566E-03  Streptococcus mutans UA159
  1r74-assembly1_B-2  TM=4.522E-01  e=3.228E-03  Homo sapiens
  3hf5-assembly2_C  TM=3.191E-01  e=2.302E+00  Pseudomonas reinekei

Sequence (370 aa):
MLAYTIMQNDDPFNQLLCKRILILGDGNLTFSKALITAQAEENDCPLRLISTVYETEEQWLTRFSESTNGSIINHLRSRGVEVLFAVDGTRLQETLLPRVSAPFDCVVMNFPHTGGKTNLKHCRHLLKEIFMNLKHVLSENGKFYLSLLDGQFEIDKQRWSEAEQNSDIMFQVTMHKKDSWRVMYLAVYAGFVVDSIHDFPTKQLSGRGYVNAGFRGNAKSFHHNKVPIVVIFRRVPILTSTLTVVPRDVEQQHRQINILRPIYVHDVSFWISTADVDMELLKKAIFSFSKNMVKEVITVEIFHPDKQLFATTIRRGIPAGFCIGACLRLIWQCDEFALTREIARDFQLELRKYLENDFCHLHQCILKLR